Protein AF-0000000069869972 (afdb_homodimer)

Solvent-accessible surface area (backbone atoms only — not comparable to full-atom values): 37146 Å² total; per-residue (Å²): 136,83,81,78,76,78,76,71,76,70,63,76,62,69,71,78,66,62,46,67,71,50,68,59,55,42,94,85,21,45,59,35,37,29,33,67,33,27,40,21,46,83,6,72,16,34,24,37,44,49,53,56,48,52,51,35,43,35,57,34,39,38,33,38,16,56,23,33,38,67,69,56,40,84,37,49,86,38,40,59,71,67,68,48,47,56,54,62,68,24,46,65,58,19,59,74,68,64,34,45,77,40,40,27,29,18,50,60,46,64,66,80,75,29,40,28,36,36,29,57,43,86,63,51,56,69,41,69,50,91,50,69,67,54,19,48,48,44,38,45,74,54,62,29,55,23,27,42,44,49,62,60,39,47,91,70,26,74,86,57,70,75,89,48,72,58,48,52,50,34,42,74,69,64,53,49,48,27,35,30,30,29,40,43,91,43,76,29,52,69,46,44,46,51,21,66,76,66,71,33,18,64,35,16,16,31,62,40,34,60,60,68,65,81,83,35,53,58,90,78,70,45,64,73,20,19,20,37,35,42,8,78,41,99,44,75,66,23,46,49,54,17,52,78,65,50,35,36,32,20,39,45,83,68,34,39,36,33,47,53,86,52,45,54,62,42,50,57,53,35,41,49,78,38,80,74,47,75,59,82,46,34,39,31,31,39,38,30,30,75,21,67,55,59,43,38,39,32,50,47,87,58,59,84,44,55,45,54,75,60,65,48,74,46,49,52,65,36,76,45,77,47,57,38,34,45,35,95,82,40,86,61,46,61,50,34,28,23,33,60,38,35,30,44,45,63,96,29,39,37,78,46,69,50,80,85,136,82,81,79,77,78,77,72,78,70,62,76,63,70,73,77,67,62,45,65,73,49,67,60,55,43,92,86,21,44,58,36,38,30,33,66,33,27,38,20,45,85,6,73,16,35,24,38,45,51,53,60,46,53,50,35,44,35,56,33,37,38,32,39,17,58,24,33,38,66,71,55,38,84,37,50,84,38,41,57,71,67,66,48,47,55,53,61,67,24,46,66,59,19,60,74,69,64,34,46,78,40,42,28,29,19,51,60,48,64,66,79,75,29,39,29,37,37,28,57,44,85,64,49,56,70,40,68,50,93,51,69,66,55,18,46,49,45,37,46,76,54,63,28,54,23,27,43,44,50,61,61,39,49,92,70,26,73,86,57,70,75,90,49,73,58,49,52,50,34,42,75,70,65,53,48,46,26,35,31,28,28,41,44,92,43,77,29,51,67,46,43,48,50,23,67,75,66,71,32,19,63,36,15,15,31,61,40,33,60,60,67,65,79,82,33,54,57,90,78,68,46,63,73,20,18,21,35,35,41,8,78,42,100,42,74,66,24,46,50,55,17,50,77,64,49,36,37,31,19,38,45,85,66,32,39,36,31,49,54,87,53,46,53,60,42,51,57,54,34,40,49,78,39,82,74,47,77,58,81,46,35,40,32,30,39,38,31,30,75,21,68,53,58,43,39,38,32,50,47,88,58,59,83,44,55,46,56,74,59,65,49,74,46,50,51,63,36,77,45,78,49,56,37,36,45,36,94,81,39,86,59,47,61,51,34,27,25,33,60,36,35,31,44,44,64,98,30,40,37,74,46,68,50,79,85

Secondary structure (DSSP, 8-state):
-----------------------PPBTTBEEEEEE--B--TTTT-SB-HHHHHHHHHHTT-SEEEE--BSS--TTTTTB---TTHHHHHHHHHHHHHT-EEEEEEEEE-PTTT-EEEEES-S-SGGG--SSHHHHHHHHHHTT-EEEE--TT-TTT-SS-----HHHHHHHHTT---EEEEEETTEE-HHHHHHHHHHTPEEEEE--B-S-HHHH--GGGT----EEEEEESSSSHHHHHHHHHTT-EEEEETTEEEE-HHHHHHHHHHHEEEEEEEE-SSEEEEEEEE-SSS-EEEEE-S--TTEE--SEEEE-TT-EEEEEEEE-TT----EEEEEETTEESBTTB-EEEEEE-/-----------------------PPBTTBEEEEEE--B--TTTT-SB-HHHHHHHHHHTT-SEEEE--BSS--TTTTTB---TTHHHHHHHHHHHHHT-EEEEEEEEE-PTTT-EEEEES-S-SGGG--SSHHHHHHHHHHTT-EEEE--TT-TTT-SS-----HHHHHHHHTT---EEEEEETTEE-HHHHHHHHHHTPEEEEE--B-S-HHHH--GGGT----EEEEEESSSSHHHHHHHHHTT-EEEEETTEEEE-HHHHHHHHHHHEEEEEEEE-SSEEEEEEEE-SSS-EEEEE-S--TTEE--SEEEE-TT-EEEEEEEE-TT----EEEEEETTEESBTTB-EEEEEE-

InterPro domains:
  IPR003141 Polymerase/histidinol phosphatase, N-terminal [SM00481] (34-111)
  IPR016195 Polymerase/histidinol phosphatase-like [SSF89550] (31-252)
  IPR032165 Ig-like domain [PF16392] (272-355)
  IPR052018 PHP domain-containing protein [PTHR42924] (24-312)

Organism: Bacteroides thetaiotaomicron (strain ATCC 29148 / DSM 2079 / JCM 5827 / CCUG 10774 / NCTC 10582 / VPI-5482 / E50) (NCBI:txid226186)

Foldseek 3Di:
DDPPPPPPPPPVPPPQAADAFFADAFVLFDWFWEAEAAEDLQAQFDHQLQLVLSVCRNDRGQEYEHAHEPPGRPNCVPDPDAPCVSQVVNVVSCVVSNHAYWYKYWHADAPVVGIKIWINAPDQRQLPDPDNVSSLVNSVVRVTAMAAEDQPDCVRPVPDRDDDVVNVVCLVVVSHAAYECEEQQDHHQVRLVVCVVSVHAYWWHDNHRYNPCVRFPVVVVGDGKTKTFTFSDSHPVRSVVSNNNNLIWIDHGQATEGALVNVVSSVVRQKDWDWDDFDQWKTKIKIFGAGQHKWKKAFDDWDPQWDWDRIDIDHHGDIDMIMITGHPRDRWTWGWIFRQRYHNHRNGGHIDTDTD/DDPPPPPPPPPVPPPQAADAFFADAFVLFDWFWEAEAAEDLQAQFDHQLQLVLSVCRNDRGQEYEHAHEPPGRPNCVPDPDAPCVSQVVNVVSCVVSNHHYWYKYWHADAPVVGIKMWINAPDQRQLPDPDNVSSLVNSVVRVTAMAAEDQPDCVRPVPDRDDDVVNVVCLVVVSHAAYECEEQQDHHQVRLVVCVVSVHAYWWHDNHRYNPCVRFPVVVVGDGKTKTFTFSDSHPVRSVVSNNNNLIWIDHGQATEGALVNVVSSVVRQKDWDWDDFDQWKTKIKIFGAGQHKWKKAFDDWDPQWDWDRIDIDHHGDIDMIMITGHPRDRWTWGWIFRQRYHNHRNGGHIDTDTD

pLDDT: mean 94.47, std 13.36, range [23.45, 98.94]

Nearest PDB structures (foldseek):
  3e38-assembly1_B  TM=9.982E-01  e=2.054E-67  Phocaeicola vulgatus ATCC 8482
  4zmh-assembly1_B  TM=6.438E-01  e=8.067E-03  Saccharophagus degradans 2-40
  4zmh-assembly1_A  TM=6.500E-01  e=1.453E-02  Saccharophagus degradans 2-40
  2q2e-assembly1_B  TM=5.774E-01  e=2.178E-01  Methanosarcina mazei
  2dju-assembly1_A  TM=4.631E-01  e=6.665E-01  Homo sapiens

Sequence (712 aa):
MGVALAAMCLMSAQAQRRNEIQVPNLNGYTTLKCDFHMHSVFSDGLVWPTVRVDEAYREGLDAISLTEHIEYRPHKKDIIADHNRSYELSQKQAKKLGILLIRGSEITRSMPPGHFNAIFLNDSNPLEQKAYKDAFNEAKKQGAFIFWNHPGWARQQPDSTLWWPEHTQLYNDGCMHGIEVANGGLFMPEAIQWCLDKNLTMIGTSDIHQPIQTDYDFSKGEHRTMTFVFAKERSPEGIREALDNRRTAVYYRELVIGREEILRPFFEKCVDIKEVKRTEKEVTFSVMNATDLVLKLKKTAHDPSLVYFREMTLKPHTQHTISVKFDNGIKGGDCNFEVTNFIVAPDKGLDYTIKLMGVALAAMCLMSAQAQRRNEIQVPNLNGYTTLKCDFHMHSVFSDGLVWPTVRVDEAYREGLDAISLTEHIEYRPHKKDIIADHNRSYELSQKQAKKLGILLIRGSEITRSMPPGHFNAIFLNDSNPLEQKAYKDAFNEAKKQGAFIFWNHPGWARQQPDSTLWWPEHTQLYNDGCMHGIEVANGGLFMPEAIQWCLDKNLTMIGTSDIHQPIQTDYDFSKGEHRTMTFVFAKERSPEGIREALDNRRTAVYYRELVIGREEILRPFFEKCVDIKEVKRTEKEVTFSVMNATDLVLKLKKTAHDPSLVYFREMTLKPHTQHTISVKFDNGIKGGDCNFEVTNFIVAPDKGLDYTIKL

Radius of gyration: 31.11 Å; Cα contacts (8 Å, |Δi|>4): 1664; chains: 2; bounding box: 74×78×76 Å

Structure (mmCIF, N/CA/C/O backbone):
data_AF-0000000069869972-model_v1
#
loop_
_entity.id
_entity.type
_entity.pdbx_description
1 polymer 'Polymerase/histidinol phosphatase N-terminal domain-containing protein'
#
loop_
_atom_site.group_PDB
_atom_site.id
_atom_site.type_symbol
_atom_site.label_atom_id
_atom_site.label_alt_id
_atom_site.label_comp_id
_atom_site.label_asym_id
_atom_site.label_entity_id
_atom_site.label_seq_id
_atom_site.pdbx_PDB_ins_code
_atom_site.Cartn_x
_atom_site.Cartn_y
_atom_site.Cartn_z
_atom_site.occupancy
_atom_site.B_iso_or_equiv
_atom_site.auth_seq_id
_atom_site.auth_comp_id
_atom_site.auth_asym_id
_atom_site.auth_atom_id
_atom_site.pdbx_PDB_model_num
ATOM 1 N N . MET A 1 1 ? 15.555 7.066 -43.938 1 28.02 1 MET A N 1
ATOM 2 C CA . MET A 1 1 ? 14.977 7.934 -42.906 1 28.02 1 MET A CA 1
ATOM 3 C C . MET A 1 1 ? 14.156 7.125 -41.906 1 28.02 1 MET A C 1
ATOM 5 O O . MET A 1 1 ? 13.109 6.586 -42.25 1 28.02 1 MET A O 1
ATOM 9 N N . GLY A 1 2 ? 14.812 6.34 -41.031 1 27.81 2 GLY A N 1
ATOM 10 C CA . GLY A 1 2 ? 14.352 5.246 -40.188 1 27.81 2 GLY A CA 1
ATOM 11 C C . GLY A 1 2 ? 13.453 5.699 -39.062 1 27.81 2 GLY A C 1
ATOM 12 O O . GLY A 1 2 ? 13.82 6.582 -38.281 1 27.81 2 GLY A O 1
ATOM 13 N N . VAL A 1 3 ? 12.133 5.566 -39.312 1 27.11 3 VAL A N 1
ATOM 14 C CA . VAL A 1 3 ? 11.04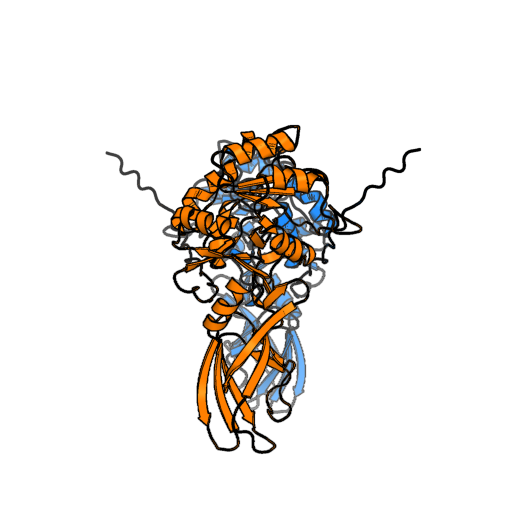7 5.914 -38.406 1 27.11 3 VAL A CA 1
ATOM 15 C C . VAL A 1 3 ? 11.211 5.145 -37.094 1 27.11 3 VAL A C 1
ATOM 17 O O . VAL A 1 3 ? 11.188 3.914 -37.062 1 27.11 3 VAL A O 1
ATOM 20 N N . ALA A 1 4 ? 11.922 5.621 -36.125 1 30.25 4 ALA A N 1
ATOM 21 C CA . ALA A 1 4 ? 12.023 5.191 -34.719 1 30.25 4 ALA A CA 1
ATOM 22 C C . ALA A 1 4 ? 10.641 5.137 -34.062 1 30.25 4 ALA A C 1
ATOM 24 O O . ALA A 1 4 ? 10.047 6.176 -33.781 1 30.25 4 ALA A O 1
ATOM 25 N N . LEU A 1 5 ? 9.875 4.16 -34.375 1 23.45 5 LEU A N 1
ATOM 26 C CA . LEU A 1 5 ? 8.602 4.043 -33.656 1 23.45 5 LEU A CA 1
ATOM 27 C C . LEU A 1 5 ? 8.828 3.711 -32.188 1 23.45 5 LEU A C 1
ATOM 29 O O . LEU A 1 5 ? 9.352 2.641 -31.859 1 23.45 5 LEU A O 1
ATOM 33 N N . ALA A 1 6 ? 9 4.699 -31.344 1 30.02 6 ALA A N 1
ATOM 34 C CA . ALA A 1 6 ? 8.945 4.598 -29.891 1 30.02 6 ALA A CA 1
ATOM 35 C C . ALA A 1 6 ? 7.641 3.957 -29.438 1 30.02 6 ALA A C 1
ATOM 37 O O . ALA A 1 6 ? 6.562 4.535 -29.609 1 30.02 6 ALA A O 1
ATOM 38 N N . ALA A 1 7 ? 7.566 2.697 -29.453 1 26.25 7 ALA A N 1
ATOM 39 C CA . ALA A 1 7 ? 6.438 2.01 -28.828 1 26.25 7 ALA A CA 1
ATOM 40 C C . ALA A 1 7 ? 6.332 2.344 -27.344 1 26.25 7 ALA A C 1
ATOM 42 O O . ALA A 1 7 ? 7.172 1.923 -26.547 1 26.25 7 ALA A O 1
ATOM 43 N N . MET A 1 8 ? 5.754 3.488 -27.047 1 28.06 8 MET A N 1
ATOM 44 C CA . MET A 1 8 ? 5.383 3.775 -25.656 1 28.06 8 MET A CA 1
ATOM 45 C C . MET A 1 8 ? 4.434 2.713 -25.125 1 28.06 8 MET A C 1
ATOM 47 O O . MET A 1 8 ? 3.393 2.439 -25.719 1 28.06 8 MET A O 1
ATOM 51 N N . CYS A 1 9 ? 4.906 1.666 -24.609 1 29.62 9 CYS A N 1
ATOM 52 C CA . CYS A 1 9 ? 4.109 0.75 -23.797 1 29.62 9 CYS A CA 1
ATOM 53 C C . CYS A 1 9 ? 3.086 1.508 -22.953 1 29.62 9 CYS A C 1
ATOM 55 O O . CYS A 1 9 ? 3.449 2.223 -22.016 1 29.62 9 CYS A O 1
ATOM 57 N N . LEU A 1 10 ? 1.972 1.819 -23.594 1 28.77 10 LEU A N 1
ATOM 58 C CA . LEU A 1 10 ? 0.836 2.35 -22.844 1 28.77 10 LEU A CA 1
ATOM 59 C C . LEU A 1 10 ? 0.396 1.374 -21.766 1 28.77 10 LEU A C 1
ATOM 61 O O . LEU A 1 10 ? -0.235 0.356 -22.047 1 28.77 10 LEU A O 1
ATOM 65 N N . MET A 1 11 ? 1.182 0.955 -20.859 1 33.12 11 MET A N 1
ATOM 66 C CA . MET A 1 11 ? 0.513 0.502 -19.641 1 33.12 11 MET A CA 1
ATOM 67 C C . MET A 1 11 ? -0.768 1.294 -19.406 1 33.12 11 MET A C 1
ATOM 69 O O . MET A 1 11 ? -0.769 2.523 -19.5 1 33.12 11 MET A O 1
ATOM 73 N N . SER A 1 12 ? -1.782 0.771 -19.969 1 33.62 12 SER A N 1
ATOM 74 C CA . SER A 1 12 ? -3.008 1.449 -19.562 1 33.62 12 SER A CA 1
ATOM 75 C C . SER A 1 12 ? -2.898 1.968 -18.125 1 33.62 12 SER A C 1
ATOM 77 O O . SER A 1 12 ? -2.783 1.184 -17.188 1 33.62 12 SER A O 1
ATOM 79 N N . ALA A 1 13 ? -2.219 2.896 -17.938 1 41.75 13 ALA A N 1
ATOM 80 C CA . ALA A 1 13 ? -2.289 3.604 -16.672 1 41.75 13 ALA A CA 1
ATOM 81 C C . ALA A 1 13 ? -3.732 3.734 -16.188 1 41.75 13 ALA A C 1
ATOM 83 O O . ALA A 1 13 ? -4.496 4.547 -16.719 1 41.75 13 ALA A O 1
ATOM 84 N N . GLN A 1 14 ? -4.402 2.682 -15.938 1 44.34 14 GLN A N 1
ATOM 85 C CA . GLN A 1 14 ? -5.621 3.086 -15.242 1 44.34 14 GLN A CA 1
ATOM 86 C C . GLN A 1 14 ? -5.414 4.391 -14.477 1 44.34 14 GLN A C 1
ATOM 88 O O . GLN A 1 14 ? -4.48 4.508 -13.688 1 44.34 14 GLN A O 1
ATOM 93 N N . ALA A 1 15 ? -5.859 5.402 -15.047 1 54.19 15 ALA A N 1
ATOM 94 C CA . ALA A 1 15 ? -5.73 6.715 -14.422 1 54.19 15 ALA A CA 1
ATOM 95 C C . ALA A 1 15 ? -5.965 6.633 -12.922 1 54.19 15 ALA A C 1
ATOM 97 O O . ALA A 1 15 ? -6.996 6.129 -12.469 1 54.19 15 ALA A O 1
ATOM 98 N N . GLN A 1 16 ? -4.918 6.719 -12.172 1 74.19 16 GLN A N 1
ATOM 99 C CA . GLN A 1 16 ? -5.062 6.734 -10.719 1 74.19 16 GLN A CA 1
ATOM 100 C C . GLN A 1 16 ? -6.219 7.633 -10.289 1 74.19 16 GLN A C 1
ATOM 102 O O . GLN A 1 16 ? -6.398 8.727 -10.836 1 74.19 16 GLN A O 1
ATOM 107 N N . ARG A 1 17 ? -7.121 7.086 -9.57 1 81.75 17 ARG A N 1
ATOM 108 C CA . ARG A 1 17 ? -8.219 7.855 -8.984 1 81.75 17 ARG A CA 1
ATOM 109 C C . ARG A 1 17 ? -7.723 8.727 -7.836 1 81.75 17 ARG A C 1
ATOM 111 O O . ARG A 1 17 ? -6.98 8.258 -6.973 1 81.75 17 ARG A O 1
ATOM 118 N N . ARG A 1 18 ? -7.926 10.008 -7.957 1 92 18 ARG A N 1
ATOM 119 C CA . ARG A 1 18 ? -7.59 10.961 -6.906 1 92 18 ARG A CA 1
ATOM 120 C C . ARG A 1 18 ? -8.75 11.133 -5.93 1 92 18 ARG A C 1
ATOM 122 O O . ARG A 1 18 ? -9.859 11.484 -6.336 1 92 18 ARG A O 1
ATOM 129 N N . ASN A 1 19 ? -8.477 10.789 -4.66 1 92.25 19 ASN A N 1
ATOM 130 C CA . ASN A 1 19 ? -9.469 10.977 -3.611 1 92.25 19 ASN A CA 1
ATOM 131 C C . ASN A 1 19 ? -9.273 12.305 -2.881 1 92.25 19 ASN A C 1
ATOM 133 O O . ASN A 1 19 ? -8.586 12.359 -1.86 1 92.25 19 ASN A O 1
ATOM 137 N N . GLU A 1 20 ? -9.945 13.297 -3.258 1 93.19 20 GLU A N 1
ATOM 138 C CA . GLU A 1 20 ? -9.789 14.641 -2.707 1 93.19 20 GLU A CA 1
ATOM 139 C C . GLU A 1 20 ? -10.461 14.758 -1.343 1 93.19 20 GLU A C 1
ATOM 141 O O . GLU A 1 20 ? -11.539 14.203 -1.125 1 93.19 20 GLU A O 1
ATOM 146 N N . ILE A 1 21 ? -9.82 15.414 -0.501 1 94 21 ILE A N 1
ATOM 147 C CA . ILE A 1 21 ? -10.414 15.797 0.775 1 94 21 ILE A CA 1
ATOM 148 C C . ILE A 1 21 ? -11.164 17.125 0.619 1 94 21 ILE A C 1
ATOM 150 O O . ILE A 1 21 ? -10.555 18.156 0.316 1 94 21 ILE A O 1
ATOM 154 N N . GLN A 1 22 ? -12.414 17.078 0.853 1 96.75 22 GLN A N 1
ATOM 155 C CA . GLN A 1 22 ? -13.227 18.266 0.65 1 96.75 22 GLN A CA 1
ATOM 156 C C . GLN A 1 22 ? -13.289 19.109 1.917 1 96.75 22 GLN A C 1
ATOM 158 O O . GLN A 1 22 ? -13.969 18.75 2.879 1 96.75 22 GLN A O 1
ATOM 163 N N . VAL A 1 23 ? -12.602 20.188 1.877 1 98.12 23 VAL A N 1
ATOM 164 C CA . VAL A 1 23 ? -12.617 21.219 2.91 1 98.12 23 VAL A CA 1
ATOM 165 C C . VAL A 1 23 ? -12.695 22.594 2.26 1 98.12 23 VAL A C 1
ATOM 167 O O . VAL A 1 23 ? -12.305 22.766 1.102 1 98.12 23 VAL A O 1
ATOM 170 N N . PRO A 1 24 ? -13.227 23.562 2.963 1 97.62 24 PRO A N 1
ATOM 171 C CA . PRO A 1 24 ? -13.414 24.859 2.33 1 97.62 24 PRO A CA 1
ATOM 172 C C . PRO A 1 24 ? -12.117 25.672 2.242 1 97.62 24 PRO A C 1
ATOM 174 O O . PRO A 1 24 ? -11.18 25.422 3 1 97.62 24 PRO A O 1
ATOM 177 N N . ASN A 1 25 ? -12.141 26.578 1.29 1 97.81 25 ASN A N 1
ATOM 178 C CA . ASN A 1 25 ? -11.148 27.656 1.322 1 97.81 25 ASN A CA 1
ATOM 179 C C . ASN A 1 25 ? -11.422 28.625 2.463 1 97.81 25 ASN A C 1
ATOM 181 O O . ASN A 1 25 ? -12.555 28.75 2.928 1 97.81 25 ASN A O 1
ATOM 185 N N . LEU A 1 26 ? -10.297 29.188 2.898 1 95.75 26 LEU A N 1
ATOM 186 C CA . LEU A 1 26 ? -10.391 30.188 3.955 1 95.75 26 LEU A CA 1
ATOM 187 C C . LEU A 1 26 ? -10.367 31.609 3.373 1 95.75 26 LEU A C 1
ATOM 189 O O . LEU A 1 26 ? -9.375 32.031 2.777 1 95.75 26 LEU A O 1
ATOM 193 N N . ASN A 1 27 ? -11.391 32.438 3.525 1 90.19 27 ASN A N 1
ATOM 194 C CA . ASN A 1 27 ? -11.633 33.781 3.029 1 90.19 27 ASN A CA 1
ATOM 195 C C . ASN A 1 27 ? -10.391 34.344 2.352 1 90.19 27 ASN A C 1
ATOM 197 O O . ASN A 1 27 ? -9.531 34.938 3.014 1 90.19 27 ASN A O 1
ATOM 201 N N . GLY A 1 28 ? -10.305 34.312 1.108 1 94.31 28 GLY A N 1
ATOM 202 C CA . GLY A 1 28 ? -9.234 34.875 0.313 1 94.31 28 GLY A CA 1
ATOM 2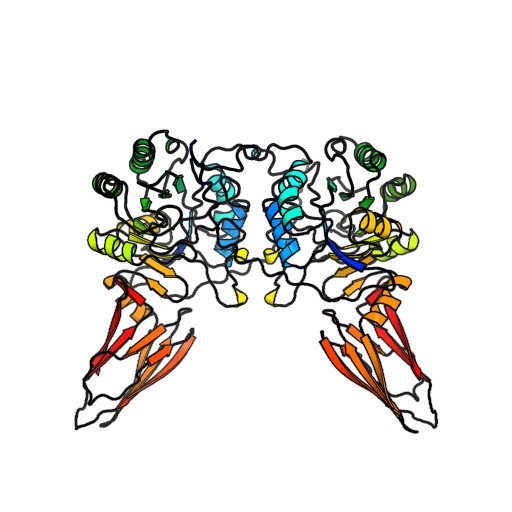03 C C . GLY A 1 28 ? -8.055 33.938 0.131 1 94.31 28 GLY A C 1
ATOM 204 O O . GLY A 1 28 ? -7.098 34.281 -0.575 1 94.31 28 GLY A O 1
ATOM 205 N N . TYR A 1 29 ? -8.055 32.781 0.827 1 98.38 29 TYR A N 1
ATOM 206 C CA . TYR A 1 29 ? -6.961 31.828 0.716 1 98.38 29 TYR A CA 1
ATOM 207 C C . TYR A 1 29 ? -7.457 30.5 0.151 1 98.38 29 TYR A C 1
ATOM 209 O O . TYR A 1 29 ? -8.625 30.141 0.329 1 98.38 29 TYR A O 1
ATOM 217 N N . THR A 1 30 ? -6.629 29.906 -0.519 1 98 30 THR A N 1
ATOM 218 C CA . THR A 1 30 ? -6.871 28.531 -0.973 1 98 30 THR A CA 1
ATOM 219 C C . THR A 1 30 ? -6.344 27.531 0.04 1 98 30 THR A C 1
ATOM 221 O O . THR A 1 30 ? -5.207 27.641 0.502 1 98 30 THR A O 1
ATOM 224 N N . THR A 1 31 ? -7.176 26.5 0.383 1 98.75 31 THR A N 1
ATOM 225 C CA . THR A 1 31 ? -6.754 25.469 1.316 1 98.75 31 THR A CA 1
ATOM 226 C C . THR A 1 31 ? -5.984 24.375 0.592 1 98.75 31 THR A C 1
ATOM 228 O O . THR A 1 31 ? -6.543 23.656 -0.251 1 98.75 31 THR A O 1
ATOM 231 N N . LEU A 1 32 ? -4.73 24.25 0.907 1 98.88 32 LEU A N 1
ATOM 232 C CA . LEU A 1 32 ? -3.881 23.234 0.321 1 98.88 32 LEU A CA 1
ATOM 233 C C . LEU A 1 32 ? -3.602 22.109 1.328 1 98.88 32 LEU A C 1
ATOM 235 O O . LEU A 1 32 ? -3.277 22.391 2.486 1 98.88 32 LEU A O 1
ATOM 239 N N . LYS A 1 33 ? -3.822 20.875 0.929 1 98.88 33 LYS A N 1
ATOM 240 C CA . LYS A 1 33 ? -3.48 19.703 1.737 1 98.88 33 LYS A CA 1
ATOM 241 C C . LYS A 1 33 ? -2.018 19.312 1.553 1 98.88 33 LYS A C 1
ATOM 243 O O . LYS A 1 33 ? -1.591 18.984 0.444 1 98.88 33 LYS A O 1
ATOM 248 N N . CYS A 1 34 ? -1.22 19.328 2.693 1 98.94 34 CYS A N 1
ATOM 249 C CA . CYS A 1 34 ? 0.225 19.172 2.566 1 98.94 34 CYS A CA 1
ATOM 250 C C . CYS A 1 34 ? 0.755 18.172 3.582 1 98.94 34 CYS A C 1
ATOM 252 O O . CYS A 1 34 ? 0.229 18.062 4.691 1 98.94 34 CYS A O 1
ATOM 254 N N . ASP A 1 35 ? 1.733 17.422 3.227 1 98.94 35 ASP A N 1
ATOM 255 C CA . ASP A 1 35 ? 2.537 16.562 4.094 1 98.94 35 ASP A CA 1
ATOM 256 C C . ASP A 1 35 ? 4.027 16.812 3.873 1 98.94 35 ASP A C 1
ATOM 258 O O . ASP A 1 35 ? 4.59 16.375 2.8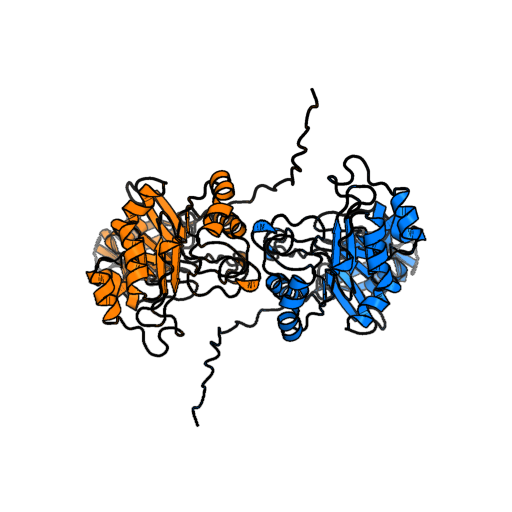61 1 98.94 35 ASP A O 1
ATOM 262 N N . PHE A 1 36 ? 4.723 17.359 4.898 1 98.94 36 PHE A N 1
ATOM 263 C CA . PHE A 1 36 ? 6.078 17.859 4.703 1 98.94 36 PHE A CA 1
ATOM 264 C C . PHE A 1 36 ? 7.094 16.953 5.387 1 98.94 36 PHE A C 1
ATOM 266 O O . PHE A 1 36 ? 8.242 17.344 5.594 1 98.94 36 PHE A O 1
ATOM 273 N N . HIS A 1 37 ? 6.684 15.734 5.832 1 98.94 37 HIS A N 1
ATOM 274 C CA . HIS A 1 37 ? 7.57 14.812 6.539 1 98.94 37 HIS A CA 1
ATOM 275 C C . HIS A 1 37 ? 7.297 13.367 6.141 1 98.94 37 HIS A C 1
ATOM 277 O O . HIS A 1 37 ? 6.32 12.766 6.59 1 98.94 37 HIS A O 1
ATOM 283 N N . MET A 1 38 ? 8.164 12.836 5.316 1 98.88 38 MET A N 1
ATOM 284 C CA . MET A 1 38 ? 8.047 11.461 4.852 1 98.88 38 MET A CA 1
ATOM 285 C C . MET A 1 38 ? 9.398 10.922 4.387 1 98.88 38 MET A C 1
ATOM 287 O O . MET A 1 38 ? 10.312 11.695 4.109 1 98.88 38 MET A O 1
ATOM 291 N N . HIS A 1 39 ? 9.516 9.648 4.293 1 98.88 39 HIS A N 1
ATOM 292 C CA . HIS A 1 39 ? 10.797 9.023 3.98 1 98.88 39 HIS A CA 1
ATOM 293 C C . HIS A 1 39 ? 10.648 8.016 2.84 1 98.88 39 HIS A C 1
ATOM 295 O O . HIS A 1 39 ? 9.555 7.523 2.576 1 98.88 39 HIS A O 1
ATOM 301 N N . SER A 1 40 ? 11.633 7.746 2.162 1 98.81 40 SER A N 1
ATOM 302 C CA . SER A 1 40 ? 11.781 6.734 1.121 1 98.81 40 SER A CA 1
ATOM 303 C C . SER A 1 40 ? 13 5.855 1.371 1 98.81 40 SER A C 1
ATOM 305 O O . SER A 1 40 ? 13.625 5.941 2.432 1 98.81 40 SER A O 1
ATOM 307 N N . VAL A 1 41 ? 13.398 5.016 0.398 1 98.75 41 VAL A N 1
ATOM 308 C CA . VAL A 1 41 ? 14.492 4.062 0.555 1 98.75 41 VAL A CA 1
ATOM 309 C C . VAL A 1 41 ? 15.82 4.812 0.652 1 98.75 41 VAL A C 1
ATOM 311 O O . VAL A 1 41 ? 16.844 4.23 1.016 1 98.75 41 VAL A O 1
ATOM 314 N N . PHE A 1 42 ? 15.859 6.117 0.399 1 98.69 42 PHE A N 1
ATOM 315 C CA . PHE A 1 42 ? 17.109 6.871 0.375 1 98.69 42 PHE A CA 1
ATOM 316 C C . PHE A 1 42 ? 17.531 7.262 1.785 1 98.69 42 PHE A C 1
ATOM 318 O O . PHE A 1 42 ? 18.609 7.844 1.979 1 98.69 42 PHE A O 1
ATOM 325 N N . SER A 1 43 ? 16.719 7 2.756 1 98.38 43 SER A N 1
ATOM 326 C CA . SER A 1 43 ? 17.125 6.949 4.156 1 98.38 43 SER A CA 1
ATOM 327 C C . SER A 1 43 ? 16.578 5.699 4.844 1 98.38 43 SER A C 1
ATOM 329 O O . SER A 1 43 ? 17.094 4.598 4.637 1 98.38 43 SER A O 1
ATOM 331 N N . ASP A 1 44 ? 15.469 5.855 5.582 1 98.44 44 ASP A N 1
ATOM 332 C CA . ASP A 1 44 ? 15.023 4.656 6.289 1 98.44 44 ASP A CA 1
ATOM 333 C C . ASP A 1 44 ? 13.602 4.281 5.895 1 98.44 44 ASP A C 1
ATOM 335 O O . ASP A 1 44 ? 12.969 3.445 6.543 1 98.44 44 ASP A O 1
ATOM 339 N N . GLY A 1 45 ? 13.039 4.887 4.883 1 98.69 45 GLY A N 1
ATOM 340 C CA . GLY A 1 45 ? 11.766 4.453 4.332 1 98.69 45 GLY A CA 1
ATOM 341 C C . GLY A 1 45 ? 11.867 3.176 3.521 1 98.69 45 GLY A C 1
ATOM 342 O O . GLY A 1 45 ? 12.961 2.658 3.305 1 98.69 45 GLY A O 1
ATOM 343 N N . LEU A 1 46 ? 10.711 2.75 3.021 1 98.81 46 LEU A N 1
ATOM 344 C CA . LEU A 1 46 ? 10.703 1.421 2.42 1 98.81 46 LEU A CA 1
ATOM 345 C C . LEU A 1 46 ? 10.055 1.451 1.042 1 98.81 46 LEU A C 1
ATOM 347 O O . LEU A 1 46 ? 9.711 0.403 0.49 1 98.81 46 LEU A O 1
ATOM 351 N N . VAL A 1 47 ? 9.891 2.617 0.487 1 98.88 47 VAL A N 1
ATOM 352 C CA . VAL A 1 47 ? 9.344 2.734 -0.859 1 98.88 47 VAL A CA 1
ATOM 353 C C . VAL A 1 47 ? 10.234 3.645 -1.703 1 98.88 47 VAL A C 1
ATOM 355 O O . VAL A 1 47 ? 10.977 4.469 -1.166 1 98.88 47 VAL A O 1
ATOM 358 N N . TRP A 1 48 ? 10.195 3.455 -2.998 1 98.81 48 TRP A N 1
ATOM 359 C CA . TRP A 1 48 ? 10.844 4.359 -3.938 1 98.81 48 TRP A CA 1
ATOM 360 C C . TRP A 1 48 ? 10.211 5.746 -3.891 1 98.81 48 TRP A C 1
ATOM 362 O O . TRP A 1 48 ? 9.016 5.875 -3.6 1 98.81 48 TRP A O 1
ATOM 372 N N . PRO A 1 49 ? 10.969 6.812 -4.129 1 98.81 49 PRO A N 1
ATOM 373 C CA . PRO A 1 49 ? 10.469 8.172 -3.943 1 98.81 49 PRO A CA 1
ATOM 374 C C . PRO A 1 49 ? 9.203 8.453 -4.754 1 98.81 49 PRO A C 1
ATOM 376 O O . PRO A 1 49 ? 8.297 9.133 -4.273 1 98.81 49 PRO A O 1
ATOM 379 N N . THR A 1 50 ? 9.07 7.934 -5.93 1 98.75 50 THR A N 1
ATOM 380 C CA . THR A 1 50 ? 7.926 8.227 -6.789 1 98.75 50 THR A CA 1
ATOM 381 C C . THR A 1 50 ? 6.641 7.66 -6.195 1 98.75 50 THR A C 1
ATOM 383 O O . THR A 1 50 ? 5.547 8.164 -6.469 1 98.75 50 THR A O 1
ATOM 386 N N . VAL A 1 51 ? 6.773 6.609 -5.41 1 98.81 51 VAL A N 1
ATOM 387 C CA . VAL A 1 51 ? 5.605 6.047 -4.73 1 98.81 51 VAL A CA 1
ATOM 388 C C . VAL A 1 51 ? 4.977 7.105 -3.826 1 98.81 51 VAL A C 1
ATOM 390 O O . VAL A 1 51 ? 3.752 7.199 -3.729 1 98.81 51 VAL A O 1
ATOM 393 N N . ARG A 1 52 ? 5.836 7.883 -3.164 1 98.88 52 ARG A N 1
ATOM 394 C CA . ARG A 1 52 ? 5.336 8.945 -2.297 1 98.88 52 ARG A CA 1
ATOM 395 C C . ARG A 1 52 ? 4.535 9.969 -3.092 1 98.88 52 ARG A C 1
ATOM 397 O O . ARG A 1 52 ? 3.521 10.484 -2.611 1 98.88 52 ARG A O 1
ATOM 404 N N . VAL A 1 53 ? 4.938 10.258 -4.309 1 98.81 53 VAL A N 1
ATOM 405 C CA . VAL A 1 53 ? 4.227 11.188 -5.18 1 98.81 53 VAL A CA 1
ATOM 406 C C . VAL A 1 53 ? 2.871 10.594 -5.566 1 98.81 53 VAL A C 1
ATOM 408 O O . VAL A 1 53 ? 1.847 11.273 -5.496 1 98.81 53 VAL A O 1
ATOM 411 N N . ASP A 1 54 ? 2.904 9.32 -5.949 1 98.38 54 ASP A N 1
ATOM 412 C CA . ASP A 1 54 ? 1.671 8.648 -6.348 1 98.38 54 ASP A CA 1
ATOM 413 C C . ASP A 1 54 ? 0.673 8.602 -5.191 1 98.38 54 ASP A C 1
ATOM 415 O O . ASP A 1 54 ? -0.523 8.828 -5.387 1 98.38 54 ASP A O 1
ATOM 419 N N . GLU A 1 55 ? 1.21 8.258 -4.008 1 98.38 55 GLU A N 1
ATOM 420 C CA . GLU A 1 55 ? 0.362 8.234 -2.82 1 98.38 55 GLU A CA 1
ATOM 421 C C . GLU A 1 55 ? -0.265 9.602 -2.562 1 98.38 55 GLU A C 1
ATOM 423 O O . GLU A 1 55 ? -1.46 9.695 -2.273 1 98.38 55 GLU A O 1
ATOM 428 N N . ALA A 1 56 ? 0.53 10.648 -2.646 1 98.62 56 ALA A N 1
ATOM 429 C CA . ALA A 1 56 ? 0.035 12.008 -2.449 1 98.62 56 ALA A CA 1
ATOM 430 C C . ALA A 1 56 ? -1.098 12.328 -3.42 1 98.62 56 ALA A C 1
ATOM 432 O O . ALA A 1 56 ? -2.133 12.867 -3.021 1 98.62 56 ALA A O 1
ATOM 433 N N . TYR A 1 57 ? -0.858 11.977 -4.684 1 98.19 57 TYR A N 1
ATOM 434 C CA . TYR A 1 57 ? -1.877 12.211 -5.699 1 98.19 57 TYR A CA 1
ATOM 435 C C . TYR A 1 57 ? -3.172 11.492 -5.352 1 98.19 57 TYR A C 1
ATOM 437 O O . TYR A 1 57 ? -4.246 12.094 -5.344 1 98.19 57 TYR A O 1
ATOM 445 N N . ARG A 1 58 ? -3.049 10.203 -5.004 1 96.94 58 ARG A N 1
ATOM 446 C CA . ARG A 1 58 ? -4.23 9.391 -4.742 1 96.94 58 ARG A CA 1
ATOM 447 C C . ARG A 1 58 ? -4.988 9.898 -3.525 1 96.94 58 ARG A C 1
ATOM 449 O O . ARG A 1 58 ? -6.219 9.805 -3.471 1 96.94 58 ARG A O 1
ATOM 456 N N . GLU A 1 59 ? -4.305 10.484 -2.596 1 97.56 59 GLU A N 1
ATOM 457 C CA . GLU A 1 59 ? -4.898 10.898 -1.331 1 97.56 59 GLU A CA 1
ATOM 458 C C . GLU A 1 59 ? -5.391 12.344 -1.404 1 97.56 59 GLU A C 1
ATOM 460 O O . GLU A 1 59 ? -5.891 12.883 -0.417 1 97.56 59 GLU A O 1
ATOM 465 N N . GLY A 1 60 ? -5.148 13.008 -2.545 1 97.94 60 GLY A N 1
ATOM 466 C CA . GLY A 1 60 ? -5.676 14.344 -2.748 1 97.94 60 GLY A CA 1
ATOM 467 C C . GLY A 1 60 ? -4.793 15.43 -2.168 1 97.94 60 GLY A C 1
ATOM 468 O O . GLY A 1 60 ? -5.254 16.547 -1.904 1 97.94 60 GLY A O 1
ATOM 469 N N . LEU A 1 61 ? -3.568 15.141 -1.917 1 98.75 61 LEU A N 1
ATOM 470 C CA . LEU A 1 61 ? -2.646 16.156 -1.433 1 98.75 61 LEU A CA 1
ATOM 471 C C . LEU A 1 61 ? -2.295 17.141 -2.543 1 98.75 61 LEU A C 1
ATOM 473 O O . LEU A 1 61 ? -2.404 16.812 -3.727 1 98.75 61 LEU A O 1
ATOM 477 N N . ASP A 1 62 ? -1.908 18.297 -2.08 1 98.81 62 ASP A N 1
ATOM 478 C CA . ASP A 1 62 ? -1.467 19.328 -3.012 1 98.81 62 ASP A CA 1
ATOM 479 C C . ASP A 1 62 ? 0.057 19.422 -3.039 1 98.81 62 ASP A C 1
ATOM 481 O O . ASP A 1 62 ? 0.645 19.734 -4.074 1 98.81 62 ASP A O 1
ATOM 485 N N . ALA A 1 63 ? 0.697 19.141 -1.898 1 98.94 63 ALA A N 1
ATOM 486 C CA . ALA A 1 63 ? 2.143 19.328 -1.795 1 98.94 63 ALA A CA 1
ATOM 487 C C . ALA A 1 63 ? 2.758 18.328 -0.824 1 98.94 63 ALA A C 1
ATOM 489 O O . ALA A 1 63 ? 2.131 17.938 0.168 1 98.94 63 ALA A O 1
ATOM 490 N N . ILE A 1 64 ? 3.977 17.938 -1.161 1 98.94 64 ILE A N 1
ATOM 491 C CA . ILE A 1 64 ? 4.727 17.078 -0.265 1 98.94 64 ILE A CA 1
ATOM 492 C C . ILE A 1 64 ? 6.191 17.5 -0.235 1 98.94 64 ILE A C 1
ATOM 494 O O . ILE A 1 64 ? 6.637 18.281 -1.083 1 98.94 64 ILE A O 1
ATOM 498 N N . SER A 1 65 ? 6.871 17.094 0.79 1 98.94 65 SER A N 1
ATOM 499 C CA . SER A 1 65 ? 8.32 17.172 0.904 1 98.94 65 SER A CA 1
ATOM 500 C C . SER A 1 65 ? 8.93 15.844 1.328 1 98.94 65 SER A C 1
ATOM 502 O O . SER A 1 65 ? 8.508 15.258 2.328 1 98.94 65 SER A O 1
ATOM 504 N N . LEU A 1 66 ? 9.812 15.305 0.525 1 98.81 66 LEU A N 1
ATOM 505 C CA . LEU A 1 66 ? 10.617 14.164 0.967 1 98.81 66 LEU A CA 1
ATOM 506 C C . LEU A 1 66 ? 11.75 14.625 1.88 1 98.81 66 LEU A C 1
ATOM 508 O O . LEU A 1 66 ? 12.641 15.359 1.447 1 98.81 66 LEU A O 1
ATOM 512 N N . THR A 1 67 ? 11.688 14.203 3.121 1 98.88 67 THR A N 1
ATOM 513 C CA . THR A 1 67 ? 12.602 14.688 4.148 1 98.88 67 THR A CA 1
ATOM 514 C C . THR A 1 67 ? 13.469 13.555 4.684 1 98.88 67 THR A C 1
ATOM 516 O O . THR A 1 67 ? 13.445 13.258 5.879 1 98.88 67 THR A O 1
ATOM 519 N N . GLU A 1 68 ? 14.305 13.047 3.773 1 98.88 68 GLU A N 1
ATOM 520 C CA . GLU A 1 68 ? 15.203 11.961 4.145 1 98.88 68 GLU A CA 1
ATOM 521 C C . GLU A 1 68 ? 16.109 12.359 5.309 1 98.88 68 GLU A C 1
ATOM 523 O O . GLU A 1 68 ? 16.562 13.508 5.383 1 98.88 68 GLU A O 1
ATOM 528 N N . HIS A 1 69 ? 16.359 11.375 6.172 1 98.81 69 HIS A N 1
ATOM 529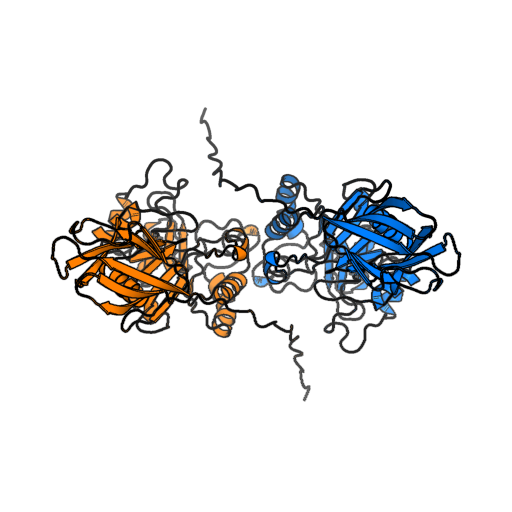 C CA . HIS A 1 69 ? 17.359 11.609 7.207 1 98.81 69 HIS A CA 1
ATOM 530 C C . HIS A 1 69 ? 18.719 11.922 6.594 1 98.81 69 HIS A C 1
ATOM 532 O O . HIS A 1 69 ? 19.156 11.234 5.668 1 98.81 69 HIS A O 1
ATOM 538 N N . ILE A 1 70 ? 19.359 12.867 7.195 1 98.19 70 ILE A N 1
ATOM 539 C CA . ILE A 1 70 ? 20.703 13.18 6.754 1 98.19 70 ILE A CA 1
ATOM 540 C C . ILE A 1 70 ? 21.688 12.172 7.34 1 98.19 70 ILE A C 1
ATOM 542 O O . ILE A 1 70 ? 22.469 11.562 6.605 1 98.19 70 ILE A O 1
ATOM 546 N N . GLU A 1 71 ? 21.547 11.883 8.656 1 96.62 71 GLU A N 1
ATOM 547 C CA . GLU A 1 71 ? 22.562 11.117 9.367 1 96.62 71 GLU A CA 1
ATOM 548 C C . GLU A 1 71 ? 22.203 9.633 9.422 1 96.62 71 GLU A C 1
ATOM 550 O O . GLU A 1 71 ? 23.078 8.773 9.484 1 96.62 71 GLU A O 1
ATOM 555 N N . TYR A 1 72 ? 20.953 9.375 9.469 1 96.75 72 TYR A N 1
ATOM 556 C CA . TYR A 1 72 ? 20.5 8.008 9.672 1 96.75 72 TYR A CA 1
ATOM 557 C C . TYR A 1 72 ? 20.031 7.387 8.359 1 96.75 72 TYR A C 1
ATOM 559 O O . TYR A 1 72 ? 18.859 7.512 7.992 1 96.75 72 TYR A O 1
ATOM 567 N N . ARG A 1 73 ? 20.922 6.555 7.707 1 97.19 73 ARG A N 1
ATOM 568 C CA . ARG A 1 73 ? 20.656 5.961 6.402 1 97.19 73 ARG A CA 1
ATOM 569 C C . ARG A 1 73 ? 20.969 4.469 6.406 1 97.19 73 ARG A C 1
ATOM 571 O O . ARG A 1 73 ? 21.938 4.035 5.773 1 97.19 73 ARG A O 1
ATOM 578 N N . PRO A 1 74 ? 20.094 3.662 7.012 1 97.44 74 PRO A N 1
ATOM 579 C CA . PRO A 1 74 ? 20.359 2.227 7.137 1 97.44 74 PRO A CA 1
ATOM 580 C C . PRO A 1 74 ? 20.5 1.531 5.785 1 97.44 74 PRO A C 1
ATOM 582 O O . PRO A 1 74 ? 21.062 0.438 5.703 1 97.44 74 PRO A O 1
ATOM 585 N N . HIS A 1 75 ? 20.062 2.133 4.691 1 97.81 75 HIS A N 1
ATOM 586 C CA . HIS A 1 75 ? 20.125 1.512 3.373 1 97.81 75 HIS A CA 1
ATOM 587 C C . HIS A 1 75 ? 21.375 1.933 2.617 1 97.81 75 HIS A C 1
ATOM 589 O O . HIS A 1 75 ? 21.562 1.57 1.452 1 97.81 75 HIS A O 1
ATOM 595 N N . LYS A 1 76 ? 22.281 2.645 3.223 1 96.5 76 LYS A N 1
ATOM 596 C CA . LYS A 1 76 ? 23.391 3.305 2.543 1 96.5 76 LYS A CA 1
ATOM 597 C C . LYS A 1 76 ? 24.375 2.283 1.983 1 96.5 76 LYS A C 1
ATOM 599 O O . LYS A 1 76 ? 25.188 2.609 1.119 1 96.5 76 LYS A O 1
ATOM 604 N N . LYS A 1 77 ? 24.359 1.049 2.498 1 96.5 77 LYS A N 1
ATOM 605 C CA . LYS A 1 77 ? 25.234 0.01 1.962 1 96.5 77 LYS A CA 1
ATOM 606 C C . LYS A 1 77 ? 24.875 -0.317 0.515 1 96.5 77 LYS A C 1
ATOM 608 O O . LYS A 1 77 ? 25.75 -0.646 -0.289 1 96.5 77 LYS A O 1
ATOM 613 N N . ASP A 1 78 ? 23.609 -0.206 0.202 1 97.81 78 ASP A N 1
ATOM 614 C CA . ASP A 1 78 ? 23.109 -0.612 -1.108 1 97.81 78 ASP A CA 1
ATOM 615 C C . ASP A 1 78 ? 22.734 0.604 -1.954 1 97.81 78 ASP A C 1
ATOM 617 O O . ASP A 1 78 ? 22.797 0.554 -3.184 1 97.81 78 ASP A O 1
ATOM 621 N N . ILE A 1 79 ? 22.344 1.681 -1.31 1 97.75 79 ILE A N 1
ATOM 622 C CA . ILE A 1 79 ? 21.922 2.895 -2 1 97.75 79 ILE A CA 1
ATOM 623 C C . ILE A 1 79 ? 23 3.965 -1.869 1 97.75 79 ILE A C 1
ATOM 625 O O . ILE A 1 79 ? 23.234 4.484 -0.776 1 97.75 79 ILE A O 1
ATOM 629 N N . ILE A 1 80 ? 23.562 4.285 -2.945 1 97.19 80 ILE A N 1
ATOM 630 C CA . ILE A 1 80 ? 24.625 5.289 -2.99 1 97.19 80 ILE A CA 1
ATOM 631 C C . ILE A 1 80 ? 24.125 6.523 -3.742 1 97.19 80 ILE A C 1
ATOM 633 O O . ILE A 1 80 ? 24.062 6.523 -4.977 1 97.19 80 ILE A O 1
ATOM 637 N N . ALA A 1 81 ? 23.828 7.516 -3.012 1 96.94 81 ALA A N 1
ATOM 638 C CA . ALA A 1 81 ? 23.297 8.75 -3.576 1 96.94 81 ALA A CA 1
ATOM 639 C C . ALA A 1 81 ? 23.484 9.922 -2.619 1 96.94 81 ALA A C 1
ATOM 641 O O . ALA A 1 81 ? 23.688 9.727 -1.419 1 96.94 81 ALA A O 1
ATOM 642 N N . ASP A 1 82 ? 23.484 11.102 -3.146 1 96.94 82 ASP A N 1
ATOM 643 C CA . ASP A 1 82 ? 23.562 12.266 -2.27 1 96.94 82 ASP A CA 1
ATOM 644 C C . ASP A 1 82 ? 22.188 12.594 -1.678 1 96.94 82 ASP A C 1
ATOM 646 O O . ASP A 1 82 ? 21.234 11.844 -1.866 1 96.94 82 ASP A O 1
ATOM 650 N N . HIS A 1 83 ? 22.109 13.711 -0.917 1 98.56 83 HIS A N 1
ATOM 651 C CA . HIS A 1 83 ? 20.953 13.977 -0.08 1 98.56 83 HIS A CA 1
ATOM 652 C C . HIS A 1 83 ? 19.828 14.617 -0.887 1 98.56 83 HIS A C 1
ATOM 654 O O . HIS A 1 83 ? 18.719 14.789 -0.381 1 98.56 83 HIS A O 1
ATOM 660 N N . ASN A 1 84 ? 19.984 14.859 -2.178 1 98.81 84 ASN A N 1
ATOM 661 C CA . ASN A 1 84 ? 18.969 15.492 -3.008 1 98.81 84 ASN A CA 1
ATOM 662 C C . ASN A 1 84 ? 18.25 14.477 -3.902 1 98.81 84 ASN A C 1
ATOM 664 O O . ASN A 1 84 ? 17.266 14.805 -4.562 1 98.81 84 ASN A O 1
ATOM 668 N N . ARG A 1 85 ? 18.703 13.258 -3.928 1 98.75 85 ARG A N 1
ATOM 669 C CA . ARG A 1 85 ? 18.375 12.305 -4.977 1 98.75 85 ARG A CA 1
ATOM 670 C C . ARG A 1 85 ? 16.891 11.945 -4.941 1 98.75 85 ARG A C 1
ATOM 672 O O . ARG A 1 85 ? 16.25 11.828 -5.988 1 98.75 85 ARG A O 1
ATOM 679 N N . SER A 1 86 ? 16.375 11.703 -3.75 1 98.81 86 SER A N 1
ATOM 680 C CA . SER A 1 86 ? 14.953 11.383 -3.652 1 98.81 86 SER A CA 1
ATOM 681 C C . SER A 1 86 ? 14.094 12.484 -4.254 1 98.81 86 SER A C 1
ATOM 683 O O . SER A 1 86 ? 13.117 12.211 -4.949 1 98.81 86 SER A O 1
ATOM 685 N N . TYR A 1 87 ? 14.438 13.742 -3.977 1 98.88 87 TYR A N 1
ATOM 686 C CA . TYR A 1 87 ? 13.742 14.891 -4.551 1 98.88 87 TYR A CA 1
ATOM 687 C C . TYR A 1 87 ? 13.852 14.883 -6.074 1 98.88 87 TYR A C 1
ATOM 689 O O . TYR A 1 87 ? 12.852 15.055 -6.773 1 98.88 87 TYR A O 1
ATOM 697 N N . GLU A 1 88 ? 15.031 14.68 -6.578 1 98.81 88 GLU A N 1
ATOM 698 C CA . GLU A 1 88 ? 15.305 14.719 -8.016 1 98.81 88 GLU A CA 1
ATOM 699 C C . GLU A 1 88 ? 14.516 13.641 -8.758 1 98.81 88 GLU A C 1
ATOM 701 O O . GLU A 1 88 ? 13.938 13.906 -9.812 1 98.81 88 GLU A O 1
ATOM 706 N N . LEU A 1 89 ? 14.477 12.461 -8.211 1 98.75 89 LEU A N 1
ATOM 707 C CA . LEU A 1 89 ? 13.781 11.336 -8.828 1 98.75 89 LEU A CA 1
ATOM 708 C C . LEU A 1 89 ? 12.273 11.594 -8.875 1 98.75 89 LEU A C 1
ATOM 710 O O . LEU A 1 89 ? 11.57 11.023 -9.711 1 98.75 89 LEU A O 1
ATOM 714 N N . SER A 1 90 ? 11.773 12.438 -7.984 1 98.81 90 SER A N 1
ATOM 715 C CA . SER A 1 90 ? 10.336 12.641 -7.824 1 98.81 90 SER A CA 1
ATOM 716 C C . SER A 1 90 ? 9.836 13.766 -8.727 1 98.81 90 SER A C 1
ATOM 718 O O . SER A 1 90 ? 8.633 13.898 -8.945 1 98.81 90 SER A O 1
ATOM 720 N N . GLN A 1 91 ? 10.695 14.586 -9.25 1 98.81 91 GLN A N 1
ATOM 721 C CA . GLN A 1 91 ? 10.336 15.844 -9.891 1 98.81 91 GLN A CA 1
ATOM 722 C C . GLN A 1 91 ? 9.43 15.602 -11.094 1 98.81 91 GLN A C 1
ATOM 724 O O . GLN A 1 91 ? 8.383 16.234 -11.234 1 98.81 91 GLN A O 1
ATOM 729 N N . LYS A 1 92 ? 9.844 14.734 -11.984 1 98.56 92 LYS A N 1
ATOM 730 C CA . LYS A 1 92 ? 9.086 14.5 -13.219 1 98.56 92 LYS A CA 1
ATOM 731 C C . LYS A 1 92 ? 7.68 14 -12.914 1 98.56 92 LYS A C 1
ATOM 733 O O . LYS A 1 92 ? 6.703 14.5 -13.484 1 98.56 92 LYS A O 1
ATOM 738 N N . GLN A 1 93 ? 7.582 13.039 -12.016 1 98.38 93 GLN A N 1
ATOM 739 C CA . GLN A 1 93 ? 6.289 12.469 -11.656 1 98.38 93 GLN A CA 1
ATOM 740 C C . GLN A 1 93 ? 5.414 13.5 -10.953 1 98.38 93 GLN A C 1
ATOM 742 O O . GLN A 1 93 ? 4.199 13.547 -11.172 1 98.38 93 GLN A O 1
ATOM 747 N N . ALA A 1 94 ? 6.008 14.258 -10.078 1 98.81 94 ALA A N 1
ATOM 748 C CA . ALA A 1 94 ? 5.273 15.305 -9.375 1 98.81 94 ALA A CA 1
ATOM 749 C C . ALA A 1 94 ? 4.684 16.312 -10.352 1 98.81 94 ALA A C 1
ATOM 751 O O . ALA A 1 94 ? 3.518 16.703 -10.234 1 98.81 94 ALA A O 1
ATOM 752 N N . LYS A 1 95 ? 5.516 16.734 -11.273 1 98.62 95 LYS A N 1
ATOM 753 C CA . LYS A 1 95 ? 5.051 17.672 -12.297 1 98.62 95 LYS A CA 1
ATOM 754 C C . LYS A 1 95 ? 3.9 17.062 -13.109 1 98.62 95 LYS A C 1
ATOM 756 O O . LYS A 1 95 ? 2.889 17.734 -13.336 1 98.62 95 LYS A O 1
ATOM 761 N N . LYS A 1 96 ? 4.031 15.867 -13.508 1 98.19 96 LYS A N 1
ATOM 762 C CA . LYS A 1 96 ? 3.018 15.172 -14.305 1 98.19 96 LYS A CA 1
ATOM 763 C C . LYS A 1 96 ? 1.688 15.109 -13.555 1 98.19 96 LYS A C 1
ATOM 765 O O . LYS A 1 96 ? 0.624 15.258 -14.156 1 98.19 96 LYS A O 1
ATOM 770 N N . LEU A 1 97 ? 1.727 14.898 -12.25 1 98.12 97 LEU A N 1
ATOM 771 C CA . LEU A 1 97 ? 0.515 14.664 -11.469 1 98.12 97 LEU A CA 1
ATOM 772 C C . LEU A 1 97 ? 0.036 15.945 -10.805 1 98.12 97 LEU A C 1
ATOM 774 O O . LEU A 1 97 ? -0.971 15.945 -10.094 1 98.12 97 LEU A O 1
ATOM 778 N N . GLY A 1 98 ? 0.787 17.016 -10.945 1 98.31 98 GLY A N 1
ATOM 779 C CA . GLY A 1 98 ? 0.4 18.297 -10.375 1 98.31 98 GLY A CA 1
ATOM 780 C C . GLY A 1 98 ? 0.623 18.375 -8.875 1 98.31 98 GLY A C 1
ATOM 781 O O . GLY A 1 98 ? -0.135 19.031 -8.164 1 98.31 98 GLY A O 1
ATOM 782 N N . ILE A 1 99 ? 1.527 17.625 -8.359 1 98.88 99 ILE A N 1
ATOM 783 C CA . ILE A 1 99 ? 1.901 17.672 -6.953 1 98.88 99 ILE A CA 1
ATOM 784 C C . ILE A 1 99 ? 3.049 18.672 -6.762 1 98.88 99 ILE A C 1
ATOM 786 O O . ILE A 1 99 ? 4.09 18.547 -7.41 1 98.88 99 ILE A O 1
ATOM 790 N N . LEU A 1 100 ? 2.852 19.656 -5.926 1 98.94 100 LEU A N 1
ATOM 791 C CA . LEU A 1 100 ? 3.945 20.562 -5.598 1 98.94 100 LEU A CA 1
ATOM 792 C C . LEU A 1 100 ? 5 19.859 -4.75 1 98.94 100 LEU A C 1
ATOM 794 O O . LEU A 1 100 ? 4.68 19.297 -3.699 1 98.94 100 LEU A O 1
ATOM 798 N N . LEU A 1 101 ? 6.18 19.844 -5.277 1 98.88 101 LEU A N 1
ATOM 799 C CA . LEU A 1 101 ? 7.289 19.188 -4.598 1 98.88 101 LEU A CA 1
ATOM 800 C C . LEU A 1 101 ? 8.234 20.203 -3.98 1 98.88 101 LEU A C 1
ATOM 802 O O . LEU A 1 101 ? 8.734 21.094 -4.676 1 98.88 101 LEU A O 1
ATOM 806 N N . ILE A 1 102 ? 8.43 20.078 -2.658 1 98.94 102 ILE A N 1
ATOM 807 C CA . ILE A 1 102 ? 9.297 20.984 -1.914 1 98.94 102 ILE A CA 1
ATOM 808 C C . ILE A 1 102 ? 10.523 20.234 -1.415 1 98.94 102 ILE A C 1
ATOM 810 O O . ILE A 1 102 ? 10.406 19.188 -0.757 1 98.94 102 ILE A O 1
ATOM 814 N N . ARG A 1 103 ? 11.719 20.688 -1.733 1 98.88 103 ARG A N 1
ATOM 815 C CA . ARG A 1 103 ? 12.945 20.016 -1.288 1 98.88 103 ARG A CA 1
ATOM 816 C C . ARG A 1 103 ? 13.109 20.125 0.224 1 98.88 103 ARG A C 1
ATOM 818 O O . ARG A 1 103 ? 12.953 21.219 0.792 1 98.88 103 ARG A O 1
ATOM 825 N N . GLY A 1 104 ? 13.344 19.031 0.832 1 98.88 104 GLY A N 1
ATOM 826 C CA . GLY A 1 104 ? 13.555 19.016 2.271 1 98.88 104 GLY A CA 1
ATOM 827 C C . GLY A 1 104 ? 14.453 17.891 2.742 1 98.88 104 GLY A C 1
ATOM 828 O O . GLY A 1 104 ? 14.859 17.047 1.948 1 98.88 104 GLY A O 1
ATOM 829 N N . SER A 1 105 ? 14.859 17.969 3.961 1 98.88 105 SER A N 1
ATOM 830 C CA . SER A 1 105 ? 15.648 16.938 4.656 1 98.88 105 SER A CA 1
ATOM 831 C C . SER A 1 105 ? 15.391 16.984 6.156 1 98.88 105 SER A C 1
ATOM 833 O O . SER A 1 105 ? 14.938 18 6.691 1 98.88 105 SER A O 1
ATOM 835 N N . GLU A 1 106 ? 15.688 15.898 6.746 1 98.94 106 GLU A N 1
ATOM 836 C CA . GLU A 1 106 ? 15.57 15.812 8.195 1 98.94 106 GLU A CA 1
ATOM 837 C C . GLU A 1 106 ? 16.938 15.797 8.867 1 98.94 106 GLU A C 1
ATOM 839 O O . GLU A 1 106 ? 17.734 14.898 8.625 1 98.94 106 GLU A O 1
ATOM 844 N N . ILE A 1 107 ? 17.234 16.797 9.664 1 98.81 107 ILE A N 1
ATOM 845 C CA . ILE A 1 107 ? 18.375 16.812 10.562 1 98.81 107 ILE A CA 1
ATOM 846 C C . ILE A 1 107 ? 18.109 15.906 11.758 1 98.81 107 ILE A C 1
ATOM 848 O O . ILE A 1 107 ? 17.281 16.219 12.617 1 98.81 107 ILE A O 1
ATOM 852 N N . THR A 1 108 ? 18.797 14.812 11.797 1 97.75 108 THR A N 1
ATOM 853 C CA . THR A 1 108 ? 18.516 13.75 12.766 1 97.75 108 THR A CA 1
ATOM 854 C C . THR A 1 108 ? 19.609 13.695 13.836 1 97.75 108 THR A C 1
ATOM 856 O O . THR A 1 108 ? 20.688 13.141 13.609 1 97.75 108 THR A O 1
ATOM 859 N N . ARG A 1 109 ? 19.281 14.258 15.016 1 96.31 109 ARG A N 1
ATOM 860 C CA . ARG A 1 109 ? 20.25 14.336 16.094 1 96.31 109 ARG A CA 1
ATOM 861 C C . ARG A 1 109 ? 19.688 13.75 17.391 1 96.31 109 ARG A C 1
ATOM 863 O O . ARG A 1 109 ? 18.484 13.578 17.516 1 96.31 109 ARG A O 1
ATOM 870 N N . SER A 1 110 ? 20.578 13.422 18.25 1 95.38 110 SER A N 1
ATOM 871 C CA . SER A 1 110 ? 20.141 13.016 19.578 1 95.38 110 SER A CA 1
ATOM 872 C C . SER A 1 110 ? 19.484 14.172 20.328 1 95.38 110 SER A C 1
ATOM 874 O O . SER A 1 110 ? 19.781 15.336 20.047 1 95.38 110 SER A O 1
ATOM 876 N N . MET A 1 111 ? 18.578 13.891 21.234 1 94.62 111 MET A N 1
ATOM 877 C CA . MET A 1 111 ? 17.953 14.852 22.141 1 94.62 111 MET A CA 1
ATOM 878 C C . MET A 1 111 ? 18.906 15.227 23.281 1 94.62 111 MET A C 1
ATOM 880 O O . MET A 1 111 ? 19.547 14.359 23.859 1 94.62 111 MET A O 1
ATOM 884 N N . PRO A 1 112 ? 19.016 16.531 23.531 1 95 112 PRO A N 1
ATOM 885 C CA . PRO A 1 112 ? 18.469 17.641 22.766 1 95 112 PRO A CA 1
ATOM 886 C C . PRO A 1 112 ? 19.359 18.047 21.594 1 95 112 PRO A C 1
ATOM 888 O O . PRO A 1 112 ? 20.578 17.906 21.672 1 95 112 PRO A O 1
ATOM 891 N N . PRO A 1 113 ? 19.141 18.469 20.375 1 97 113 PRO A N 1
ATOM 892 C CA . PRO A 1 113 ? 17.766 19 20.297 1 97 113 PRO A CA 1
ATOM 893 C C . PRO A 1 113 ? 16.781 18 19.703 1 97 113 PRO A C 1
ATOM 895 O O . PRO A 1 113 ? 15.586 18.297 19.609 1 97 113 PRO A O 1
ATOM 898 N N . GLY A 1 114 ? 17.172 16.844 19.219 1 97.69 114 GLY A N 1
ATOM 899 C CA . GLY A 1 114 ? 16.297 15.898 18.547 1 97.69 114 GLY A CA 1
ATOM 900 C C . GLY A 1 114 ? 16.188 16.125 17.062 1 97.69 114 GLY A C 1
ATOM 901 O O . GLY A 1 114 ? 17.125 16.625 16.438 1 97.69 114 GLY A O 1
ATOM 902 N N . HIS A 1 115 ? 15.078 15.688 16.453 1 98.69 115 HIS A N 1
ATOM 903 C CA . HIS A 1 115 ? 14.922 15.727 15 1 98.69 115 HIS A CA 1
ATOM 904 C C . HIS A 1 115 ? 14.219 17.016 14.555 1 98.69 115 HIS A C 1
ATOM 906 O O . HIS A 1 115 ? 13.281 17.469 15.203 1 98.69 115 HIS A O 1
ATOM 912 N N . PHE A 1 116 ? 14.664 17.547 13.445 1 98.88 116 PHE A N 1
ATOM 913 C CA . PHE A 1 116 ? 14.055 18.688 12.781 1 98.88 116 PHE A CA 1
ATOM 914 C C . PHE A 1 116 ? 13.992 18.484 11.273 1 98.88 116 PHE A C 1
ATOM 916 O O . PHE A 1 116 ? 14.914 17.906 10.688 1 98.88 116 PHE A O 1
ATOM 923 N N . ASN A 1 117 ? 12.977 18.953 10.727 1 98.94 117 ASN A N 1
ATOM 924 C CA . ASN A 1 117 ? 12.953 19.047 9.273 1 98.94 117 ASN A CA 1
ATOM 925 C C . ASN A 1 117 ? 13.305 20.453 8.797 1 98.94 117 ASN A C 1
ATOM 927 O O . ASN A 1 117 ? 12.891 21.453 9.406 1 98.94 117 ASN A O 1
ATOM 931 N N . ALA A 1 118 ? 14.094 20.562 7.789 1 98.94 118 ALA A N 1
ATOM 932 C CA . ALA A 1 118 ? 14.305 21.766 6.996 1 98.94 118 ALA A CA 1
ATOM 933 C C . ALA A 1 118 ? 13.719 21.609 5.598 1 98.94 118 ALA A C 1
ATOM 935 O O . ALA A 1 118 ? 14.109 20.719 4.844 1 98.94 118 ALA A O 1
ATOM 936 N N . ILE A 1 119 ? 12.766 22.453 5.258 1 98.94 119 ILE A N 1
ATOM 937 C CA . ILE A 1 119 ? 12.164 22.391 3.932 1 98.94 119 ILE A CA 1
ATOM 938 C C . ILE A 1 119 ? 12.375 23.703 3.205 1 98.94 119 ILE A C 1
ATOM 940 O O . ILE A 1 119 ? 12.812 24.688 3.809 1 98.94 119 ILE A O 1
ATOM 944 N N . PHE A 1 120 ? 12.133 23.75 1.888 1 98.94 120 PHE A N 1
ATOM 945 C CA . PHE A 1 120 ? 12.43 24.844 0.982 1 98.94 120 PHE A CA 1
ATOM 946 C C . PHE A 1 120 ? 13.938 25.047 0.85 1 98.94 120 PHE A C 1
ATOM 948 O O . PHE A 1 120 ? 14.422 26.172 0.778 1 98.94 120 PHE A O 1
ATOM 955 N N . LEU A 1 121 ? 14.664 23.969 0.857 1 98.88 121 LEU A N 1
ATOM 956 C CA . LEU A 1 121 ? 16.109 23.984 0.637 1 98.88 121 LEU A CA 1
ATOM 957 C C . LEU A 1 121 ? 16.422 24.125 -0.846 1 98.88 121 LEU A C 1
ATOM 959 O O . LEU A 1 121 ? 15.672 23.656 -1.7 1 98.88 121 LEU A O 1
ATOM 963 N N . ASN A 1 122 ? 17.578 24.703 -1.054 1 98.56 122 ASN A N 1
ATOM 964 C CA . ASN A 1 122 ? 18.172 24.672 -2.391 1 98.56 122 ASN A CA 1
ATOM 965 C C . ASN A 1 122 ? 19.016 23.422 -2.594 1 98.56 122 ASN A C 1
ATOM 967 O O . ASN A 1 122 ? 19.094 22.891 -3.701 1 98.56 122 ASN A O 1
ATOM 971 N N . ASP A 1 123 ? 19.656 23.031 -1.608 1 98.88 123 ASP A N 1
ATOM 972 C CA . ASP A 1 123 ? 20.594 21.891 -1.592 1 98.88 123 ASP A CA 1
ATOM 973 C C . ASP A 1 123 ? 20.641 21.25 -0.208 1 98.88 123 ASP A C 1
ATOM 975 O O . ASP A 1 123 ? 20.922 21.922 0.784 1 98.88 123 ASP A O 1
ATOM 979 N N . SER A 1 124 ? 20.438 19.953 -0.189 1 98.81 124 SER A N 1
ATOM 980 C CA . SER A 1 124 ? 20.422 19.25 1.089 1 98.81 124 SER A CA 1
ATOM 981 C C . SER A 1 124 ? 21.812 18.844 1.524 1 98.81 124 SER A C 1
ATOM 983 O O . SER A 1 124 ? 22.047 18.562 2.701 1 98.81 124 SER A O 1
ATOM 985 N N . ASN A 1 125 ? 22.781 18.781 0.697 1 98.81 125 ASN A N 1
ATOM 986 C CA . ASN A 1 125 ? 24.094 18.203 0.962 1 98.81 125 ASN A CA 1
ATOM 987 C C . ASN A 1 125 ? 24.828 18.969 2.055 1 98.81 125 ASN A C 1
ATOM 989 O O . ASN A 1 125 ? 25.422 18.359 2.953 1 98.81 125 ASN A O 1
ATOM 993 N N . PRO A 1 126 ? 24.766 20.281 2.049 1 98.75 126 PRO A N 1
ATOM 994 C CA . PRO A 1 126 ? 25.516 21.016 3.059 1 98.75 126 PRO A CA 1
ATOM 995 C C . PRO A 1 126 ? 25.016 20.766 4.48 1 98.75 126 PRO A C 1
ATOM 997 O O . PRO A 1 126 ? 25.703 21.109 5.449 1 98.75 126 PRO A O 1
ATOM 1000 N N . LEU A 1 127 ? 23.828 20.219 4.648 1 98.81 127 LEU A N 1
ATOM 1001 C CA . LEU A 1 127 ? 23.281 19.984 5.977 1 98.81 127 LEU A CA 1
ATOM 1002 C C . LEU A 1 127 ? 24.031 18.844 6.672 1 98.81 127 LEU A C 1
ATOM 1004 O O . LEU A 1 127 ? 23.875 18.641 7.879 1 98.81 127 LEU A O 1
ATOM 1008 N N . GLU A 1 128 ? 24.703 18.062 5.883 1 98.56 128 GLU A N 1
ATOM 1009 C CA . GLU A 1 128 ? 25.5 17 6.5 1 98.56 128 GLU A CA 1
ATOM 1010 C C . GLU A 1 128 ? 26.719 17.578 7.219 1 98.56 128 GLU A C 1
ATOM 1012 O O . GLU A 1 128 ? 27.75 17.812 6.594 1 98.56 128 GLU A O 1
ATOM 1017 N N . GLN A 1 129 ? 26.562 17.781 8.484 1 98.12 129 GLN A N 1
ATOM 1018 C CA . GLN A 1 129 ? 27.594 18.344 9.352 1 98.12 129 GLN A CA 1
ATOM 1019 C C . GLN A 1 129 ? 27.75 17.516 10.625 1 98.12 129 GLN A C 1
ATOM 1021 O O . GLN A 1 129 ? 26.812 16.875 11.078 1 98.12 129 GLN A O 1
ATOM 1026 N N . LYS A 1 130 ? 28.922 17.562 11.227 1 97.25 130 LYS A N 1
ATOM 1027 C CA . LYS A 1 130 ? 29.172 16.859 12.477 1 97.25 130 LYS A CA 1
ATOM 1028 C C . LYS A 1 130 ? 28.406 17.484 13.633 1 97.25 130 LYS A C 1
ATOM 1030 O O . LYS A 1 130 ? 27.688 16.781 14.359 1 97.25 130 LYS A O 1
ATOM 1035 N N . ALA A 1 131 ? 28.531 18.781 13.781 1 97.06 131 ALA A N 1
ATOM 1036 C CA . ALA A 1 131 ? 27.828 19.484 14.844 1 97.06 131 ALA A CA 1
ATOM 1037 C C . ALA A 1 131 ? 26.422 19.875 14.398 1 97.06 131 ALA A C 1
ATOM 1039 O O . ALA A 1 131 ? 26.234 20.375 13.281 1 97.06 131 ALA A O 1
ATOM 1040 N N . TYR A 1 132 ? 25.422 19.672 15.305 1 97.12 132 TYR A N 1
ATOM 1041 C CA . TYR A 1 132 ? 24.062 19.969 14.898 1 97.12 132 TYR A CA 1
ATOM 1042 C C . TYR A 1 132 ? 23.891 21.438 14.562 1 97.12 132 TYR A C 1
ATOM 1044 O O . TYR A 1 132 ? 23.141 21.797 13.641 1 97.12 132 TYR A O 1
ATOM 1052 N N . LYS A 1 133 ? 24.578 22.344 15.242 1 97.81 133 LYS A N 1
ATOM 1053 C CA . LYS A 1 133 ? 24.438 23.781 15.016 1 97.81 133 LYS A CA 1
ATOM 1054 C C . LYS A 1 133 ? 24.828 24.156 13.594 1 97.81 133 LYS A C 1
ATOM 1056 O O . LYS A 1 133 ? 24.234 25.047 12.992 1 97.81 133 LYS A O 1
ATOM 1061 N N . ASP A 1 134 ? 25.844 23.469 13.125 1 98.44 134 ASP A N 1
ATOM 1062 C CA . ASP A 1 134 ? 26.312 23.75 11.766 1 98.44 134 ASP A CA 1
ATOM 1063 C C . ASP A 1 134 ? 25.281 23.328 10.727 1 98.44 134 ASP A C 1
ATOM 1065 O O . ASP A 1 134 ? 25.109 23.984 9.703 1 98.44 134 ASP A O 1
ATOM 1069 N N . ALA A 1 135 ? 24.656 22.203 10.953 1 98.62 135 ALA A N 1
ATOM 1070 C CA . ALA A 1 135 ? 23.594 21.75 10.062 1 98.62 135 ALA A CA 1
ATOM 1071 C C . ALA A 1 135 ? 22.453 22.766 10.016 1 98.62 135 ALA A C 1
ATOM 1073 O O . ALA A 1 135 ? 21.969 23.109 8.945 1 98.62 135 ALA A O 1
ATOM 1074 N N . PHE A 1 136 ? 22.031 23.266 11.18 1 98.81 136 PHE A N 1
ATOM 1075 C CA . PHE A 1 136 ? 20.953 24.25 11.266 1 98.81 136 PHE A CA 1
ATOM 1076 C C . PHE A 1 136 ? 21.375 25.547 10.602 1 98.81 136 PHE A C 1
ATOM 1078 O O . PHE A 1 136 ? 20.562 26.188 9.93 1 98.81 136 PHE A O 1
ATOM 1085 N N . ASN A 1 137 ? 22.594 25.906 10.836 1 98.69 137 ASN A N 1
ATOM 1086 C CA . ASN A 1 137 ? 23.094 27.125 10.211 1 98.69 137 ASN A CA 1
ATOM 1087 C C . ASN A 1 137 ? 23.062 27.031 8.688 1 98.69 137 ASN A C 1
ATOM 1089 O O . ASN A 1 137 ? 22.766 28.016 8 1 98.69 137 ASN A O 1
ATOM 1093 N N . GLU A 1 138 ? 23.453 25.906 8.203 1 98.81 138 GLU A N 1
ATOM 1094 C CA . GLU A 1 138 ? 23.391 25.703 6.758 1 98.81 138 GLU A CA 1
ATOM 1095 C C . GLU A 1 138 ? 21.969 25.812 6.234 1 98.81 138 GLU A C 1
ATOM 1097 O O . GLU A 1 138 ? 21.734 26.375 5.164 1 98.81 138 GLU A O 1
ATOM 1102 N N . ALA A 1 139 ? 21.016 25.219 6.918 1 98.88 139 ALA A N 1
ATOM 1103 C CA . ALA A 1 139 ? 19.609 25.328 6.539 1 98.88 139 ALA A CA 1
ATOM 1104 C C . ALA A 1 139 ? 19.156 26.797 6.559 1 98.88 139 ALA A C 1
ATOM 1106 O O . ALA A 1 139 ? 18.5 27.25 5.625 1 98.88 139 ALA A O 1
ATOM 1107 N N . LYS A 1 140 ? 19.5 27.516 7.625 1 98.81 140 LYS A N 1
ATOM 1108 C CA . LYS A 1 140 ? 19.141 28.922 7.777 1 98.81 140 LYS A CA 1
ATOM 1109 C C . LYS A 1 140 ? 19.703 29.766 6.645 1 98.81 140 LYS A C 1
ATOM 1111 O O . LYS A 1 140 ? 19.016 30.625 6.094 1 98.81 140 LYS A O 1
ATOM 1116 N N . LYS A 1 141 ? 20.922 29.484 6.297 1 98.62 141 LYS A N 1
ATOM 1117 C CA . LYS A 1 141 ? 21.594 30.219 5.23 1 98.62 141 LYS A CA 1
ATOM 1118 C C . LYS A 1 141 ? 20.828 30.109 3.916 1 98.62 141 LYS A C 1
ATOM 1120 O O . LYS A 1 141 ? 20.844 31.047 3.109 1 98.62 141 LYS A O 1
ATOM 1125 N N . GLN A 1 142 ? 20.172 29.016 3.779 1 98.69 142 GLN A N 1
ATOM 1126 C CA . GLN A 1 142 ? 19.438 28.766 2.543 1 98.69 142 GLN A CA 1
ATOM 1127 C C . GLN A 1 142 ? 18.016 29.312 2.637 1 98.69 142 GLN A C 1
ATOM 1129 O O . GLN A 1 142 ? 17.234 29.188 1.688 1 98.69 142 GLN A O 1
ATOM 1134 N N . GLY A 1 143 ? 17.625 29.859 3.807 1 98.56 143 GLY A N 1
ATOM 1135 C CA . GLY A 1 143 ? 16.266 30.375 3.982 1 98.56 143 GLY A CA 1
ATOM 1136 C C . GLY A 1 143 ? 15.242 29.281 4.211 1 98.56 143 GLY A C 1
ATOM 1137 O O . GLY A 1 143 ? 14.062 29.453 3.916 1 98.56 143 GLY A O 1
ATOM 1138 N N . ALA A 1 144 ? 15.641 28.156 4.711 1 98.94 144 ALA A N 1
ATOM 1139 C CA . ALA A 1 144 ? 14.742 27.016 4.906 1 98.94 144 ALA A CA 1
ATOM 1140 C C . ALA A 1 144 ? 13.703 27.328 5.98 1 98.94 144 ALA A C 1
ATOM 1142 O O . ALA A 1 144 ? 13.914 28.188 6.84 1 98.94 144 ALA A O 1
ATOM 1143 N N . PHE A 1 145 ? 12.531 26.75 5.824 1 98.94 145 PHE A N 1
ATOM 1144 C CA . PHE A 1 145 ? 11.57 26.641 6.914 1 98.94 145 PHE A CA 1
ATOM 1145 C C . PHE A 1 145 ? 11.883 25.438 7.797 1 98.94 145 PHE A C 1
ATOM 1147 O O . PHE A 1 145 ? 11.82 24.297 7.336 1 98.94 145 PHE A O 1
ATOM 1154 N N . ILE A 1 146 ? 12.266 25.703 9.039 1 98.94 146 ILE A N 1
ATOM 1155 C CA . ILE A 1 146 ? 12.758 24.672 9.93 1 98.94 146 ILE A CA 1
ATOM 1156 C C . ILE A 1 146 ? 11.727 24.391 11.016 1 98.94 146 ILE A C 1
ATOM 1158 O O . ILE A 1 146 ? 11.227 25.312 11.664 1 98.94 146 ILE A O 1
ATOM 1162 N N . PHE A 1 147 ? 11.32 23.078 11.188 1 98.94 147 PHE A N 1
ATOM 1163 C CA . PHE A 1 147 ? 10.352 22.797 12.242 1 98.94 147 PHE A CA 1
ATOM 1164 C C . PHE A 1 147 ? 10.773 21.578 13.047 1 98.94 147 PHE A C 1
ATOM 1166 O O . PHE A 1 147 ? 11.438 20.672 12.523 1 98.94 147 PHE A O 1
ATOM 1173 N N . TRP A 1 148 ? 10.477 21.578 14.359 1 98.88 148 TRP A N 1
ATOM 1174 C CA . TRP A 1 148 ? 10.773 20.516 15.312 1 98.88 148 TRP A CA 1
ATOM 1175 C C . TRP A 1 148 ? 9.852 19.328 15.125 1 98.88 148 TRP A C 1
ATOM 1177 O O . TRP A 1 148 ? 8.625 19.469 15.164 1 98.88 148 TRP A O 1
ATOM 1187 N N . ASN A 1 149 ? 10.484 18.156 14.891 1 98.75 149 ASN A N 1
ATOM 1188 C CA . ASN A 1 149 ? 9.719 16.938 14.617 1 98.75 149 ASN A CA 1
ATOM 1189 C C . ASN A 1 149 ? 9.328 16.219 15.906 1 98.75 149 ASN A C 1
ATOM 1191 O O . ASN A 1 149 ? 10.148 16.094 16.812 1 98.75 149 ASN A O 1
ATOM 1195 N N . HIS A 1 150 ? 8.164 15.766 16.062 1 98.19 150 HIS A N 1
ATOM 1196 C CA . HIS A 1 150 ? 7.582 14.844 17.031 1 98.19 150 HIS A CA 1
ATOM 1197 C C . HIS A 1 150 ? 8.211 15.031 18.422 1 98.19 150 HIS A C 1
ATOM 1199 O O . HIS A 1 150 ? 8.781 14.086 18.969 1 98.19 150 HIS A O 1
ATOM 1205 N N . PRO A 1 151 ? 8.039 16.172 19.031 1 97.06 151 PRO A N 1
ATOM 1206 C CA . PRO A 1 151 ? 8.656 16.438 20.328 1 97.06 151 PRO A CA 1
ATOM 1207 C C . PRO A 1 151 ? 8.203 15.453 21.406 1 97.06 151 PRO A C 1
ATOM 1209 O O . PRO A 1 151 ? 8.914 15.242 22.406 1 97.06 151 PRO A O 1
ATOM 1212 N N . GLY A 1 152 ? 7.094 14.836 21.234 1 94.5 152 GLY A N 1
ATOM 1213 C CA . GLY A 1 152 ? 6.551 13.945 22.25 1 94.5 152 GLY A CA 1
ATOM 1214 C C . GLY A 1 152 ? 6.867 12.484 21.984 1 94.5 152 GLY A C 1
ATOM 1215 O O . GLY A 1 152 ? 6.316 11.594 22.641 1 94.5 152 GLY A O 1
ATOM 1216 N N . TRP A 1 153 ? 7.703 12.211 21.047 1 94.06 153 TRP A N 1
ATOM 1217 C CA . TRP A 1 153 ? 8.055 10.836 20.719 1 94.06 153 TRP A CA 1
ATOM 1218 C C . TRP A 1 153 ? 8.867 10.203 21.859 1 94.06 153 TRP A C 1
ATOM 1220 O O . TRP A 1 153 ? 9.93 10.703 22.219 1 94.06 153 TRP A O 1
ATOM 1230 N N . ALA A 1 154 ? 8.461 9.086 22.344 1 91.31 154 ALA A N 1
ATOM 1231 C CA . ALA A 1 154 ? 8.984 8.469 23.562 1 91.31 154 ALA A CA 1
ATOM 1232 C C . ALA A 1 154 ? 10.445 8.078 23.391 1 91.31 154 ALA A C 1
ATOM 1234 O O . ALA A 1 154 ? 11.211 8.07 24.359 1 91.31 154 ALA A O 1
ATOM 1235 N N . ARG A 1 155 ? 10.867 7.793 22.203 1 87.94 155 ARG A N 1
ATOM 1236 C CA . ARG A 1 155 ? 12.258 7.418 21.984 1 87.94 155 ARG A CA 1
ATOM 1237 C C . ARG A 1 155 ? 13.188 8.617 22.172 1 87.94 155 ARG A C 1
ATOM 1239 O O . ARG A 1 155 ? 14.352 8.453 22.547 1 87.94 155 ARG A O 1
ATOM 1246 N N . GLN A 1 156 ? 12.617 9.789 21.922 1 88.94 156 GLN A N 1
ATOM 1247 C CA . GLN A 1 156 ? 13.398 11.008 22.109 1 88.94 156 GLN A CA 1
ATOM 1248 C C . GLN A 1 156 ? 13.25 11.547 23.531 1 88.94 156 GLN A C 1
ATOM 1250 O O . GLN A 1 156 ? 14.211 12.07 24.109 1 88.94 156 GLN A O 1
ATOM 1255 N N . GLN A 1 157 ? 11.992 11.406 24 1 92.75 157 GLN A N 1
ATOM 1256 C CA . GLN A 1 157 ? 11.703 11.867 25.359 1 92.75 157 GLN A CA 1
ATOM 1257 C C . GLN A 1 157 ? 10.844 10.859 26.109 1 92.75 157 GLN A C 1
ATOM 1259 O O . GLN A 1 157 ? 9.617 10.977 26.141 1 92.75 157 GLN A O 1
ATOM 1264 N N . PRO A 1 158 ? 11.422 9.898 26.797 1 87.44 158 PRO A N 1
ATOM 1265 C CA . PRO A 1 158 ? 10.695 8.758 27.359 1 87.44 158 PRO A CA 1
ATOM 1266 C C . PRO A 1 158 ? 9.828 9.148 28.562 1 87.44 158 PRO A C 1
ATOM 1268 O O . PRO A 1 158 ? 8.805 8.516 28.812 1 87.44 158 PRO A O 1
ATOM 1271 N N . ASP A 1 159 ? 10.172 10.203 29.266 1 88 159 ASP A N 1
ATOM 1272 C CA . ASP A 1 159 ? 9.484 10.484 30.516 1 88 159 ASP A CA 1
ATOM 1273 C C . ASP A 1 159 ? 8.492 11.633 30.359 1 88 159 ASP A C 1
ATOM 1275 O O . ASP A 1 159 ? 7.348 11.539 30.812 1 88 159 ASP A O 1
ATOM 1279 N N . SER A 1 160 ? 8.953 12.711 29.797 1 90 160 SER A N 1
ATOM 1280 C CA . SER A 1 160 ? 8.125 13.898 29.609 1 90 160 SER A CA 1
ATOM 1281 C C . SER A 1 160 ? 8.531 14.672 28.359 1 90 160 SER A C 1
ATOM 1283 O O . SER A 1 160 ? 9.656 14.539 27.875 1 90 160 SER A O 1
ATOM 1285 N N . THR A 1 161 ? 7.594 15.32 27.828 1 93.75 161 THR A N 1
ATOM 1286 C CA . THR A 1 161 ? 7.863 16.203 26.688 1 93.75 161 THR A CA 1
ATOM 1287 C C . THR A 1 161 ? 8.305 17.578 27.188 1 93.75 161 THR A C 1
ATOM 1289 O O . THR A 1 161 ? 7.512 18.328 27.75 1 93.75 161 THR A O 1
ATOM 1292 N N . LEU A 1 162 ? 9.57 17.891 26.953 1 95.62 162 LEU A N 1
ATOM 1293 C CA . LEU A 1 162 ? 10.148 19.109 27.516 1 95.62 162 LEU A CA 1
ATOM 1294 C C . LEU A 1 162 ? 10.719 19.984 26.406 1 95.62 162 LEU A C 1
ATOM 1296 O O . LEU A 1 162 ? 11.195 19.484 25.391 1 95.62 162 LEU A O 1
ATOM 1300 N N . TRP A 1 163 ? 10.625 21.266 26.594 1 97.5 163 TRP A N 1
ATOM 1301 C CA . TRP A 1 163 ? 11.352 22.281 25.859 1 97.5 163 TRP A CA 1
ATOM 1302 C C . TRP A 1 163 ? 12.727 22.531 26.469 1 97.5 163 TRP A C 1
ATOM 1304 O O . TRP A 1 163 ? 12.836 23.031 27.594 1 97.5 163 TRP A O 1
ATOM 1314 N N . TRP A 1 164 ? 13.875 22.234 25.797 1 97.5 164 TRP A N 1
ATOM 1315 C CA . TRP A 1 164 ? 15.234 22.266 26.328 1 97.5 164 TRP A CA 1
ATOM 1316 C C . TRP A 1 164 ? 15.914 23.578 26 1 97.5 164 TRP A C 1
ATOM 1318 O O . TRP A 1 164 ? 15.477 24.312 25.109 1 97.5 164 TRP A O 1
ATOM 1328 N N . PRO A 1 165 ? 16.953 23.891 26.766 1 98.19 165 PRO A N 1
ATOM 1329 C CA . PRO A 1 165 ? 17.719 25.109 26.469 1 98.19 165 PRO A CA 1
ATOM 1330 C C . PRO A 1 165 ? 18.203 25.156 25.016 1 98.19 165 PRO A C 1
ATOM 1332 O O . PRO A 1 165 ? 18.281 26.234 24.422 1 98.19 165 PRO A O 1
ATOM 1335 N N . GLU A 1 166 ? 18.531 23.984 24.438 1 98.12 166 GLU A N 1
ATOM 1336 C CA . GLU A 1 166 ? 18.938 23.906 23.047 1 98.12 166 GLU A CA 1
ATOM 1337 C C . GLU A 1 166 ? 17.828 24.375 22.109 1 98.12 166 GLU A C 1
ATOM 1339 O O . GLU A 1 166 ? 18.109 24.969 21.062 1 98.12 166 GLU A O 1
ATOM 1344 N N . HIS A 1 167 ? 16.625 24.109 22.453 1 98.5 167 HIS A N 1
ATOM 1345 C CA . HIS A 1 167 ? 15.5 24.578 21.641 1 98.5 167 HIS A CA 1
ATOM 1346 C C . HIS A 1 167 ? 15.344 26.094 21.734 1 98.5 167 HIS A C 1
ATOM 1348 O O . HIS A 1 167 ? 15.023 26.75 20.734 1 98.5 167 HIS A O 1
ATOM 1354 N N . THR A 1 168 ? 15.523 26.641 22.938 1 98.56 168 THR A N 1
ATOM 1355 C CA . THR A 1 168 ? 15.531 28.078 23.094 1 98.56 168 THR A CA 1
ATOM 1356 C C . THR A 1 168 ? 16.609 28.719 22.219 1 98.56 168 THR A C 1
ATOM 1358 O O . THR A 1 168 ? 16.375 29.734 21.562 1 98.56 168 THR A O 1
ATOM 1361 N N . GLN A 1 169 ? 17.75 28.141 22.219 1 98.38 169 GLN A N 1
ATOM 1362 C CA . GLN A 1 169 ? 18.844 28.656 21.406 1 98.38 169 GLN A CA 1
ATOM 1363 C C . GLN A 1 169 ? 18.484 28.625 19.922 1 98.38 169 GLN A C 1
ATOM 1365 O O . GLN A 1 169 ? 18.703 29.609 19.203 1 98.38 169 GLN A O 1
ATOM 1370 N N . LEU A 1 170 ? 18 27.484 19.438 1 98.62 170 LEU A N 1
ATOM 1371 C CA . LEU A 1 170 ? 17.609 27.359 18.031 1 98.62 170 LEU A CA 1
ATOM 1372 C C . LEU A 1 170 ? 16.531 28.375 17.688 1 98.62 170 LEU A C 1
ATOM 1374 O O . LEU A 1 170 ? 16.578 28.984 16.609 1 98.62 170 LEU A O 1
ATOM 1378 N N . TYR A 1 171 ? 15.586 28.531 18.578 1 98.5 171 TYR A N 1
ATOM 1379 C CA . TYR A 1 171 ? 14.516 29.5 18.406 1 98.5 171 TYR A CA 1
ATOM 1380 C C . TYR A 1 171 ? 15.086 30.906 18.281 1 98.5 171 TYR A C 1
ATOM 1382 O O . TYR A 1 171 ? 14.75 31.641 17.344 1 98.5 171 TYR A O 1
ATOM 1390 N N . ASN A 1 172 ? 15.938 31.297 19.188 1 98.25 172 ASN A N 1
ATOM 1391 C CA . ASN A 1 172 ? 16.531 32.625 19.219 1 98.25 172 ASN A CA 1
ATOM 1392 C C . ASN A 1 172 ? 17.406 32.875 18 1 98.25 172 ASN A C 1
ATOM 1394 O O . ASN A 1 172 ? 17.516 34 17.531 1 98.25 172 ASN A O 1
ATOM 1398 N N . ASP A 1 173 ? 18 31.812 17.5 1 98.19 173 ASP A N 1
ATOM 1399 C CA . ASP A 1 173 ? 18.906 31.906 16.359 1 98.19 173 ASP A CA 1
ATOM 1400 C C . ASP A 1 173 ? 18.141 31.938 15.047 1 98.19 173 ASP A C 1
ATOM 1402 O O . ASP A 1 173 ? 18.734 32.031 13.977 1 98.19 173 ASP A O 1
ATOM 1406 N N . GLY A 1 174 ? 16.844 31.844 15.102 1 98.06 174 GLY A N 1
ATOM 1407 C CA . GLY A 1 174 ? 16.047 31.859 13.891 1 98.06 174 GLY A CA 1
ATOM 1408 C C . GLY A 1 174 ? 16.016 30.531 13.172 1 98.06 174 GLY A C 1
ATOM 1409 O O . GLY A 1 174 ? 15.836 30.469 11.953 1 98.06 174 GLY A O 1
ATOM 1410 N N . CYS A 1 175 ? 16.281 29.406 13.93 1 98.69 175 CYS A N 1
ATOM 1411 C CA . CYS A 1 175 ? 16.359 28.078 13.336 1 98.69 175 CYS A CA 1
ATOM 1412 C C . CYS A 1 175 ? 15.156 27.219 13.734 1 98.69 175 CYS A C 1
ATOM 1414 O O . CYS A 1 175 ? 15.234 26 13.75 1 98.69 175 CYS A O 1
ATOM 1416 N N . MET A 1 176 ? 14.109 27.859 14.109 1 98.75 176 MET A N 1
ATOM 1417 C CA . MET A 1 176 ? 12.859 27.172 14.43 1 98.75 176 MET A CA 1
ATOM 1418 C C . MET A 1 176 ? 11.656 28.016 14.031 1 98.75 176 MET A C 1
ATOM 1420 O O . MET A 1 176 ? 11.445 29.094 14.578 1 98.75 176 MET A O 1
ATOM 1424 N N . HIS A 1 177 ? 10.844 27.484 13.109 1 98.94 177 HIS A N 1
ATOM 1425 C CA . HIS A 1 177 ? 9.734 28.25 12.547 1 98.94 177 HIS A CA 1
ATOM 1426 C C . HIS A 1 177 ? 8.398 27.562 12.805 1 98.94 177 HIS A C 1
ATOM 1428 O O . HIS A 1 177 ? 7.344 28.188 12.664 1 98.94 177 HIS A O 1
ATOM 1434 N N . GLY A 1 178 ? 8.43 26.281 13.156 1 98.94 178 GLY A N 1
ATOM 1435 C CA . GLY A 1 178 ? 7.234 25.5 13.438 1 98.94 178 GLY A CA 1
ATOM 1436 C C . GLY A 1 178 ? 7.508 24.266 14.281 1 98.94 178 GLY A C 1
ATOM 1437 O O . GLY A 1 178 ? 8.664 23.969 14.594 1 98.94 178 GLY A O 1
ATOM 1438 N N . ILE A 1 179 ? 6.508 23.625 14.734 1 98.94 179 ILE A N 1
ATOM 1439 C CA . ILE A 1 179 ? 6.566 22.391 15.5 1 98.94 179 ILE A CA 1
ATOM 1440 C C . ILE A 1 179 ? 5.469 21.438 15.039 1 98.94 179 ILE A C 1
ATOM 1442 O O . ILE A 1 179 ? 4.348 21.875 14.75 1 98.94 179 ILE A O 1
ATOM 1446 N N . GLU A 1 180 ? 5.816 20.141 14.914 1 98.94 180 GLU A N 1
ATOM 1447 C CA . GLU A 1 180 ? 4.77 19.156 14.711 1 98.94 180 GLU A CA 1
ATOM 1448 C C . GLU A 1 180 ? 3.916 18.984 15.969 1 98.94 180 GLU A C 1
ATOM 1450 O O . GLU A 1 180 ? 4.406 18.547 17 1 98.94 180 GLU A O 1
ATOM 1455 N N . VAL A 1 181 ? 2.713 19.328 15.812 1 98.88 181 VAL A N 1
ATOM 1456 C CA . VAL A 1 181 ? 1.786 19.141 16.922 1 98.88 181 VAL A CA 1
ATOM 1457 C C . VAL A 1 181 ? 1.114 17.766 16.797 1 98.88 181 VAL A C 1
ATOM 1459 O O . VAL A 1 181 ? 0.513 17.281 17.75 1 98.88 181 VAL A O 1
ATOM 1462 N N . ALA A 1 182 ? 1.156 17.234 15.625 1 98.88 182 ALA A N 1
ATOM 1463 C CA . ALA A 1 182 ? 0.774 15.859 15.336 1 98.88 182 ALA A CA 1
ATOM 1464 C C . ALA A 1 182 ? 1.733 15.227 14.328 1 98.88 182 ALA A C 1
ATOM 1466 O O . ALA A 1 182 ? 2.176 15.883 13.383 1 98.88 182 ALA A O 1
ATOM 1467 N N . ASN A 1 183 ? 2.086 13.961 14.5 1 98.69 183 ASN A N 1
ATOM 1468 C CA . ASN A 1 183 ? 3.014 13.188 13.688 1 98.69 183 ASN A CA 1
ATOM 1469 C C . ASN A 1 183 ? 2.594 11.727 13.602 1 98.69 183 ASN A C 1
ATOM 1471 O O . ASN A 1 183 ? 2.707 10.984 14.578 1 98.69 183 ASN A O 1
ATOM 1475 N N . GLY A 1 184 ? 2.209 11.328 12.383 1 98.06 184 GLY A N 1
ATOM 1476 C CA . GLY A 1 184 ? 1.65 9.992 12.281 1 98.06 184 GLY A CA 1
ATOM 1477 C C . GLY A 1 184 ? 0.487 9.758 13.227 1 98.06 184 GLY A C 1
ATOM 1478 O O . GLY A 1 184 ? -0.517 10.477 13.172 1 98.06 184 GLY A O 1
ATOM 1479 N N . GLY A 1 185 ? 0.616 8.938 14.195 1 96.62 185 GLY A N 1
ATOM 1480 C CA . GLY A 1 185 ? -0.425 8.641 15.164 1 96.62 185 GLY A CA 1
ATOM 1481 C C . GLY A 1 185 ? -0.234 9.352 16.484 1 96.62 185 GLY A C 1
ATOM 1482 O O . GLY A 1 185 ? -0.991 9.133 17.438 1 96.62 185 GLY A O 1
ATOM 1483 N N . LEU A 1 186 ? 0.708 10.258 16.484 1 96.69 186 LEU A N 1
ATOM 1484 C CA . LEU A 1 186 ? 1.056 10.922 17.734 1 96.69 186 LEU A CA 1
ATOM 1485 C C . LEU A 1 186 ? 0.464 12.328 17.781 1 96.69 186 LEU A C 1
ATOM 1487 O O . LEU A 1 186 ? 0.62 13.102 16.844 1 96.69 186 LEU A O 1
ATOM 1491 N N . PHE A 1 187 ? -0.255 12.617 18.812 1 97.56 187 PHE A N 1
ATOM 1492 C CA . PHE A 1 187 ? -0.8 13.938 19.125 1 97.56 187 PHE A CA 1
ATOM 1493 C C . PHE A 1 187 ? -0.046 14.578 20.281 1 97.56 187 PHE A C 1
ATOM 1495 O O . PHE A 1 187 ? 0.162 13.953 21.312 1 97.56 187 PHE A O 1
ATOM 1502 N N . MET A 1 188 ? 0.379 15.812 20.156 1 97.5 188 MET A N 1
ATOM 1503 C CA . MET A 1 188 ? 1.257 16.438 21.156 1 97.5 188 MET A CA 1
ATOM 1504 C C . MET A 1 188 ? 0.715 17.797 21.578 1 97.5 188 MET A C 1
ATOM 1506 O O . MET A 1 188 ? 1.146 18.828 21.062 1 97.5 188 MET A O 1
ATOM 1510 N N . PRO A 1 189 ? -0.166 17.828 22.562 1 97 189 PRO A N 1
ATOM 1511 C CA . PRO A 1 189 ? -0.785 19.078 23.016 1 97 189 PRO A CA 1
ATOM 1512 C C . PRO A 1 189 ? 0.23 20.078 23.562 1 97 189 PRO A C 1
ATOM 1514 O O . PRO A 1 189 ? 0.042 21.281 23.438 1 97 189 PRO A O 1
ATOM 1517 N N . GLU A 1 190 ? 1.317 19.609 24.156 1 96.62 190 GLU A N 1
ATOM 1518 C CA . GLU A 1 190 ? 2.359 20.484 24.672 1 96.62 190 GLU A CA 1
ATOM 1519 C C . GLU A 1 190 ? 2.93 21.375 23.562 1 96.62 190 GLU A C 1
ATOM 1521 O O . GLU A 1 190 ? 3.215 22.547 23.781 1 96.62 190 GLU A O 1
ATOM 1526 N N . ALA A 1 191 ? 3.072 20.75 22.453 1 98.38 191 ALA A N 1
ATOM 1527 C CA . ALA A 1 191 ? 3.625 21.484 21.312 1 98.38 191 ALA A CA 1
ATOM 1528 C C . ALA A 1 191 ? 2.686 22.594 20.859 1 98.38 191 ALA A C 1
ATOM 1530 O O . ALA A 1 191 ? 3.137 23.641 20.391 1 98.38 191 ALA A O 1
ATOM 1531 N N . ILE A 1 192 ? 1.389 22.375 20.953 1 98.69 192 ILE A N 1
ATOM 1532 C CA . ILE A 1 192 ? 0.415 23.422 20.625 1 98.69 192 ILE A CA 1
ATOM 1533 C C . ILE A 1 192 ? 0.668 24.656 21.469 1 98.69 192 ILE A C 1
ATOM 1535 O O . ILE A 1 192 ? 0.725 25.781 20.953 1 98.69 192 ILE A O 1
ATOM 1539 N N . GLN A 1 193 ? 0.824 24.422 22.781 1 98.5 193 GLN A N 1
ATOM 1540 C CA . GLN A 1 193 ? 1.062 25.547 23.688 1 98.5 193 GLN A CA 1
ATOM 1541 C C . GLN A 1 193 ? 2.338 26.297 23.328 1 98.5 193 GLN A C 1
ATOM 1543 O O . GLN A 1 193 ? 2.371 27.531 23.359 1 98.5 193 GLN A O 1
ATOM 1548 N N . TRP A 1 194 ? 3.402 25.562 23.016 1 98.75 194 TRP A N 1
ATOM 1549 C CA . TRP A 1 194 ? 4.648 26.203 22.594 1 98.75 194 TRP A CA 1
ATOM 1550 C C . TRP A 1 194 ? 4.438 27.062 21.344 1 98.75 194 TRP A C 1
ATOM 1552 O O . TRP A 1 194 ? 4.988 28.156 21.25 1 98.75 194 TRP A O 1
ATOM 1562 N N . CYS A 1 195 ? 3.713 26.5 20.391 1 98.88 195 CYS A N 1
ATOM 1563 C CA . CYS A 1 195 ? 3.439 27.25 19.172 1 98.88 195 CYS A CA 1
ATOM 1564 C C . CYS A 1 195 ? 2.717 28.547 19.484 1 98.88 195 CYS A C 1
ATOM 1566 O O . CYS A 1 195 ? 3.039 29.594 18.922 1 98.88 195 CYS A O 1
ATOM 1568 N N . LEU A 1 196 ? 1.729 28.5 20.359 1 98.69 196 LEU A N 1
ATOM 1569 C CA . LEU A 1 196 ? 0.966 29.672 20.734 1 98.69 196 LEU A CA 1
ATOM 1570 C C . LEU A 1 196 ? 1.85 30.688 21.453 1 98.69 196 LEU A C 1
ATOM 1572 O O . LEU A 1 196 ? 1.831 31.875 21.141 1 98.69 196 LEU A O 1
ATOM 1576 N N . ASP A 1 197 ? 2.643 30.203 22.391 1 98.5 197 ASP A N 1
ATOM 1577 C CA . ASP A 1 197 ? 3.475 31.062 23.234 1 98.5 197 ASP A CA 1
ATOM 1578 C C . ASP A 1 197 ? 4.578 31.719 22.406 1 98.5 197 ASP A C 1
ATOM 1580 O O . ASP A 1 197 ? 4.938 32.875 22.656 1 98.5 197 ASP A O 1
ATOM 1584 N N . LYS A 1 198 ? 5.086 31 21.469 1 98.38 198 LYS A N 1
ATOM 1585 C CA . LYS A 1 198 ? 6.281 31.469 20.766 1 98.38 198 LYS A CA 1
ATOM 1586 C C . LYS A 1 198 ? 5.961 31.891 19.344 1 98.38 198 LYS A C 1
ATOM 1588 O O . LYS A 1 198 ? 6.863 32.188 18.562 1 98.38 198 LYS A O 1
ATOM 1593 N N . ASN A 1 199 ? 4.727 31.875 19.016 1 98.56 199 ASN A N 1
ATOM 1594 C CA . ASN A 1 199 ? 4.242 32.281 17.703 1 98.56 199 ASN A CA 1
ATOM 1595 C C . ASN A 1 199 ? 4.883 31.453 16.594 1 98.56 199 ASN A C 1
ATOM 1597 O O . ASN A 1 199 ? 5.422 32 15.625 1 98.56 199 ASN A O 1
ATOM 1601 N N . LEU A 1 200 ? 4.91 30.141 16.766 1 98.94 200 LEU A N 1
ATOM 1602 C CA . LEU A 1 200 ? 5.422 29.188 15.789 1 98.94 200 LEU A CA 1
ATOM 1603 C C . LEU A 1 200 ? 4.281 28.562 15.008 1 98.94 200 LEU A C 1
ATOM 1605 O O . LEU A 1 200 ? 3.133 28.562 15.453 1 98.94 200 LEU A O 1
ATOM 1609 N N . THR A 1 201 ? 4.547 28.094 13.859 1 98.94 201 THR A N 1
ATOM 1610 C CA . THR A 1 201 ? 3.559 27.484 12.977 1 98.94 201 THR A CA 1
ATOM 1611 C C . THR A 1 201 ? 3.268 26.047 13.422 1 98.94 201 THR A C 1
ATOM 1613 O O . THR A 1 201 ? 4.191 25.281 13.703 1 98.94 201 THR A O 1
ATOM 1616 N N . MET A 1 202 ? 2.002 25.656 13.531 1 98.94 202 MET A N 1
ATOM 1617 C CA . MET A 1 202 ? 1.597 24.281 13.836 1 98.94 202 MET A CA 1
ATOM 1618 C C . MET A 1 202 ? 1.634 23.422 12.578 1 98.94 202 MET A C 1
ATOM 1620 O O . MET A 1 202 ? 1.061 23.781 11.547 1 98.94 202 MET A O 1
ATOM 1624 N N . ILE A 1 203 ? 2.312 22.297 12.68 1 98.94 203 ILE A N 1
ATOM 1625 C CA . ILE A 1 203 ? 2.504 21.391 11.547 1 98.94 203 ILE A CA 1
ATOM 1626 C C . ILE A 1 203 ? 2.02 20 11.914 1 98.94 203 ILE A C 1
ATOM 1628 O O . ILE A 1 203 ? 2.178 19.562 13.062 1 98.94 203 ILE A O 1
ATOM 1632 N N . GLY A 1 204 ? 1.384 19.312 11.031 1 98.94 204 GLY A N 1
ATOM 1633 C CA . GLY A 1 204 ? 1.039 17.891 11.102 1 98.94 204 GLY A CA 1
ATOM 1634 C C . GLY A 1 204 ? 1.503 17.109 9.891 1 98.94 204 GLY A C 1
ATOM 1635 O O . GLY A 1 204 ? 1.35 17.562 8.758 1 98.94 204 GLY A O 1
ATOM 1636 N N . THR A 1 205 ? 2.152 16 10.133 1 98.94 205 THR A N 1
ATOM 1637 C CA . THR A 1 205 ? 2.746 15.25 9.031 1 98.94 205 THR A CA 1
ATOM 1638 C C . THR A 1 205 ? 2.623 13.75 9.273 1 98.94 205 THR A C 1
ATOM 1640 O O . THR A 1 205 ? 2.332 13.32 10.391 1 98.94 205 THR A O 1
ATOM 1643 N N . SER A 1 206 ? 2.803 12.984 8.258 1 98.81 206 SER A N 1
ATOM 1644 C CA . SER A 1 206 ? 2.648 11.539 8.367 1 98.81 206 SER A CA 1
ATOM 1645 C C . SER A 1 206 ? 3.908 10.891 8.938 1 98.81 206 SER A C 1
ATOM 1647 O O . SER A 1 206 ? 3.83 9.906 9.672 1 98.81 206 SER A O 1
ATOM 1649 N N . ASP A 1 207 ? 5.094 11.461 8.594 1 98.81 207 ASP A N 1
ATOM 1650 C CA . ASP A 1 207 ? 6.359 10.805 8.914 1 98.81 207 ASP A CA 1
ATOM 1651 C C . ASP A 1 207 ? 6.352 9.344 8.477 1 98.81 207 ASP A C 1
ATOM 1653 O O . ASP A 1 207 ? 6.805 8.469 9.211 1 98.81 207 ASP A O 1
ATOM 1657 N N . ILE A 1 208 ? 5.848 9.086 7.305 1 98.62 208 ILE A N 1
ATOM 1658 C CA . ILE A 1 208 ? 5.594 7.73 6.84 1 98.62 208 ILE A CA 1
ATOM 1659 C C . ILE A 1 208 ? 6.895 7.109 6.328 1 98.62 208 ILE A C 1
ATOM 1661 O O . ILE A 1 208 ? 7.688 7.773 5.66 1 98.62 208 ILE A O 1
ATOM 1665 N N . HIS A 1 209 ? 7.109 5.797 6.633 1 98.69 209 HIS A N 1
ATOM 1666 C CA . HIS A 1 209 ? 8.273 5.039 6.203 1 98.69 209 HIS A CA 1
ATOM 1667 C C . HIS A 1 209 ? 7.879 3.875 5.301 1 98.69 209 HIS A C 1
ATOM 1669 O O . HIS A 1 209 ? 8.609 3.521 4.375 1 98.69 209 HIS A O 1
ATOM 1675 N N . GLN A 1 210 ? 6.715 3.279 5.609 1 97.75 210 GLN A N 1
ATOM 1676 C CA . GLN A 1 210 ? 6.148 2.137 4.902 1 97.75 210 GLN A CA 1
ATOM 1677 C C . GLN A 1 210 ? 5.199 2.59 3.797 1 97.75 210 GLN A C 1
ATOM 1679 O O . GLN A 1 210 ? 4.875 3.773 3.695 1 97.75 210 GLN A O 1
ATOM 1684 N N . PRO A 1 211 ? 4.781 1.589 2.896 1 97.5 211 PRO A N 1
ATOM 1685 C CA . PRO A 1 211 ? 3.641 1.988 2.068 1 97.5 211 PRO A CA 1
ATOM 1686 C C . PRO A 1 211 ? 2.486 2.562 2.889 1 97.5 211 PRO A C 1
ATOM 1688 O O . PRO A 1 211 ? 2.193 2.064 3.979 1 97.5 211 PRO A O 1
ATOM 1691 N N . ILE A 1 212 ? 1.878 3.588 2.42 1 97.19 212 ILE A N 1
ATOM 1692 C CA . ILE A 1 212 ? 0.959 4.43 3.18 1 97.19 212 ILE A CA 1
ATOM 1693 C C . ILE A 1 212 ? -0.162 3.57 3.762 1 97.19 212 ILE A C 1
ATOM 1695 O O . ILE A 1 212 ? -0.629 3.82 4.875 1 97.19 212 ILE A O 1
ATOM 1699 N N . GLN A 1 213 ? -0.524 2.504 3.104 1 93 213 GLN A N 1
ATOM 1700 C CA . GLN A 1 213 ? -1.688 1.726 3.518 1 93 213 GLN A CA 1
ATOM 1701 C C . GLN A 1 213 ? -1.338 0.782 4.664 1 93 213 GLN A C 1
ATOM 1703 O O . GLN A 1 213 ? -2.221 0.143 5.242 1 93 213 GLN A O 1
ATOM 1708 N N . THR A 1 214 ? -0.074 0.66 4.945 1 92.94 214 THR A N 1
ATOM 1709 C CA . THR A 1 214 ? 0.327 -0.101 6.121 1 92.94 214 THR A CA 1
ATOM 1710 C C . THR A 1 214 ? -0.121 0.603 7.398 1 92.94 214 THR A C 1
ATOM 1712 O O . THR A 1 214 ? -0.482 -0.05 8.383 1 92.94 214 THR A O 1
ATOM 1715 N N . ASP A 1 215 ? -0.162 1.921 7.305 1 93.75 215 ASP A N 1
ATOM 1716 C CA . ASP A 1 215 ? -0.406 2.688 8.523 1 93.75 215 ASP A CA 1
ATOM 1717 C C . ASP A 1 215 ? -1.827 3.246 8.547 1 93.75 215 ASP A C 1
ATOM 1719 O O . ASP A 1 215 ? -2.33 3.639 9.602 1 93.75 215 ASP A O 1
ATOM 1723 N N . TYR A 1 216 ? -2.422 3.285 7.352 1 94.75 216 TYR A N 1
ATOM 1724 C CA . TYR A 1 216 ? -3.738 3.906 7.254 1 94.75 216 TYR A CA 1
ATOM 1725 C C . TYR A 1 216 ? -4.707 3.016 6.488 1 94.75 216 TYR A C 1
ATOM 1727 O O . TYR A 1 216 ? -4.426 2.604 5.363 1 94.75 216 TYR A O 1
ATOM 1735 N N . ASP A 1 217 ? -5.809 2.746 7.066 1 92.94 217 ASP A N 1
ATOM 1736 C CA . ASP A 1 217 ? -6.879 1.978 6.438 1 92.94 217 ASP A CA 1
ATOM 1737 C C . ASP A 1 217 ? -7.91 2.9 5.793 1 92.94 217 ASP A C 1
ATOM 1739 O O . ASP A 1 217 ? -8.867 3.32 6.449 1 92.94 217 ASP A O 1
ATOM 1743 N N . PHE A 1 218 ? -7.809 3.146 4.543 1 91.88 218 PHE A N 1
ATOM 1744 C CA . PHE A 1 218 ? -8.656 4.098 3.838 1 91.88 218 PHE A CA 1
ATOM 1745 C C . PHE A 1 218 ? -10.094 3.59 3.766 1 91.88 218 PHE A C 1
ATOM 1747 O O . PHE A 1 218 ? -11.031 4.379 3.645 1 91.88 218 PHE A O 1
ATOM 1754 N N . SER A 1 219 ? -10.258 2.318 3.818 1 89.44 219 SER A N 1
ATOM 1755 C CA . SER A 1 219 ? -11.594 1.738 3.748 1 89.44 219 SER A CA 1
ATOM 1756 C C . SER A 1 219 ? -12.414 2.08 4.988 1 89.44 219 SER A C 1
ATOM 1758 O O . SER A 1 219 ? -13.641 2.021 4.965 1 89.44 219 SER A O 1
ATOM 1760 N N . LYS A 1 220 ? -11.734 2.439 6.016 1 91.38 220 LYS A N 1
ATOM 1761 C CA . LYS A 1 220 ? -12.398 2.83 7.254 1 91.38 220 LYS A CA 1
ATOM 1762 C C . LYS A 1 220 ? -12.492 4.352 7.371 1 91.38 220 LYS A C 1
ATOM 1764 O O . LYS A 1 220 ? -12.805 4.879 8.445 1 91.38 220 LYS A O 1
ATOM 1769 N N . GLY A 1 221 ? -12.062 5.008 6.332 1 91.56 221 GLY A N 1
ATOM 1770 C CA . GLY A 1 221 ? -12.148 6.457 6.309 1 91.56 221 GLY A CA 1
ATOM 1771 C C . GLY A 1 221 ? -10.938 7.137 6.926 1 91.56 221 GLY A C 1
ATOM 1772 O O . GLY A 1 221 ? -10.945 8.352 7.145 1 91.56 221 GLY A O 1
ATOM 1773 N N . GLU A 1 222 ? -9.891 6.395 7.133 1 95.19 222 GLU A N 1
ATOM 1774 C CA . GLU A 1 222 ? -8.688 6.988 7.715 1 95.19 222 GLU A CA 1
ATOM 1775 C C . GLU A 1 222 ? -7.914 7.801 6.676 1 95.19 222 GLU A C 1
ATOM 1777 O O . GLU A 1 222 ? -8.031 7.551 5.477 1 95.19 222 GLU A O 1
ATOM 1782 N N . HIS A 1 223 ? -7.27 8.766 7.152 1 97.25 223 HIS A N 1
ATOM 1783 C CA . HIS A 1 223 ? -6.375 9.602 6.355 1 97.25 223 HIS A CA 1
ATOM 1784 C C . HIS A 1 223 ? -5.055 9.844 7.082 1 97.25 223 HIS A C 1
ATOM 1786 O O . HIS A 1 223 ? -4.98 9.695 8.305 1 97.25 223 HIS A O 1
ATOM 1792 N N . ARG A 1 224 ? -4.043 10.148 6.309 1 98.44 224 ARG A N 1
ATOM 1793 C CA . ARG A 1 224 ? -2.775 10.484 6.957 1 98.44 224 ARG A CA 1
ATOM 1794 C C . ARG A 1 224 ? -2.875 11.805 7.707 1 98.44 224 ARG A C 1
ATOM 1796 O O . ARG A 1 224 ? -3.736 12.633 7.402 1 98.44 224 ARG A O 1
ATOM 1803 N N . THR A 1 225 ? -2.049 11.977 8.719 1 98.81 225 THR A N 1
ATOM 1804 C CA . THR A 1 225 ? -1.878 13.297 9.32 1 98.81 225 THR A CA 1
ATOM 1805 C C . THR A 1 225 ? -1.314 14.289 8.312 1 98.81 225 THR A C 1
ATOM 1807 O O . THR A 1 225 ? -0.39 13.961 7.562 1 98.81 225 THR A O 1
ATOM 1810 N N . MET A 1 226 ? -1.919 15.406 8.219 1 98.88 226 MET A N 1
ATOM 1811 C CA . MET A 1 226 ? -1.503 16.391 7.23 1 98.88 226 MET A CA 1
ATOM 1812 C C . MET A 1 226 ? -1.721 17.812 7.754 1 98.88 226 MET A C 1
ATOM 1814 O O . MET A 1 226 ? -2.264 18 8.844 1 98.88 226 MET A O 1
ATOM 1818 N N . THR A 1 227 ? -1.267 18.734 6.988 1 98.94 227 THR A N 1
ATOM 1819 C CA . THR A 1 227 ? -1.431 20.156 7.285 1 98.94 227 THR A CA 1
ATOM 1820 C C . THR A 1 227 ? -2.24 20.844 6.195 1 98.94 227 THR A C 1
ATOM 1822 O O . THR A 1 227 ? -1.887 20.781 5.016 1 98.94 227 THR A O 1
ATOM 1825 N N . PHE A 1 228 ? -3.344 21.438 6.574 1 98.94 228 PHE A N 1
ATOM 1826 C CA . PHE A 1 228 ? -3.975 22.422 5.703 1 98.94 228 PHE A CA 1
ATOM 1827 C C . PHE A 1 228 ? -3.193 23.734 5.715 1 98.94 228 PHE A C 1
ATOM 1829 O O . PHE A 1 228 ? -2.973 24.328 6.777 1 98.94 228 PHE A O 1
ATOM 1836 N N . VAL A 1 229 ? -2.777 24.125 4.582 1 98.94 229 VAL A N 1
ATOM 1837 C CA . VAL A 1 229 ? -2.092 25.391 4.418 1 98.94 229 VAL A CA 1
ATOM 1838 C C . VAL A 1 229 ? -2.998 26.375 3.68 1 98.94 229 VAL A C 1
ATOM 1840 O O . VAL A 1 229 ? -3.473 26.094 2.578 1 98.94 229 VAL A O 1
ATOM 1843 N N . PHE A 1 230 ? -3.25 27.469 4.293 1 98.94 230 PHE A N 1
ATOM 1844 C CA . PHE A 1 230 ? -4.102 28.484 3.682 1 98.94 230 PHE A CA 1
ATOM 1845 C C . PHE A 1 230 ? -3.268 29.5 2.918 1 98.94 230 PHE A C 1
ATOM 1847 O O . PHE A 1 230 ? -2.826 30.5 3.486 1 98.94 230 PHE A O 1
ATOM 1854 N N . ALA A 1 231 ? -3.156 29.25 1.624 1 98.81 231 ALA A N 1
ATOM 1855 C CA . ALA A 1 231 ? -2.197 30 0.808 1 98.81 231 ALA A CA 1
ATOM 1856 C C . ALA A 1 231 ? -2.908 30.969 -0.124 1 98.81 231 ALA A C 1
ATOM 1858 O O . ALA A 1 231 ? -4.047 30.734 -0.534 1 98.81 231 ALA A O 1
ATOM 1859 N N . LYS A 1 232 ? -2.244 32.031 -0.454 1 98.12 232 LYS A N 1
ATOM 1860 C CA . LYS A 1 232 ? -2.775 33 -1.407 1 98.12 232 LYS A CA 1
ATOM 1861 C C . LYS A 1 232 ? -2.814 32.438 -2.818 1 98.12 232 LYS A C 1
ATOM 1863 O O . LYS A 1 232 ? -3.678 32.781 -3.621 1 98.12 232 LYS A O 1
ATOM 1868 N N . GLU A 1 233 ? -1.905 31.531 -3.031 1 97.44 233 GLU A N 1
ATOM 1869 C CA . GLU A 1 233 ? -1.827 30.875 -4.328 1 97.44 233 GLU A CA 1
ATOM 1870 C C . GLU A 1 233 ? -1.29 29.453 -4.188 1 97.44 233 GLU A C 1
ATOM 1872 O O . GLU A 1 233 ? -0.524 29.156 -3.266 1 97.44 233 GLU A O 1
ATOM 1877 N N . ARG A 1 234 ? -1.66 28.594 -5.168 1 98.25 234 ARG A N 1
ATOM 1878 C CA . ARG A 1 234 ? -1.171 27.219 -5.18 1 98.25 234 ARG A CA 1
ATOM 1879 C C . ARG A 1 234 ? 0.222 27.125 -5.797 1 98.25 234 ARG A C 1
ATOM 1881 O O . ARG A 1 234 ? 0.379 26.688 -6.938 1 98.25 234 ARG A O 1
ATOM 1888 N N . SER A 1 235 ? 1.184 27.422 -5.055 1 98.62 235 SER A N 1
ATOM 1889 C CA . SER A 1 235 ? 2.59 27.391 -5.441 1 98.62 235 SER A CA 1
ATOM 1890 C C . SER A 1 235 ? 3.494 27.203 -4.23 1 98.62 235 SER A C 1
ATOM 1892 O O . SER A 1 235 ? 3.07 27.422 -3.092 1 98.62 235 SER A O 1
ATOM 1894 N N . PRO A 1 236 ? 4.723 26.734 -4.477 1 98.62 236 PRO A N 1
ATOM 1895 C CA . PRO A 1 236 ? 5.664 26.656 -3.357 1 98.62 236 PRO A CA 1
ATOM 1896 C C . PRO A 1 236 ? 5.832 28 -2.635 1 98.62 236 PRO A C 1
ATOM 1898 O O . PRO A 1 236 ? 5.922 28.031 -1.404 1 98.62 236 PRO A O 1
ATOM 1901 N N . GLU A 1 237 ? 5.836 29.062 -3.367 1 98.62 237 GLU A N 1
ATOM 1902 C CA . GLU A 1 237 ? 5.965 30.391 -2.766 1 98.62 237 GLU A CA 1
ATOM 1903 C C . GLU A 1 237 ? 4.75 30.719 -1.906 1 98.62 237 GLU A C 1
ATOM 1905 O O . GLU A 1 237 ? 4.887 31.312 -0.835 1 98.62 237 GLU A O 1
ATOM 1910 N N . GLY A 1 238 ? 3.582 30.422 -2.436 1 98.81 238 GLY A N 1
ATOM 1911 C CA . GLY A 1 238 ? 2.373 30.625 -1.654 1 98.81 238 GLY A CA 1
ATOM 1912 C C . GLY A 1 238 ? 2.359 29.844 -0.357 1 98.81 238 GLY A C 1
ATOM 1913 O O . GLY A 1 238 ? 1.955 30.359 0.686 1 98.81 238 GLY A O 1
ATOM 1914 N N . ILE A 1 239 ? 2.807 28.594 -0.415 1 98.94 239 ILE A N 1
ATOM 1915 C CA . ILE A 1 239 ? 2.885 27.75 0.765 1 98.94 239 ILE A CA 1
ATOM 1916 C C . ILE A 1 239 ? 3.873 28.344 1.767 1 98.94 239 ILE A C 1
ATOM 1918 O O . ILE A 1 239 ? 3.58 28.422 2.961 1 98.94 239 ILE A O 1
ATOM 1922 N N . ARG A 1 240 ? 5.035 28.797 1.261 1 98.88 240 ARG A N 1
ATOM 1923 C CA . ARG A 1 240 ? 6.051 29.375 2.131 1 98.88 240 ARG A CA 1
ATOM 1924 C C . ARG A 1 240 ? 5.512 30.609 2.848 1 98.88 240 ARG A C 1
ATOM 1926 O O . ARG A 1 240 ? 5.684 30.75 4.059 1 98.88 240 ARG A O 1
ATOM 1933 N N . GLU A 1 241 ? 4.898 31.422 2.082 1 98.88 241 GLU A N 1
ATOM 1934 C CA . GLU A 1 241 ? 4.324 32.625 2.645 1 98.88 241 GLU A CA 1
ATOM 1935 C C . GLU A 1 241 ? 3.289 32.312 3.719 1 98.88 241 GLU A C 1
ATOM 1937 O O . GLU A 1 241 ? 3.254 32.969 4.766 1 98.88 241 GLU A O 1
ATOM 1942 N N . ALA A 1 242 ? 2.451 31.375 3.523 1 98.94 242 ALA A N 1
ATOM 1943 C CA . ALA A 1 242 ? 1.43 30.969 4.488 1 98.94 242 ALA A CA 1
ATOM 1944 C C . ALA A 1 242 ? 2.064 30.406 5.758 1 98.94 242 ALA A C 1
ATOM 1946 O O . ALA A 1 242 ? 1.641 30.75 6.867 1 98.94 242 ALA A O 1
ATOM 1947 N N . LEU A 1 243 ? 3.096 29.562 5.582 1 98.94 243 LEU A N 1
ATOM 1948 C CA . LEU A 1 243 ? 3.799 29 6.73 1 98.94 243 LEU A CA 1
ATOM 1949 C C . LEU A 1 243 ? 4.445 30.094 7.566 1 98.94 243 LEU A C 1
ATOM 1951 O O . LEU A 1 243 ? 4.352 30.078 8.797 1 98.94 243 LEU A O 1
ATOM 1955 N N . ASP A 1 244 ? 5.035 31.047 6.918 1 98.81 244 ASP A N 1
ATOM 1956 C CA . ASP A 1 244 ? 5.688 32.156 7.609 1 98.81 244 ASP A CA 1
ATOM 1957 C C . ASP A 1 244 ? 4.676 32.969 8.422 1 98.81 244 ASP A C 1
ATOM 1959 O O . ASP A 1 244 ? 5.043 33.625 9.391 1 98.81 244 ASP A O 1
ATOM 1963 N N . ASN A 1 245 ? 3.463 32.875 8.031 1 98.69 245 ASN A N 1
ATOM 1964 C CA . ASN A 1 245 ? 2.432 33.656 8.688 1 98.69 245 ASN A CA 1
ATOM 1965 C C . ASN A 1 245 ? 1.525 32.812 9.555 1 98.69 245 ASN A C 1
ATOM 1967 O O . ASN A 1 245 ? 0.447 33.25 9.961 1 98.69 245 ASN A O 1
ATOM 1971 N N . ARG A 1 246 ? 1.888 31.578 9.805 1 98.81 246 ARG A N 1
ATOM 1972 C CA . ARG A 1 246 ? 1.214 30.672 10.719 1 98.81 246 ARG A CA 1
ATOM 1973 C C . ARG A 1 246 ? -0.218 30.406 10.266 1 98.81 246 ARG A C 1
ATOM 1975 O O . ARG A 1 246 ? -1.113 30.219 11.094 1 98.81 246 ARG A O 1
ATOM 1982 N N . ARG A 1 247 ? -0.477 30.438 8.945 1 98.81 247 ARG A N 1
ATOM 1983 C CA . ARG A 1 247 ? -1.801 30.141 8.398 1 98.81 247 ARG A CA 1
ATOM 1984 C C . ARG A 1 247 ? -1.947 28.656 8.07 1 98.81 247 ARG A C 1
ATOM 1986 O O . ARG A 1 247 ? -2.07 28.281 6.906 1 98.81 247 ARG A O 1
ATOM 1993 N N . THR A 1 248 ? -2.006 27.859 9.133 1 98.94 248 THR A N 1
ATOM 1994 C CA . THR A 1 248 ? -2.129 26.422 8.984 1 98.94 248 THR A CA 1
ATOM 1995 C C . THR A 1 248 ? -3.191 25.875 9.93 1 98.94 248 THR A C 1
ATOM 1997 O O . THR A 1 248 ? -3.539 26.516 10.922 1 98.94 248 THR A O 1
ATOM 2000 N N . ALA A 1 249 ? -3.727 24.719 9.594 1 98.94 249 ALA A N 1
ATOM 2001 C CA . ALA A 1 249 ? -4.496 23.828 10.453 1 98.94 249 ALA A CA 1
ATOM 2002 C C . ALA A 1 249 ? -4.086 22.375 10.25 1 98.94 249 ALA A C 1
ATOM 2004 O O . ALA A 1 249 ? -3.922 21.922 9.109 1 98.94 249 ALA A O 1
ATOM 2005 N N . VAL A 1 250 ? -3.904 21.688 11.312 1 98.94 250 VAL A N 1
ATOM 2006 C CA . VAL A 1 250 ? -3.457 20.297 11.242 1 98.94 250 VAL A CA 1
ATOM 2007 C C . VAL A 1 250 ? -4.664 19.359 11.289 1 98.94 250 VAL A C 1
ATOM 2009 O O . VAL A 1 250 ? -5.547 19.516 12.133 1 98.94 250 VAL A O 1
ATOM 2012 N N . TYR A 1 251 ? -4.746 18.516 10.359 1 98.88 251 TYR A N 1
ATOM 2013 C CA . TYR A 1 251 ? -5.785 17.5 10.305 1 98.88 251 TYR A CA 1
ATOM 2014 C C . TYR A 1 251 ? -5.254 16.156 10.781 1 98.88 251 TYR A C 1
ATOM 2016 O O . TYR A 1 251 ? -4.426 15.531 10.109 1 98.88 251 TYR A O 1
ATOM 2024 N N . TYR A 1 252 ? -5.629 15.789 11.961 1 98.69 252 TYR A N 1
ATOM 2025 C CA . TYR A 1 252 ? -5.211 14.578 12.648 1 98.69 252 TYR A CA 1
ATOM 2026 C C . TYR A 1 252 ? -6.418 13.758 13.102 1 98.69 252 TYR A C 1
ATOM 2028 O O . TYR A 1 252 ? -7.145 14.172 14.008 1 98.69 252 TYR A O 1
ATOM 2036 N N . ARG A 1 253 ? -6.586 12.555 12.469 1 97.75 253 ARG A N 1
ATOM 2037 C CA . ARG A 1 253 ? -7.805 11.797 12.734 1 97.75 253 ARG A CA 1
ATOM 2038 C C . ARG A 1 253 ? -9.039 12.688 12.602 1 97.75 253 ARG A C 1
ATOM 2040 O O . ARG A 1 253 ? -9.266 13.289 11.547 1 97.75 253 ARG A O 1
ATOM 2047 N N . GLU A 1 254 ? -9.797 12.859 13.633 1 97.94 254 GLU A N 1
ATOM 2048 C CA . GLU A 1 254 ? -10.984 13.703 13.531 1 97.94 254 GLU A CA 1
ATOM 2049 C C . GLU A 1 254 ? -10.727 15.094 14.094 1 97.94 254 GLU A C 1
ATOM 2051 O O . GLU A 1 254 ? -11.633 15.93 14.133 1 97.94 254 GLU A O 1
ATOM 2056 N N . LEU A 1 255 ? -9.516 15.359 14.422 1 98.75 255 LEU A N 1
ATOM 2057 C CA . LEU A 1 255 ? -9.18 16.656 14.984 1 98.75 255 LEU A CA 1
ATOM 2058 C C . LEU A 1 255 ? -8.734 17.625 13.891 1 98.75 255 LEU A C 1
ATOM 2060 O O . LEU A 1 255 ? -8.062 17.219 12.938 1 98.75 255 LEU A O 1
ATOM 2064 N N . VAL A 1 256 ? -9.102 18.844 14.086 1 98.88 256 VAL A N 1
ATOM 2065 C CA . VAL A 1 256 ? -8.516 19.969 13.375 1 98.88 256 VAL A CA 1
ATOM 2066 C C . VAL A 1 256 ? -7.852 20.922 14.375 1 98.88 256 VAL A C 1
ATOM 2068 O O . VAL A 1 256 ? -8.508 21.438 15.281 1 98.88 256 VAL A O 1
ATOM 2071 N N . ILE A 1 257 ? -6.559 21.109 14.242 1 98.94 257 ILE A N 1
ATOM 2072 C CA . ILE A 1 257 ? -5.762 21.812 15.25 1 98.94 257 ILE A CA 1
ATOM 2073 C C . ILE A 1 257 ? -5.18 23.078 14.648 1 98.94 257 ILE A C 1
ATOM 2075 O O . ILE A 1 257 ? -4.57 23.047 13.57 1 98.94 257 ILE A O 1
ATOM 2079 N N . GLY A 1 258 ? -5.359 24.172 15.25 1 98.88 258 GLY A N 1
ATOM 2080 C CA . GLY A 1 258 ? -4.852 25.453 14.766 1 98.88 258 GLY A CA 1
ATOM 2081 C C . GLY A 1 258 ? -5.195 26.609 15.672 1 98.88 258 GLY A C 1
ATOM 2082 O O . GLY A 1 258 ? -5.809 26.422 16.734 1 98.88 258 GLY A O 1
ATOM 2083 N N . ARG A 1 259 ? -4.789 27.766 15.328 1 98.75 259 ARG A N 1
ATOM 2084 C CA . ARG A 1 259 ? -5.09 28.969 16.078 1 98.75 259 ARG A CA 1
ATOM 2085 C C . ARG A 1 259 ? -6.566 29.344 15.953 1 98.75 259 ARG A C 1
ATOM 2087 O O . ARG A 1 259 ? -7.176 29.141 14.906 1 98.75 259 ARG A O 1
ATOM 2094 N N . GLU A 1 260 ? -7.062 29.906 16.984 1 98.62 260 GLU A N 1
ATOM 2095 C CA . GLU A 1 260 ? -8.477 30.266 17 1 98.62 260 GLU A CA 1
ATOM 2096 C C . GLU A 1 260 ? -8.836 31.203 15.859 1 98.62 260 GLU A C 1
ATOM 2098 O O . GLU A 1 260 ? -9.891 31.062 15.234 1 98.62 260 GLU A O 1
ATOM 2103 N N . GLU A 1 261 ? -7.957 32.094 15.617 1 98.06 261 GLU A N 1
ATOM 2104 C CA . GLU A 1 261 ? -8.219 33.094 14.586 1 98.06 261 GLU A CA 1
ATOM 2105 C C . GLU A 1 261 ? -8.297 32.438 13.203 1 98.06 261 GLU A C 1
ATOM 2107 O O . GLU A 1 261 ? -8.805 33.062 12.258 1 98.06 261 GLU A O 1
ATOM 2112 N N . ILE A 1 262 ? -7.766 31.25 13.055 1 98.56 262 ILE A N 1
ATOM 2113 C CA . ILE A 1 262 ? -7.828 30.5 11.805 1 98.56 262 ILE A CA 1
ATOM 2114 C C . ILE A 1 262 ? -9.023 29.547 11.828 1 98.56 262 ILE A C 1
ATOM 2116 O O . ILE A 1 262 ? -9.797 29.5 10.875 1 98.56 262 ILE A O 1
ATOM 2120 N N . LEU A 1 263 ? -9.211 28.891 12.945 1 98.75 263 LEU A N 1
ATOM 2121 C CA . LEU A 1 263 ? -10.188 27.812 13.008 1 98.75 263 LEU A CA 1
ATOM 2122 C C . LEU A 1 263 ? -11.609 28.375 13.07 1 98.75 263 LEU A C 1
ATOM 2124 O O . LEU A 1 263 ? -12.547 27.734 12.594 1 98.75 263 LEU A O 1
ATOM 2128 N N . ARG A 1 264 ? -11.82 29.531 13.664 1 98.38 264 ARG A N 1
ATOM 2129 C CA . ARG A 1 264 ? -13.164 30.094 13.758 1 98.38 264 ARG A CA 1
ATOM 2130 C C . ARG A 1 264 ? -13.75 30.359 12.375 1 98.38 264 ARG A C 1
ATOM 2132 O O . ARG A 1 264 ? -14.797 29.812 12.023 1 98.38 264 ARG A O 1
ATOM 2139 N N . PRO A 1 265 ? -13.031 31.156 11.562 1 98.25 265 PRO A N 1
ATOM 2140 C CA . PRO A 1 265 ? -13.594 31.328 10.227 1 98.25 265 PRO A CA 1
ATOM 2141 C C . PRO A 1 265 ? -13.617 30.031 9.414 1 98.25 265 PRO A C 1
ATOM 2143 O O . PRO A 1 265 ? -14.5 29.844 8.578 1 98.25 265 PRO A O 1
ATOM 2146 N N . PHE A 1 266 ? -12.695 29.125 9.586 1 98.62 266 PHE A N 1
ATOM 2147 C CA . PHE A 1 266 ? -12.688 27.844 8.875 1 98.62 266 PHE A CA 1
ATOM 2148 C C . PHE A 1 266 ? -13.93 27.031 9.203 1 98.62 266 PHE A C 1
ATOM 2150 O O . PHE A 1 266 ? -14.57 26.469 8.312 1 98.62 266 PHE A O 1
ATOM 2157 N N . PHE A 1 267 ? -14.203 27.016 10.477 1 98.38 267 PHE A N 1
ATOM 2158 C CA . PHE A 1 267 ? -15.422 26.328 10.906 1 98.38 267 PHE A CA 1
ATOM 2159 C C . PHE A 1 267 ? -16.656 26.938 10.25 1 98.38 267 PHE A C 1
ATOM 2161 O O . PHE A 1 267 ? -17.531 26.219 9.766 1 98.38 267 PHE A O 1
ATOM 2168 N N . GLU A 1 268 ? -16.703 28.219 10.234 1 97.5 268 GLU A N 1
ATOM 2169 C CA . GLU A 1 268 ? -17.844 28.938 9.648 1 97.5 268 GLU A CA 1
ATOM 2170 C C . GLU A 1 268 ? -18 28.609 8.172 1 97.5 268 GLU A C 1
ATOM 2172 O O . GLU A 1 268 ? -19.109 28.641 7.637 1 97.5 268 GLU A O 1
ATOM 2177 N N . LYS A 1 269 ? -16.922 28.297 7.59 1 97.94 269 LYS A N 1
ATOM 2178 C CA . LYS A 1 269 ? -16.969 27.922 6.184 1 97.94 269 LYS A CA 1
ATOM 2179 C C . LYS A 1 269 ? -17.344 26.438 6.035 1 97.94 269 LYS A C 1
ATOM 2181 O O . LYS A 1 269 ? -17.781 26.016 4.965 1 97.94 269 LYS A O 1
ATOM 2186 N N . CYS A 1 270 ? -17.156 25.656 7.035 1 98.06 270 CYS A N 1
ATOM 2187 C CA . CYS A 1 270 ? -17.453 24.234 6.984 1 98.06 270 CYS A CA 1
ATOM 2188 C C . CYS A 1 270 ? -18.953 24 7.043 1 98.06 270 CYS A C 1
ATOM 2190 O O . CYS A 1 270 ? -19.453 23 6.512 1 98.06 270 CYS A O 1
ATOM 2192 N N . VAL A 1 271 ? -19.688 24.906 7.676 1 97.38 271 VAL A N 1
ATOM 2193 C CA . VAL A 1 271 ? -21.109 24.688 7.898 1 97.38 271 VAL A CA 1
ATOM 2194 C C . VAL A 1 271 ? -21.906 25.812 7.238 1 97.38 271 VAL A C 1
ATOM 2196 O O . VAL A 1 271 ? -21.438 26.938 7.129 1 97.38 271 VAL A O 1
ATOM 2199 N N . ASP A 1 272 ? -23.016 25.469 6.777 1 96.62 272 ASP A N 1
ATOM 2200 C CA . ASP A 1 272 ? -24.031 26.406 6.344 1 96.62 272 ASP A CA 1
ATOM 2201 C C . ASP A 1 272 ? -25.234 26.391 7.297 1 96.62 272 ASP A C 1
ATOM 2203 O O . ASP A 1 272 ? -25.984 25.422 7.34 1 96.62 272 ASP A O 1
ATOM 2207 N N . ILE A 1 273 ? -25.328 27.406 8.07 1 95.06 273 ILE A N 1
ATOM 2208 C CA . ILE A 1 273 ? -26.391 27.531 9.062 1 95.06 273 ILE A CA 1
ATOM 2209 C C . ILE A 1 273 ? -27.438 28.531 8.586 1 95.06 273 ILE A C 1
ATOM 2211 O O . ILE A 1 273 ? -27.141 29.719 8.406 1 95.06 273 ILE A O 1
ATOM 2215 N N . LYS A 1 274 ? -28.656 28.016 8.438 1 95.56 274 LYS A N 1
ATOM 2216 C CA . LYS A 1 274 ? -29.734 28.859 7.965 1 95.56 274 LYS A CA 1
ATOM 2217 C C . LYS A 1 274 ? -30.969 28.734 8.859 1 95.56 274 LYS A C 1
ATOM 2219 O O . LYS A 1 274 ? -31.391 27.625 9.195 1 95.56 274 LYS A O 1
ATOM 2224 N N . GLU A 1 275 ? -31.469 29.828 9.242 1 95.06 275 GLU A N 1
ATOM 2225 C CA . GLU A 1 275 ? -32.75 29.812 9.922 1 95.06 275 GLU A CA 1
ATOM 2226 C C . GLU A 1 275 ? -33.875 29.438 8.969 1 95.06 275 GLU A C 1
ATOM 2228 O O . GLU A 1 275 ? -34 30 7.883 1 95.06 275 GLU A O 1
ATOM 2233 N N . VAL A 1 276 ? -34.656 28.484 9.422 1 94.12 276 VAL A N 1
ATOM 2234 C CA . VAL A 1 276 ? -35.688 28 8.5 1 94.12 276 VAL A CA 1
ATOM 2235 C C . VAL A 1 276 ? -37.062 28.297 9.047 1 94.12 276 VAL A C 1
ATOM 2237 O O . VAL A 1 276 ? -38.031 28.391 8.297 1 94.12 276 VAL A O 1
ATOM 2240 N N . LYS A 1 277 ? -37.156 28.438 10.32 1 94.25 277 LYS A N 1
ATOM 2241 C CA . LYS A 1 277 ? -38.438 28.719 10.977 1 94.25 277 LYS A CA 1
ATOM 2242 C C . LYS A 1 277 ? -38.219 29.453 12.297 1 94.25 277 LYS A C 1
ATOM 2244 O O . LYS A 1 277 ? -37.281 29.172 13.023 1 94.25 277 LYS A O 1
ATOM 2249 N N . ARG A 1 278 ? -39.156 30.469 12.562 1 94.62 278 ARG A N 1
ATOM 2250 C CA . ARG A 1 278 ? -39.125 31.141 13.859 1 94.62 278 ARG A CA 1
ATOM 2251 C C . ARG A 1 278 ? -40.562 31.391 14.352 1 94.62 278 ARG A C 1
ATOM 2253 O O . ARG A 1 278 ? -41.406 31.844 13.586 1 94.62 278 ARG A O 1
ATOM 2260 N N . THR A 1 279 ? -40.781 31.047 15.523 1 93.94 279 THR A N 1
ATOM 2261 C CA . THR A 1 279 ? -42 31.344 16.234 1 93.94 279 THR A CA 1
ATOM 2262 C C . THR A 1 279 ? -41.719 32.062 17.547 1 93.94 279 THR A C 1
ATOM 2264 O O . THR A 1 279 ? -40.562 32.406 17.844 1 93.94 279 THR A O 1
ATOM 2267 N N . GLU A 1 280 ? -42.812 32.344 18.297 1 92.25 280 GLU A N 1
ATOM 2268 C CA . GLU A 1 280 ? -42.656 32.969 19.609 1 92.25 280 GLU A CA 1
ATOM 2269 C C . GLU A 1 280 ? -42 32 20.594 1 92.25 280 GLU A C 1
ATOM 2271 O O . GLU A 1 280 ? -41.406 32.438 21.594 1 92.25 280 GLU A O 1
ATOM 2276 N N . LYS A 1 281 ? -41.906 30.703 20.25 1 93.94 281 LYS A N 1
ATOM 2277 C CA . LYS A 1 281 ? -41.469 29.703 21.234 1 93.94 281 LYS A CA 1
ATOM 2278 C C . LYS A 1 281 ? -40.219 28.984 20.781 1 93.94 281 LYS A C 1
ATOM 2280 O O . LYS A 1 281 ? -39.562 28.328 21.578 1 93.94 281 LYS A O 1
ATOM 2285 N N . GLU A 1 282 ? -39.906 29.125 19.516 1 95.12 282 GLU A N 1
ATOM 2286 C CA . GLU A 1 282 ? -38.812 28.297 19.016 1 95.12 282 GLU A CA 1
ATOM 2287 C C . GLU A 1 282 ? -38.219 28.891 17.75 1 95.12 282 GLU A C 1
ATOM 2289 O O . GLU A 1 282 ? -38.906 29.594 17 1 95.12 282 GLU A O 1
ATOM 2294 N N . VAL A 1 283 ? -36.969 28.656 17.578 1 96.25 283 VAL A N 1
ATOM 2295 C CA . VAL A 1 283 ? -36.281 28.922 16.312 1 96.25 283 VAL A CA 1
ATOM 2296 C C . VAL A 1 283 ? -35.656 27.625 15.797 1 96.25 283 VAL A C 1
ATOM 2298 O O . VAL A 1 283 ? -35.062 26.859 16.562 1 96.25 283 VAL A O 1
ATOM 2301 N N . THR A 1 284 ? -35.781 27.344 14.5 1 96.44 284 THR A N 1
ATOM 2302 C CA . THR A 1 284 ? -35.219 26.156 13.875 1 96.44 284 THR A CA 1
ATOM 2303 C C . THR A 1 284 ? -34.188 26.531 12.82 1 96.44 284 THR A C 1
ATOM 2305 O O . THR A 1 284 ? -34.438 27.406 11.992 1 96.44 284 THR A O 1
ATOM 2308 N N . PHE A 1 285 ? -33.031 25.844 12.906 1 96.38 285 PHE A N 1
ATOM 2309 C CA . PHE A 1 285 ? -31.969 26.047 11.945 1 96.38 285 PHE A CA 1
ATOM 2310 C C . PHE A 1 285 ? -31.734 24.781 11.117 1 96.38 285 PHE A C 1
ATOM 2312 O O . PHE A 1 285 ? -31.797 23.672 11.641 1 96.38 285 PHE A O 1
ATOM 2319 N N . SER A 1 286 ? -31.484 25.016 9.844 1 97 286 SER A N 1
ATOM 2320 C CA . SER A 1 286 ? -30.859 23.984 9.008 1 97 286 SER A CA 1
ATOM 2321 C C . SER A 1 286 ? -29.344 24.125 9 1 97 286 SER A C 1
ATOM 2323 O O . SER A 1 286 ? -28.812 25.203 8.727 1 97 286 SER A O 1
ATOM 2325 N N . VAL A 1 287 ? -28.641 23.078 9.367 1 97 287 VAL A N 1
ATOM 2326 C CA . VAL A 1 287 ? -27.188 23.078 9.438 1 97 287 VAL A CA 1
ATOM 2327 C C . VAL A 1 287 ? -26.609 22.031 8.492 1 97 287 VAL A C 1
ATOM 2329 O O . VAL A 1 287 ? -26.844 20.828 8.672 1 97 287 VAL A O 1
ATOM 2332 N N . MET A 1 288 ? -25.906 22.5 7.523 1 97.81 288 MET A N 1
ATOM 2333 C CA . MET A 1 288 ? -25.297 21.609 6.539 1 97.81 288 MET A CA 1
ATOM 2334 C C . MET A 1 288 ? -23.781 21.547 6.727 1 97.81 288 MET A C 1
ATOM 2336 O O . MET A 1 288 ? -23.109 22.578 6.75 1 97.81 288 MET A O 1
ATOM 2340 N N . ASN A 1 289 ? -23.25 20.344 6.988 1 98.06 289 ASN A N 1
ATOM 2341 C CA . ASN A 1 289 ? -21.812 20.109 6.879 1 98.06 289 ASN A CA 1
ATOM 2342 C C . ASN A 1 289 ? -21.406 19.781 5.445 1 98.06 289 ASN A C 1
ATOM 2344 O O . ASN A 1 289 ? -21.703 18.703 4.941 1 98.06 289 ASN A O 1
ATOM 2348 N N . ALA A 1 290 ? -20.75 20.641 4.867 1 94.31 290 ALA A N 1
ATOM 2349 C CA . ALA A 1 290 ? -20.422 20.484 3.449 1 94.31 290 ALA A CA 1
ATOM 2350 C C . ALA A 1 290 ? -19.031 19.891 3.262 1 94.31 290 ALA A C 1
ATOM 2352 O O . ALA A 1 290 ? -18.484 19.922 2.162 1 94.31 290 ALA A O 1
ATOM 2353 N N . THR A 1 291 ? -18.469 19.375 4.266 1 97.94 291 THR A N 1
ATOM 2354 C CA . THR A 1 291 ? -17.062 18.969 4.215 1 97.94 291 THR A CA 1
ATOM 2355 C C . THR A 1 291 ? -16.906 17.484 4.52 1 97.94 291 THR A C 1
ATOM 2357 O O . THR A 1 291 ? -17.891 16.812 4.836 1 97.94 291 THR A O 1
ATOM 2360 N N . ASP A 1 292 ? -15.695 16.953 4.352 1 97.38 292 ASP A N 1
ATOM 2361 C CA . ASP A 1 292 ? -15.336 15.586 4.73 1 97.38 292 ASP A CA 1
ATOM 2362 C C . ASP A 1 292 ? -15.023 15.5 6.223 1 97.38 292 ASP A C 1
ATOM 2364 O O . ASP A 1 292 ? -14.758 14.414 6.738 1 97.38 292 ASP A O 1
ATOM 2368 N N . LEU A 1 293 ? -15.078 16.594 6.941 1 98.31 293 LEU A N 1
ATOM 2369 C CA . LEU A 1 293 ? -14.742 16.609 8.359 1 98.31 293 LEU A CA 1
ATOM 2370 C C . LEU A 1 293 ? -15.938 16.188 9.203 1 98.31 293 LEU A C 1
ATOM 2372 O O . LEU A 1 293 ? -17.078 16.453 8.844 1 98.31 293 LEU A O 1
ATOM 2376 N N . VAL A 1 294 ? -15.641 15.508 10.266 1 98.06 294 VAL A N 1
ATOM 2377 C CA . VAL A 1 294 ? -16.625 15.336 11.328 1 98.06 294 VAL A CA 1
ATOM 2378 C C . VAL A 1 294 ? -16.594 16.547 12.266 1 98.06 294 VAL A C 1
ATOM 2380 O O . VAL A 1 294 ? -15.516 17.047 12.609 1 98.06 294 VAL A O 1
ATOM 2383 N N . LEU A 1 295 ? -17.766 17 12.578 1 98.62 295 LEU A N 1
ATOM 2384 C CA . LEU A 1 295 ? -17.844 18.125 13.5 1 98.62 295 LEU A CA 1
ATOM 2385 C C . LEU A 1 295 ? -18.594 17.734 14.773 1 98.62 295 LEU A C 1
ATOM 2387 O O . LEU A 1 295 ? -19.75 17.281 14.703 1 98.62 295 LEU A O 1
ATOM 2391 N N . LYS A 1 296 ? -17.938 17.922 15.898 1 98.69 296 LYS A N 1
ATOM 2392 C CA . LYS A 1 296 ? -18.516 17.547 17.188 1 98.69 296 LYS A CA 1
ATOM 2393 C C . LYS A 1 296 ? -18.844 18.766 18.031 1 98.69 296 LYS A C 1
ATOM 2395 O O . LYS A 1 296 ? -17.953 19.531 18.406 1 98.69 296 LYS A O 1
ATOM 2400 N N . LEU A 1 297 ? -20.109 18.891 18.328 1 98.44 297 LEU A N 1
ATOM 2401 C CA . LEU A 1 297 ? -20.594 20.047 19.078 1 98.44 297 LEU A CA 1
ATOM 2402 C C . LEU A 1 297 ? -21.031 19.641 20.484 1 98.44 297 LEU A C 1
ATOM 2404 O O . LEU A 1 297 ? -21.641 18.594 20.672 1 98.44 297 LEU A O 1
ATOM 2408 N N . LYS A 1 298 ? -20.656 20.438 21.406 1 98.56 298 LYS A N 1
ATOM 2409 C CA . LYS A 1 298 ? -21.062 20.25 22.797 1 98.56 298 LYS A CA 1
ATOM 2410 C C . LYS A 1 298 ? -21.531 21.578 23.406 1 98.56 298 LYS A C 1
ATOM 2412 O O . LYS A 1 298 ? -20.781 22.562 23.406 1 98.56 298 LYS A O 1
ATOM 2417 N N . LYS A 1 299 ? -22.703 21.547 23.906 1 97.81 299 LYS A N 1
ATOM 2418 C CA . LYS A 1 299 ? -23.266 22.719 24.547 1 97.81 299 LYS A CA 1
ATOM 2419 C C . LYS A 1 299 ? -22.391 23.188 25.703 1 97.81 299 LYS A C 1
ATOM 2421 O O . LYS A 1 299 ? -21.875 22.375 26.469 1 97.81 299 LYS A O 1
ATOM 2426 N N . THR A 1 300 ? -22.25 24.516 25.797 1 97.62 300 THR A N 1
ATOM 2427 C CA . THR A 1 300 ? -21.484 25.125 26.891 1 97.62 300 THR A CA 1
ATOM 2428 C C . THR A 1 300 ? -22.375 26.047 27.703 1 97.62 300 THR A C 1
ATOM 2430 O O . THR A 1 300 ? -23.594 26 27.609 1 97.62 300 THR A O 1
ATOM 2433 N N . ALA A 1 301 ? -21.766 26.781 28.672 1 96.12 301 ALA A N 1
ATOM 2434 C CA . ALA A 1 301 ? -22.531 27.688 29.516 1 96.12 301 ALA A CA 1
ATOM 2435 C C . ALA A 1 301 ? -23.5 28.531 28.688 1 96.12 301 ALA A C 1
ATOM 2437 O O . ALA A 1 301 ? -23.109 29.094 27.656 1 96.12 301 ALA A O 1
ATOM 2438 N N . HIS A 1 302 ? -24.734 28.531 29.109 1 92.94 302 HIS A N 1
ATOM 2439 C CA . HIS A 1 302 ? -25.812 29.188 28.375 1 92.94 302 HIS A CA 1
ATOM 2440 C C . HIS A 1 302 ? -26.953 29.594 29.312 1 92.94 302 HIS A C 1
ATOM 2442 O O . HIS A 1 302 ? -26.953 29.234 30.484 1 92.94 302 HIS A O 1
ATOM 2448 N N . ASP A 1 303 ? -27.828 30.422 28.75 1 94.75 303 ASP A N 1
ATOM 2449 C CA . ASP A 1 303 ? -29.094 30.688 29.422 1 94.75 303 ASP A CA 1
ATOM 2450 C C . ASP A 1 303 ? -29.969 29.453 29.469 1 94.75 303 ASP A C 1
ATOM 2452 O O . ASP A 1 303 ? -30.344 28.906 28.422 1 94.75 303 ASP A O 1
ATOM 2456 N N . PRO A 1 304 ? -30.406 29.047 30.688 1 94.5 304 PRO A N 1
ATOM 2457 C CA . PRO A 1 304 ? -31.203 27.812 30.812 1 94.5 304 PRO A CA 1
ATOM 2458 C C . PRO A 1 304 ? -32.562 27.922 30.141 1 94.5 304 PRO A C 1
ATOM 2460 O O . PRO A 1 304 ? -33.219 26.906 29.906 1 94.5 304 PRO A O 1
ATOM 2463 N N . SER A 1 305 ? -32.969 29.141 29.875 1 95.12 305 SER A N 1
ATOM 2464 C CA . SER A 1 305 ? -34.25 29.312 29.203 1 95.12 305 SER A CA 1
ATOM 2465 C C . SER A 1 305 ? -34.156 28.938 27.734 1 95.12 305 SER A C 1
ATOM 2467 O O . SER A 1 305 ? -35.188 28.812 27.062 1 95.12 305 SER A O 1
ATOM 2469 N N . LEU A 1 306 ? -32.938 28.781 27.234 1 95.56 306 LEU A N 1
ATOM 2470 C CA . LEU A 1 306 ? -32.75 28.266 25.891 1 95.56 306 LEU A CA 1
ATOM 2471 C C . LEU A 1 306 ? -32.562 26.75 25.906 1 95.56 306 LEU A C 1
ATOM 2473 O O . LEU A 1 306 ? -31.609 26.25 26.531 1 95.56 306 LEU A O 1
ATOM 2477 N N . VAL A 1 307 ? -33.406 26 25.203 1 96.06 307 VAL A N 1
ATOM 2478 C CA . VAL A 1 307 ? -33.312 24.531 25.172 1 96.06 307 VAL A CA 1
ATOM 2479 C C . VAL A 1 307 ? -32.938 24.062 23.781 1 96.06 307 VAL A C 1
ATOM 2481 O O . VAL A 1 307 ? -33.688 24.25 22.812 1 96.06 307 VAL A O 1
ATOM 2484 N N . TYR A 1 308 ? -31.781 23.547 23.719 1 95.62 308 TYR A N 1
ATOM 2485 C CA . TYR A 1 308 ? -31.266 22.984 22.469 1 95.62 308 TYR A CA 1
ATOM 2486 C C . TYR A 1 308 ? -30.359 21.781 22.734 1 95.62 308 TYR A C 1
ATOM 2488 O O . TYR A 1 308 ? -30.328 21.266 23.859 1 95.62 308 TYR A O 1
ATOM 2496 N N . PHE A 1 309 ? -29.641 21.219 21.719 1 95.75 309 PHE A N 1
ATOM 2497 C CA . PHE A 1 309 ? -28.891 19.969 21.828 1 95.75 309 PHE A CA 1
ATOM 2498 C C . PHE A 1 309 ? -27.859 20.047 22.938 1 95.75 309 PHE A C 1
ATOM 2500 O O . PHE A 1 309 ? -27.328 21.109 23.234 1 95.75 309 PHE A O 1
ATOM 2507 N N . ARG A 1 310 ? -27.641 19 23.625 1 96.94 310 ARG A N 1
ATOM 2508 C CA . ARG A 1 310 ? -26.547 18.891 24.562 1 96.94 310 ARG A CA 1
ATOM 2509 C C . ARG A 1 310 ? -25.234 18.562 23.859 1 96.94 310 ARG A C 1
ATOM 2511 O O . ARG A 1 310 ? -24.219 19.25 24.062 1 96.94 310 ARG A O 1
ATOM 2518 N N . GLU A 1 311 ? -25.281 17.5 23.062 1 98 311 GLU A N 1
ATOM 2519 C CA . GLU A 1 311 ? -24.203 17.078 22.156 1 98 311 GLU A CA 1
ATOM 2520 C C . GLU A 1 311 ? -24.75 16.734 20.781 1 98 311 GLU A C 1
ATOM 2522 O O . GLU A 1 311 ? -25.875 16.25 20.656 1 98 311 GLU A O 1
ATOM 2527 N N . MET A 1 312 ? -24.016 17.062 19.812 1 97.5 312 MET A N 1
ATOM 2528 C CA . MET A 1 312 ? -24.406 16.766 18.438 1 97.5 312 MET A CA 1
ATOM 2529 C C . MET A 1 312 ? -23.188 16.5 17.562 1 97.5 312 MET A C 1
ATOM 2531 O O . MET A 1 312 ? -22.172 17.172 17.688 1 97.5 312 MET A O 1
ATOM 2535 N N . THR A 1 313 ? -23.234 15.461 16.719 1 98.31 313 THR A N 1
ATOM 2536 C CA . THR A 1 313 ? -22.203 15.172 15.734 1 98.31 313 THR A CA 1
ATOM 2537 C C . THR A 1 313 ? -22.719 15.398 14.312 1 98.31 313 THR A C 1
ATOM 2539 O O . THR A 1 313 ? -23.734 14.812 13.914 1 98.31 313 THR A O 1
ATOM 2542 N N . LEU A 1 314 ? -22.125 16.312 13.648 1 98.12 314 LEU A N 1
ATOM 2543 C CA . LEU A 1 314 ? -22.422 16.531 12.234 1 98.12 314 LEU A CA 1
ATOM 2544 C C . LEU A 1 314 ? -21.5 15.688 11.352 1 98.12 314 LEU A C 1
ATOM 2546 O O . LEU A 1 314 ? -20.312 16.016 11.195 1 98.12 314 LEU A O 1
ATOM 2550 N N . LYS A 1 315 ? -22.016 14.648 10.727 1 97.5 315 LYS A N 1
ATOM 2551 C CA . LYS A 1 315 ? -21.25 13.773 9.852 1 97.5 315 LYS A CA 1
ATOM 2552 C C . LYS A 1 315 ? -20.969 14.453 8.508 1 97.5 315 LYS A C 1
ATOM 2554 O O . LYS A 1 315 ? -21.625 15.43 8.156 1 97.5 315 LYS A O 1
ATOM 2559 N N . PRO A 1 316 ? -19.953 13.953 7.793 1 97.25 316 PRO A N 1
ATOM 2560 C CA . PRO A 1 316 ? -19.609 14.539 6.496 1 97.25 316 PRO A CA 1
ATOM 2561 C C . PRO A 1 316 ? -20.797 14.562 5.531 1 97.25 316 PRO A C 1
ATOM 2563 O O . PRO A 1 316 ? -21.531 13.578 5.422 1 97.25 316 PRO A O 1
ATOM 2566 N N . HIS A 1 317 ? -21 15.742 4.973 1 97.06 317 HIS A N 1
ATOM 2567 C CA . HIS A 1 317 ? -21.953 15.953 3.9 1 97.06 317 HIS A CA 1
ATOM 2568 C C . HIS A 1 317 ? -23.375 15.594 4.348 1 97.06 317 HIS A C 1
ATOM 2570 O O . HIS A 1 317 ? -24.109 14.953 3.605 1 97.06 317 HIS A O 1
ATOM 2576 N N . THR A 1 318 ? -23.672 15.961 5.5 1 97.44 318 THR A N 1
ATOM 2577 C CA . THR A 1 318 ? -25.016 15.727 6.016 1 97.44 318 THR A CA 1
ATOM 2578 C C . THR A 1 318 ? -25.688 17.031 6.395 1 97.44 318 THR A C 1
ATOM 2580 O O . THR A 1 318 ? -25.016 18.047 6.633 1 97.44 318 THR A O 1
ATOM 2583 N N . GLN A 1 319 ? -26.984 16.953 6.395 1 97.06 319 GLN A N 1
ATOM 2584 C CA . GLN A 1 319 ? -27.844 18.062 6.832 1 97.06 319 GLN A CA 1
ATOM 2585 C C . GLN A 1 319 ? -28.547 17.734 8.141 1 97.06 319 GLN A C 1
ATOM 2587 O O . GLN A 1 319 ? -29.047 16.609 8.312 1 97.06 319 GLN A O 1
ATOM 2592 N N . HIS A 1 320 ? -28.516 18.641 9.023 1 96 320 HIS A N 1
ATOM 2593 C CA . HIS A 1 320 ? -29.156 18.484 10.328 1 96 320 HIS A CA 1
ATOM 2594 C C . HIS A 1 320 ? -30.094 19.656 10.617 1 96 320 HIS A C 1
ATOM 2596 O O . HIS A 1 320 ? -29.969 20.719 10.016 1 96 320 HIS A O 1
ATOM 2602 N N . THR A 1 321 ? -31 19.328 11.477 1 95.38 321 THR A N 1
ATOM 2603 C CA . THR A 1 321 ? -31.875 20.375 11.992 1 95.38 321 THR A CA 1
ATOM 2604 C C . THR A 1 321 ? -31.609 20.625 13.477 1 95.38 321 THR A C 1
ATOM 2606 O O . THR A 1 321 ? -31.531 19.688 14.266 1 95.38 321 THR A O 1
ATOM 2609 N N . ILE A 1 322 ? -31.453 21.891 13.789 1 95.12 322 ILE A N 1
ATOM 2610 C CA . ILE A 1 322 ? -31.312 22.297 15.18 1 95.12 322 ILE A CA 1
ATOM 2611 C C . ILE A 1 322 ? -32.5 23.156 15.594 1 95.12 322 ILE A C 1
ATOM 2613 O O . ILE A 1 322 ? -32.75 24.203 15 1 95.12 322 ILE A O 1
ATOM 2617 N N . SER A 1 323 ? -33.156 22.656 16.562 1 95.75 323 SER A N 1
ATOM 2618 C CA . SER A 1 323 ? -34.25 23.406 17.156 1 95.75 323 SER A CA 1
ATOM 2619 C C . SER A 1 323 ? -33.844 24.016 18.5 1 95.75 323 SER A C 1
ATOM 2621 O O . SER A 1 323 ? -33.344 23.312 19.375 1 95.75 323 SER A O 1
ATOM 2623 N N . VAL A 1 324 ? -34.125 25.281 18.641 1 96.44 324 VAL A N 1
ATOM 2624 C CA . VAL A 1 324 ? -33.875 25.984 19.906 1 96.44 324 VAL A CA 1
ATOM 2625 C C . VAL A 1 324 ? -35.219 26.469 20.469 1 96.44 324 VAL A C 1
ATOM 2627 O O . VAL A 1 324 ? -35.844 27.375 19.922 1 96.44 324 VAL A O 1
ATOM 2630 N N . LYS A 1 325 ? -35.531 25.969 21.578 1 96.75 325 LYS A N 1
ATOM 2631 C CA . LYS A 1 325 ? -36.781 26.344 22.219 1 96.75 325 LYS A CA 1
ATOM 2632 C C . LYS A 1 325 ? -36.562 27.438 23.266 1 96.75 325 LYS A C 1
ATOM 2634 O O . LYS A 1 325 ? -35.562 27.438 23.969 1 96.75 325 LYS A O 1
ATOM 2639 N N . PHE A 1 326 ? -37.625 28.344 23.328 1 94.94 326 PHE A N 1
ATOM 2640 C CA . PHE A 1 326 ? -37.594 29.438 24.281 1 94.94 326 PHE A CA 1
ATOM 2641 C C . PHE A 1 326 ? -38.5 29.141 25.469 1 94.94 326 PHE A C 1
ATOM 2643 O O . PHE A 1 326 ? -39.719 28.875 25.297 1 94.94 326 PHE A O 1
ATOM 2650 N N . ASP A 1 327 ? -37.906 29.234 26.594 1 94.19 327 ASP A N 1
ATOM 2651 C CA . ASP A 1 327 ? -38.656 29.109 27.828 1 94.19 327 ASP A CA 1
ATOM 2652 C C . ASP A 1 327 ? -38.656 30.422 28.609 1 94.19 327 ASP A C 1
ATOM 2654 O O . ASP A 1 327 ? -37.875 31.328 28.297 1 94.19 327 ASP A O 1
ATOM 2658 N N . ASN A 1 328 ? -39.594 30.578 29.562 1 92.88 328 ASN A N 1
ATOM 2659 C CA . ASN A 1 328 ? -39.656 31.688 30.516 1 92.88 328 ASN A CA 1
ATOM 2660 C C . ASN A 1 328 ? -39.812 33.031 29.812 1 92.88 328 ASN A C 1
ATOM 2662 O O . ASN A 1 328 ? -39.281 34.031 30.25 1 92.88 328 ASN A O 1
ATOM 2666 N N . GLY A 1 329 ? -40.375 33.031 28.688 1 89.81 329 GLY A N 1
ATOM 2667 C CA . GLY A 1 329 ? -40.812 34.25 28.016 1 89.81 329 GLY A CA 1
ATOM 2668 C C . GLY A 1 329 ? -39.719 34.938 27.219 1 89.81 329 GLY A C 1
ATOM 2669 O O . GLY A 1 329 ? -39.938 36.031 26.656 1 89.81 329 GLY A O 1
ATOM 2670 N N . ILE A 1 330 ? -38.594 34.344 27.125 1 90.75 330 ILE A N 1
ATOM 2671 C CA . ILE A 1 330 ? -37.531 34.938 26.312 1 90.75 330 ILE A CA 1
ATOM 2672 C C . ILE A 1 330 ? -37.812 34.75 24.828 1 90.75 330 ILE A C 1
ATOM 2674 O O . ILE A 1 330 ? -38.625 33.875 24.469 1 90.75 330 ILE A O 1
ATOM 2678 N N . LYS A 1 331 ? -37.25 35.656 23.953 1 89.38 331 LYS A N 1
ATOM 2679 C CA . LYS A 1 331 ? -37.5 35.594 22.516 1 89.38 331 LYS A CA 1
ATOM 2680 C C . LYS A 1 331 ? -36.188 35.438 21.734 1 89.38 331 LYS A C 1
ATOM 2682 O O . LYS A 1 331 ? -36.188 35.531 20.516 1 89.38 331 LYS A O 1
ATOM 2687 N N . GLY A 1 332 ? -35.125 35.281 22.469 1 89.94 332 GLY A N 1
ATOM 2688 C CA . GLY A 1 332 ? -33.812 35.125 21.859 1 89.94 332 GLY A CA 1
ATOM 2689 C C . GLY A 1 332 ? -32.719 34.875 22.859 1 89.94 332 GLY A C 1
ATOM 2690 O O . GLY A 1 332 ? -32.969 34.594 24.031 1 89.94 332 GLY A O 1
ATOM 2691 N N . GLY A 1 333 ? -31.453 34.719 22.375 1 93.25 333 GLY A N 1
ATOM 2692 C CA . GLY A 1 333 ? -30.297 34.5 23.219 1 93.25 333 GLY A CA 1
ATOM 2693 C C . GLY A 1 333 ? -29.125 33.875 22.484 1 93.25 333 GLY A C 1
ATOM 2694 O O . GLY A 1 333 ? -29.094 33.875 21.25 1 93.25 333 GLY A O 1
ATOM 2695 N N . ASP A 1 334 ? -28.141 33.594 23.312 1 95.69 334 ASP A N 1
ATOM 2696 C CA . ASP A 1 334 ? -26.906 33 22.766 1 95.69 334 ASP A CA 1
ATOM 2697 C C . ASP A 1 334 ? -26.922 31.484 22.859 1 95.69 334 ASP A C 1
ATOM 2699 O O . ASP A 1 334 ? -26.891 30.922 23.953 1 95.69 334 ASP A O 1
ATOM 2703 N N . CYS A 1 335 ? -26.938 30.875 21.672 1 96 335 CYS A N 1
ATOM 2704 C CA . CYS A 1 335 ? -26.734 29.422 21.625 1 96 335 CYS A CA 1
ATOM 2705 C C . CYS A 1 335 ? -25.234 29.094 21.625 1 96 335 CYS A C 1
ATOM 2707 O O . CYS A 1 335 ? -24.594 29.094 20.578 1 96 335 CYS A O 1
ATOM 2709 N N . ASN A 1 336 ? -24.781 28.719 22.781 1 97.56 336 ASN A N 1
ATOM 2710 C CA . ASN A 1 336 ? -23.359 28.5 22.969 1 97.56 336 ASN A CA 1
ATOM 2711 C C . ASN A 1 336 ? -23 27.016 22.891 1 97.56 336 ASN A C 1
ATOM 2713 O O . ASN A 1 336 ? -23.688 26.172 23.469 1 97.56 336 ASN A O 1
ATOM 2717 N N . PHE A 1 337 ? -21.938 26.766 22.172 1 97.62 337 PHE A N 1
ATOM 2718 C CA . PHE A 1 337 ? -21.391 25.406 22.172 1 97.62 337 PHE A CA 1
ATOM 2719 C C . PHE A 1 337 ? -19.906 25.422 21.844 1 97.62 337 PHE A C 1
ATOM 2721 O O . PHE A 1 337 ? -19.359 26.453 21.438 1 97.62 337 PHE A O 1
ATOM 2728 N N . GLU A 1 338 ? -19.281 24.312 22.094 1 98.62 338 GLU A N 1
ATOM 2729 C CA . GLU A 1 338 ? -17.891 24.031 21.734 1 98.62 338 GLU A CA 1
ATOM 2730 C C . GLU A 1 338 ? -17.797 23.031 20.594 1 98.62 338 GLU A C 1
ATOM 2732 O O . GLU A 1 338 ? -18.516 22.016 20.594 1 98.62 338 GLU A O 1
ATOM 2737 N N . VAL A 1 339 ? -17.109 23.453 19.594 1 98.75 339 VAL A N 1
ATOM 2738 C CA . VAL A 1 339 ? -16.703 22.422 18.641 1 98.75 339 VAL A CA 1
ATOM 2739 C C . VAL A 1 339 ? -15.5 21.656 19.188 1 98.75 339 VAL A C 1
ATOM 2741 O O . VAL A 1 339 ? -14.352 22.078 19.031 1 98.75 339 VAL A O 1
ATOM 2744 N N . THR A 1 340 ? -15.711 20.469 19.719 1 98.81 340 THR A N 1
ATOM 2745 C CA . THR A 1 340 ? -14.781 19.812 20.641 1 98.81 340 THR A CA 1
ATOM 2746 C C . THR A 1 340 ? -13.578 19.25 19.875 1 98.81 340 THR A C 1
ATOM 2748 O O . THR A 1 340 ? -12.508 19.047 20.453 1 98.81 340 THR A O 1
ATOM 2751 N N . ASN A 1 341 ? -13.727 18.984 18.578 1 98.81 341 ASN A N 1
ATOM 2752 C CA . ASN A 1 341 ? -12.609 18.406 17.844 1 98.81 341 ASN A CA 1
ATOM 2753 C C . ASN A 1 341 ? -11.898 19.453 16.984 1 98.81 341 ASN A C 1
ATOM 2755 O O . ASN A 1 341 ? -11.078 19.109 16.125 1 98.81 341 ASN A O 1
ATOM 2759 N N . PHE A 1 342 ? -12.25 20.688 17.109 1 98.88 342 PHE A N 1
ATOM 2760 C CA . PHE A 1 342 ? -11.445 21.812 16.656 1 98.88 342 PHE A CA 1
ATOM 2761 C C . PHE A 1 342 ? -10.578 22.359 17.781 1 98.88 342 PHE A C 1
ATOM 2763 O O . PHE A 1 342 ? -11.023 23.172 18.594 1 98.88 342 PHE A O 1
ATOM 2770 N N . ILE A 1 343 ? -9.375 21.984 17.797 1 98.94 343 ILE A N 1
ATOM 2771 C CA . ILE A 1 343 ? -8.5 22.219 18.938 1 98.94 343 ILE A CA 1
ATOM 2772 C C . ILE A 1 343 ? -7.754 23.547 18.766 1 98.94 343 ILE A C 1
ATOM 2774 O O . ILE A 1 343 ? -6.934 23.688 17.859 1 98.94 343 ILE A O 1
ATOM 2778 N N . VAL A 1 344 ? -8 24.516 19.672 1 98.81 344 VAL A N 1
ATOM 2779 C CA . VAL A 1 344 ? -7.406 25.844 19.516 1 98.81 344 VAL A CA 1
ATOM 2780 C C . VAL A 1 344 ? -6.336 26.062 20.578 1 98.81 344 VAL A C 1
ATOM 2782 O O . VAL A 1 344 ? -5.547 27.016 20.484 1 98.81 344 VAL A O 1
ATOM 2785 N N . ALA A 1 345 ? -6.297 25.203 21.609 1 98.44 345 ALA A N 1
ATOM 2786 C CA . ALA A 1 345 ? -5.305 25.125 22.672 1 98.44 345 ALA A CA 1
ATOM 2787 C C . ALA A 1 345 ? -5.309 23.734 23.312 1 98.44 345 ALA A C 1
ATOM 2789 O O . ALA A 1 345 ? -6.191 22.922 23.031 1 98.44 345 ALA A O 1
ATOM 2790 N N . PRO A 1 346 ? -4.25 23.469 24.094 1 97.75 346 PRO A N 1
ATOM 2791 C CA . PRO A 1 346 ? -4.285 22.141 24.734 1 97.75 346 PRO A CA 1
ATOM 2792 C C . PRO A 1 346 ? -5.594 21.891 25.484 1 97.75 346 PRO A C 1
ATOM 2794 O O . PRO A 1 346 ? -5.973 22.672 26.359 1 97.75 346 PRO A O 1
ATOM 2797 N N . ASP A 1 347 ? -6.25 20.844 25.078 1 93.5 347 ASP A N 1
ATOM 2798 C CA . ASP A 1 347 ? -7.477 20.359 25.703 1 93.5 347 ASP A CA 1
ATOM 2799 C C . ASP A 1 347 ? -8.602 21.391 25.578 1 93.5 347 ASP A C 1
ATOM 2801 O O . ASP A 1 347 ? -9.453 21.5 26.469 1 93.5 347 ASP A O 1
ATOM 2805 N N . LYS A 1 348 ? -8.555 22.172 24.578 1 98.12 348 LYS A N 1
ATOM 2806 C CA . LYS A 1 348 ? -9.586 23.188 24.391 1 98.12 348 LYS A CA 1
ATOM 2807 C C . LYS A 1 348 ? -10.102 23.188 22.953 1 98.12 348 LYS A C 1
ATOM 2809 O O . LYS A 1 348 ? -9.328 23.344 22 1 98.12 348 LYS A O 1
ATOM 2814 N N . GLY A 1 349 ? -11.375 23.062 22.844 1 98.69 349 GLY A N 1
ATOM 2815 C CA . GLY A 1 349 ? -12.023 23.188 21.547 1 98.69 349 GLY A CA 1
ATOM 2816 C C . GLY A 1 349 ? -12.352 24.625 21.188 1 98.69 349 GLY A C 1
ATOM 2817 O O . GLY A 1 349 ? -11.938 25.547 21.875 1 98.69 349 GLY A O 1
ATOM 2818 N N . LEU A 1 350 ? -13.039 24.812 20.078 1 98.88 350 LEU A N 1
ATOM 2819 C CA . LEU A 1 350 ? -13.43 26.125 19.578 1 98.88 350 LEU A CA 1
ATOM 2820 C C . LEU A 1 350 ? -14.789 26.531 20.141 1 98.88 350 LEU A C 1
ATOM 2822 O O . LEU A 1 350 ? -15.812 25.922 19.797 1 98.88 350 LEU A O 1
ATOM 2826 N N . ASP A 1 351 ? -14.828 27.5 20.953 1 98.5 351 ASP A N 1
ATOM 2827 C CA . ASP A 1 351 ? -16.109 28.062 21.406 1 98.5 351 ASP A CA 1
ATOM 2828 C C . ASP A 1 351 ? -16.812 28.797 20.266 1 98.5 351 ASP A C 1
ATOM 2830 O O . ASP A 1 351 ? -16.172 29.531 19.5 1 98.5 351 ASP A O 1
ATOM 2834 N N . TYR A 1 352 ? -18.078 28.578 20.172 1 97.69 352 TYR A N 1
ATOM 2835 C CA . TYR A 1 352 ? -18.859 29.219 19.125 1 97.69 352 TYR A CA 1
ATOM 2836 C C . TYR A 1 352 ? -20.25 29.578 19.625 1 97.69 352 TYR A C 1
ATOM 2838 O O . TYR A 1 352 ? -20.766 28.953 20.562 1 97.69 352 TYR A O 1
ATOM 2846 N N . THR A 1 353 ? -20.859 30.578 19.078 1 96.81 353 THR A N 1
ATOM 2847 C CA . THR A 1 353 ? -22.172 31.062 19.484 1 96.81 353 THR A CA 1
ATOM 2848 C C . THR A 1 353 ? -23.016 31.391 18.266 1 96.81 353 THR A C 1
ATOM 2850 O O . THR A 1 353 ? -22.562 32.062 17.344 1 96.81 353 THR A O 1
ATOM 2853 N N . ILE A 1 354 ? -24.172 30.875 18.234 1 94.5 354 ILE A N 1
ATOM 2854 C CA . ILE A 1 354 ? -25.188 31.359 17.312 1 94.5 354 ILE A CA 1
ATOM 2855 C C . ILE A 1 354 ? -26.094 32.344 18.031 1 94.5 354 ILE A C 1
ATOM 2857 O O . ILE A 1 354 ? -26.766 32 19 1 94.5 354 ILE A O 1
ATOM 2861 N N . LYS A 1 355 ? -26.109 33.438 17.531 1 92.5 355 LYS A N 1
ATOM 2862 C CA . LYS A 1 355 ? -26.953 34.469 18.141 1 92.5 355 LYS A CA 1
ATOM 2863 C C . LYS A 1 355 ? -28.375 34.438 17.578 1 92.5 355 LYS A C 1
ATOM 2865 O O . LYS A 1 355 ? -28.562 34.438 16.359 1 92.5 355 LYS A O 1
ATOM 2870 N N . LEU A 1 356 ? -29.281 34.438 18.516 1 92.19 356 LEU A N 1
ATOM 2871 C CA . LEU A 1 356 ? -30.688 34.375 18.141 1 92.19 356 LEU A CA 1
ATOM 2872 C C . LEU A 1 356 ? -31.391 35.688 18.359 1 92.19 356 LEU A C 1
ATOM 2874 O O . LEU A 1 356 ? -31.125 36.375 19.359 1 92.19 356 LEU A O 1
ATOM 2878 N N . MET B 1 1 ? 32.156 -3.184 34.156 1 27.88 1 MET B N 1
ATOM 2879 C CA . MET B 1 1 ? 31.344 -4.148 33.406 1 27.88 1 MET B CA 1
ATOM 2880 C C . MET B 1 1 ? 30.078 -3.502 32.875 1 27.88 1 MET B C 1
ATOM 2882 O O . MET B 1 1 ? 29.172 -3.16 33.625 1 27.88 1 MET B O 1
ATOM 2886 N N . GLY B 1 2 ? 30.156 -2.611 31.859 1 27.91 2 GLY B N 1
ATOM 2887 C CA . GLY B 1 2 ? 29.234 -1.63 31.328 1 27.91 2 GLY B CA 1
ATOM 2888 C C . GLY B 1 2 ? 28.062 -2.256 30.578 1 27.91 2 GLY B C 1
ATOM 2889 O O . GLY B 1 2 ? 28.25 -3.047 29.656 1 27.91 2 GLY B O 1
ATOM 2890 N N . VAL B 1 3 ? 26.922 -2.365 31.328 1 25.67 3 VAL B N 1
ATOM 2891 C CA . VAL B 1 3 ? 25.656 -2.939 30.875 1 25.67 3 VAL B CA 1
ATOM 2892 C C . VAL B 1 3 ? 25.141 -2.158 29.688 1 25.67 3 VAL B C 1
ATOM 2894 O O . VAL B 1 3 ? 24.844 -0.964 29.781 1 25.67 3 VAL B O 1
ATOM 2897 N N . ALA B 1 4 ? 25.516 -2.484 28.484 1 33.41 4 ALA B N 1
ATOM 2898 C CA . ALA B 1 4 ? 24.953 -2.037 27.219 1 33.41 4 ALA B CA 1
ATOM 2899 C C . ALA B 1 4 ? 23.438 -2.301 27.172 1 33.41 4 ALA B C 1
ATOM 2901 O O . ALA B 1 4 ? 23.016 -3.449 27.031 1 33.41 4 ALA B O 1
ATOM 2902 N N . LEU B 1 5 ? 22.641 -1.443 27.766 1 23.66 5 LEU B N 1
ATOM 2903 C CA . LEU B 1 5 ? 21.203 -1.583 27.609 1 23.66 5 LEU B CA 1
ATOM 2904 C C . LEU B 1 5 ? 20.766 -1.236 26.188 1 23.66 5 LEU B C 1
ATOM 2906 O O . LEU B 1 5 ? 20.922 -0.095 25.75 1 23.66 5 LEU B O 1
ATOM 2910 N N . ALA B 1 6 ? 20.766 -2.16 25.312 1 30.66 6 ALA B N 1
ATOM 2911 C CA . ALA B 1 6 ? 20.141 -2.09 23.984 1 30.66 6 ALA B CA 1
ATOM 2912 C C . ALA B 1 6 ? 18.656 -1.734 24.109 1 30.66 6 ALA B C 1
ATOM 2914 O O . ALA B 1 6 ? 17.859 -2.529 24.609 1 30.66 6 ALA B O 1
ATOM 2915 N N . ALA B 1 7 ? 18.344 -0.502 24.25 1 25.97 7 ALA B N 1
ATOM 2916 C CA . ALA B 1 7 ? 16.953 -0.067 24.172 1 25.97 7 ALA B CA 1
ATOM 2917 C C . ALA B 1 7 ? 16.344 -0.416 22.812 1 25.97 7 ALA B C 1
ATOM 2919 O O . ALA B 1 7 ? 16.719 0.172 21.797 1 25.97 7 ALA B O 1
ATOM 2920 N N . MET B 1 8 ? 15.93 -1.66 22.641 1 28.8 8 MET B N 1
ATOM 2921 C CA . MET B 1 8 ? 15.109 -2.025 21.5 1 28.8 8 MET B CA 1
ATOM 2922 C C . MET B 1 8 ? 13.844 -1.177 21.438 1 28.8 8 MET B C 1
ATOM 2924 O O . MET B 1 8 ? 13.094 -1.104 22.406 1 28.8 8 MET B O 1
ATOM 2928 N N . CYS B 1 9 ? 13.867 -0.059 20.844 1 30.36 9 CYS B N 1
ATOM 2929 C CA . CYS B 1 9 ? 12.664 0.673 20.469 1 30.36 9 CYS B CA 1
ATOM 2930 C C . CYS B 1 9 ? 11.547 -0.283 20.062 1 30.36 9 CYS B C 1
ATOM 2932 O O . CYS B 1 9 ? 11.641 -0.936 19.016 1 30.36 9 CYS B O 1
ATOM 2934 N N . LEU B 1 10 ? 10.852 -0.779 21.062 1 29.09 10 LEU B N 1
ATOM 2935 C CA . LEU B 1 10 ? 9.633 -1.527 20.797 1 29.09 10 LEU B CA 1
ATOM 2936 C C . LEU B 1 10 ? 8.641 -0.682 20.016 1 29.09 10 LEU B C 1
ATOM 2938 O O . LEU B 1 10 ? 8 0.218 20.562 1 29.09 10 LEU B O 1
ATOM 2942 N N . MET B 1 11 ? 8.93 -0.167 18.906 1 33.06 11 MET B N 1
ATOM 2943 C CA . MET B 1 11 ? 7.773 0.133 18.078 1 33.06 11 MET B CA 1
ATOM 2944 C C . MET B 1 11 ? 6.648 -0.868 18.328 1 33.06 11 MET B C 1
ATOM 2946 O O . MET B 1 11 ? 6.887 -2.074 18.375 1 33.06 11 MET B O 1
ATOM 2950 N N . SER B 1 12 ? 5.855 -0.509 19.25 1 33.72 12 SER B N 1
ATOM 2951 C CA . SER B 1 12 ? 4.695 -1.393 19.312 1 33.72 12 SER B CA 1
ATOM 2952 C C . SER B 1 12 ? 4.344 -1.952 17.938 1 33.72 12 SER B C 1
ATOM 2954 O O . SER B 1 12 ? 3.973 -1.201 17.031 1 33.72 12 SER B O 1
ATOM 2956 N N . ALA B 1 13 ? 5.043 -2.799 17.516 1 41.56 13 ALA B N 1
ATOM 2957 C CA . ALA B 1 13 ? 4.621 -3.557 16.344 1 41.56 13 ALA B CA 1
ATOM 2958 C C . ALA B 1 13 ? 3.139 -3.912 16.422 1 41.56 13 ALA B C 1
ATOM 2960 O O . ALA B 1 13 ? 2.748 -4.805 17.172 1 41.56 13 ALA B O 1
ATOM 2961 N N . GLN B 1 14 ? 2.271 -2.971 16.438 1 44.47 14 GLN B N 1
ATOM 2962 C CA . GLN B 1 14 ? 0.959 -3.57 16.219 1 44.47 14 GLN B CA 1
ATOM 2963 C C . GLN B 1 14 ? 1.067 -4.852 15.406 1 44.47 14 GLN B C 1
ATOM 2965 O O . GLN B 1 14 ? 1.657 -4.859 14.32 1 44.47 14 GLN B O 1
ATOM 2970 N N . ALA B 1 15 ? 1.017 -5.902 16.078 1 54 15 ALA B N 1
ATOM 2971 C CA . ALA B 1 15 ? 1.106 -7.203 15.43 1 54 15 ALA B CA 1
ATOM 2972 C C . ALA B 1 15 ? 0.336 -7.207 14.109 1 54 15 ALA B C 1
ATOM 2974 O O . ALA B 1 15 ? -0.857 -6.895 14.078 1 54 15 ALA B O 1
ATOM 2975 N N . GLN B 1 16 ? 1.04 -7.148 13.031 1 74.06 16 GLN B N 1
ATOM 2976 C CA . GLN B 1 16 ? 0.388 -7.227 11.734 1 74.06 16 GLN B CA 1
ATOM 2977 C C . GLN B 1 16 ? -0.683 -8.312 11.719 1 74.06 16 GLN B C 1
ATOM 2979 O O . GLN B 1 16 ? -0.473 -9.406 12.25 1 74.06 16 GLN B O 1
ATOM 2984 N N . ARG B 1 17 ? -1.876 -7.945 11.383 1 81.75 17 ARG B N 1
ATOM 2985 C CA . ARG B 1 17 ? -2.967 -8.898 11.203 1 81.75 17 ARG B CA 1
ATOM 2986 C C . ARG B 1 17 ? -2.781 -9.719 9.93 1 81.75 17 ARG B C 1
ATOM 2988 O O . ARG B 1 17 ? -2.477 -9.164 8.875 1 81.75 17 ARG B O 1
ATOM 2995 N N . ARG B 1 18 ? -2.705 -11.016 10.078 1 92 18 ARG B N 1
ATOM 2996 C CA . ARG B 1 18 ? -2.613 -11.938 8.953 1 92 18 ARG B CA 1
ATOM 2997 C C . ARG B 1 18 ? -4 -12.328 8.453 1 92 18 ARG B C 1
ATOM 2999 O O . ARG B 1 18 ? -4.816 -12.852 9.219 1 92 18 ARG B O 1
ATOM 3006 N N . ASN B 1 19 ? -4.258 -11.969 7.176 1 92.31 19 ASN B N 1
ATOM 3007 C CA . ASN B 1 19 ? -5.516 -12.352 6.547 1 92.31 19 ASN B CA 1
ATOM 3008 C C . ASN B 1 19 ? -5.379 -13.641 5.75 1 92.31 19 ASN B C 1
ATOM 3010 O O . ASN B 1 19 ? -5.121 -13.609 4.547 1 92.31 19 ASN B O 1
ATOM 3014 N N . GLU B 1 20 ? -5.684 -14.734 6.316 1 93.25 20 GLU B N 1
ATOM 3015 C CA . GLU B 1 20 ? -5.512 -16.047 5.703 1 93.25 20 GLU B CA 1
ATOM 3016 C C . GLU B 1 20 ? -6.609 -16.328 4.68 1 93.25 20 GLU B C 1
ATOM 3018 O O . GLU B 1 20 ? -7.77 -15.969 4.895 1 93.25 20 GLU B O 1
ATOM 3023 N N . ILE B 1 21 ? -6.223 -16.891 3.641 1 94.06 21 ILE B N 1
ATOM 3024 C CA . ILE B 1 21 ? -7.172 -17.406 2.658 1 94.06 21 ILE B CA 1
ATOM 3025 C C . ILE B 1 21 ? -7.578 -18.828 3.033 1 94.06 21 ILE B C 1
ATOM 3027 O O . ILE B 1 21 ? -6.738 -19.734 3.066 1 94.06 21 ILE B O 1
ATOM 3031 N N . GLN B 1 22 ? -8.82 -19 3.26 1 96.75 22 GLN B N 1
ATOM 3032 C CA . GLN B 1 22 ? -9.297 -20.297 3.707 1 96.75 22 GLN B CA 1
ATOM 3033 C C . GLN B 1 22 ? -9.672 -21.188 2.523 1 96.75 22 GLN B C 1
ATOM 3035 O O . GLN B 1 22 ? -10.703 -20.984 1.887 1 96.75 22 GLN B O 1
ATOM 3040 N N . VAL B 1 23 ? -8.852 -22.125 2.277 1 98.12 23 VAL B N 1
ATOM 3041 C CA . VAL B 1 23 ? -9.07 -23.188 1.291 1 98.12 23 VAL B CA 1
ATOM 3042 C C . VAL B 1 23 ? -8.672 -24.531 1.883 1 98.12 23 VAL B C 1
ATOM 3044 O O . VAL B 1 23 ? -7.871 -24.609 2.818 1 98.12 23 VAL B O 1
ATOM 3047 N N . PRO B 1 24 ? -9.25 -25.594 1.4 1 97.62 24 PRO B N 1
ATOM 3048 C CA . PRO B 1 24 ? -8.977 -26.891 2.021 1 97.62 24 PRO B CA 1
ATOM 3049 C C . PRO B 1 24 ? -7.621 -27.469 1.613 1 97.62 24 PRO B C 1
ATOM 3051 O O . PRO B 1 24 ? -7.074 -27.094 0.574 1 97.62 24 PRO B O 1
ATOM 3054 N N . ASN B 1 25 ? -7.141 -28.344 2.482 1 97.75 25 ASN B N 1
ATOM 3055 C CA . ASN B 1 25 ? -6.07 -29.234 2.066 1 97.75 25 ASN B CA 1
ATOM 3056 C C . ASN B 1 25 ? -6.566 -30.281 1.068 1 97.75 25 ASN B C 1
ATOM 3058 O O . ASN B 1 25 ? -7.758 -30.594 1.038 1 97.75 25 ASN B O 1
ATOM 3062 N N . LEU B 1 26 ? -5.598 -30.672 0.238 1 95.69 26 LEU B N 1
ATOM 3063 C CA . LEU B 1 26 ? -5.906 -31.703 -0.746 1 95.69 26 LEU B CA 1
ATOM 3064 C C . LEU B 1 26 ? -5.441 -33.062 -0.262 1 95.69 26 LEU B C 1
ATOM 3066 O O . LEU B 1 26 ? -4.238 -33.312 -0.113 1 95.69 26 LEU B O 1
ATOM 3070 N N . ASN B 1 27 ? -6.293 -34.062 -0.032 1 90.12 27 ASN B N 1
ATOM 3071 C CA . ASN B 1 27 ? -6.113 -35.406 0.467 1 90.12 27 ASN B CA 1
ATOM 3072 C C . ASN B 1 27 ? -4.637 -35.75 0.642 1 90.12 27 ASN B C 1
ATOM 3074 O O . ASN B 1 27 ? -3.998 -36.25 -0.285 1 90.12 27 ASN B O 1
ATOM 3078 N N . GLY B 1 28 ? -4.117 -35.625 1.76 1 94.19 28 GLY B N 1
ATOM 3079 C CA . GLY B 1 28 ? -2.754 -36 2.104 1 94.19 28 GLY B CA 1
ATOM 3080 C C . GLY B 1 28 ? -1.755 -34.875 1.874 1 94.19 28 GLY B C 1
ATOM 3081 O O . GLY B 1 28 ? -0.57 -35.031 2.184 1 94.19 28 GLY B O 1
ATOM 3082 N N . TYR B 1 29 ? -2.195 -33.75 1.249 1 98.38 29 TYR B N 1
ATOM 3083 C CA . TYR B 1 29 ? -1.313 -32.625 0.989 1 98.38 29 TYR B CA 1
ATOM 3084 C C . TYR B 1 29 ? -1.785 -31.375 1.736 1 98.38 29 TYR B C 1
ATOM 3086 O O . TYR B 1 29 ? -2.979 -31.219 2.006 1 98.38 29 TYR B O 1
ATOM 3094 N N . THR B 1 30 ? -0.886 -30.625 2.08 1 98 30 THR B N 1
ATOM 3095 C CA . THR B 1 30 ? -1.173 -29.312 2.631 1 98 30 THR B CA 1
ATOM 3096 C C . THR B 1 30 ? -1.222 -28.266 1.524 1 98 30 THR B C 1
ATOM 3098 O O . THR B 1 30 ? -0.325 -28.203 0.681 1 98 30 THR B O 1
ATOM 3101 N N . THR B 1 31 ? -2.277 -27.406 1.532 1 98.75 31 THR B N 1
ATOM 3102 C CA . THR B 1 31 ? -2.404 -26.344 0.54 1 98.75 31 THR B CA 1
ATOM 3103 C C . THR B 1 31 ? -1.625 -25.109 0.969 1 98.75 31 THR B C 1
ATOM 3105 O O . THR B 1 31 ? -1.96 -24.469 1.972 1 98.75 31 THR B O 1
ATOM 3108 N N . LEU B 1 32 ? -0.601 -24.797 0.231 1 98.88 32 LEU B N 1
ATOM 3109 C CA . LEU B 1 32 ? 0.218 -23.625 0.502 1 98.88 32 LEU B CA 1
ATOM 3110 C C . LEU B 1 32 ? -0.072 -22.516 -0.503 1 98.88 32 LEU B C 1
ATOM 3112 O O . LEU B 1 32 ? -0.15 -22.766 -1.708 1 98.88 32 LEU B O 1
ATOM 3116 N N . LYS B 1 33 ? -0.332 -21.312 -0.016 1 98.88 33 LYS B N 1
ATOM 3117 C CA . LYS B 1 33 ? -0.506 -20.141 -0.856 1 98.88 33 LYS B CA 1
ATOM 3118 C C . LYS B 1 33 ? 0.839 -19.5 -1.203 1 98.88 33 LYS B C 1
ATOM 3120 O O . LYS B 1 33 ? 1.577 -19.078 -0.314 1 98.88 33 LYS B O 1
ATOM 3125 N N . CYS B 1 34 ? 1.161 -19.422 -2.553 1 98.94 34 CYS B N 1
ATOM 3126 C CA . CYS B 1 34 ? 2.506 -19.016 -2.951 1 98.94 34 CYS B CA 1
ATOM 3127 C C . CYS B 1 34 ? 2.461 -17.969 -4.055 1 98.94 34 CYS B C 1
ATOM 3129 O O . CYS B 1 34 ? 1.558 -17.984 -4.895 1 98.94 34 CYS B O 1
ATOM 3131 N N . ASP B 1 35 ? 3.363 -17.078 -4.059 1 98.94 35 ASP B N 1
ATOM 3132 C CA . ASP B 1 35 ? 3.646 -16.125 -5.129 1 98.94 35 ASP B CA 1
ATOM 3133 C C . ASP B 1 35 ? 5.137 -16.109 -5.469 1 98.94 35 ASP B C 1
ATOM 3135 O O . ASP B 1 35 ? 5.945 -15.555 -4.719 1 98.94 35 ASP B O 1
ATOM 3139 N N . PHE B 1 36 ? 5.492 -16.562 -6.684 1 98.94 36 PHE B N 1
ATOM 3140 C CA . PHE B 1 36 ? 6.891 -16.828 -7.004 1 98.94 36 PHE B CA 1
ATOM 3141 C C . PHE B 1 36 ? 7.426 -15.781 -7.98 1 98.94 36 PHE B C 1
ATOM 3143 O O . PHE B 1 36 ? 8.469 -15.984 -8.602 1 98.94 36 PHE B O 1
ATOM 3150 N N . HIS B 1 37 ? 6.691 -14.672 -8.211 1 98.94 37 HIS B N 1
ATOM 3151 C CA . HIS B 1 37 ? 7.098 -13.641 -9.164 1 98.94 37 HIS B CA 1
ATOM 3152 C C . HIS B 1 37 ? 6.75 -12.25 -8.648 1 98.94 37 HIS B C 1
ATOM 3154 O O . HIS B 1 37 ? 5.59 -11.836 -8.695 1 98.94 37 HIS B O 1
ATOM 3160 N N . MET B 1 38 ? 7.746 -11.555 -8.18 1 98.88 38 MET B N 1
ATOM 3161 C CA . MET B 1 38 ? 7.574 -10.195 -7.668 1 98.88 38 MET B CA 1
ATOM 3162 C C . MET B 1 38 ? 8.891 -9.43 -7.699 1 98.88 38 MET B C 1
ATOM 3164 O O . MET B 1 38 ? 9.961 -10.031 -7.793 1 98.88 38 MET B O 1
ATOM 3168 N N . HIS B 1 39 ? 8.828 -8.156 -7.621 1 98.88 39 HIS B N 1
ATOM 3169 C CA . HIS B 1 39 ? 10.008 -7.312 -7.773 1 98.88 39 HIS B CA 1
ATOM 3170 C C . HIS B 1 39 ? 10.125 -6.316 -6.625 1 98.88 39 HIS B C 1
ATOM 3172 O O . HIS B 1 39 ? 9.133 -6 -5.965 1 98.88 39 HIS B O 1
ATOM 3178 N N . SER B 1 40 ? 11.234 -5.863 -6.336 1 98.81 40 SER B N 1
ATOM 3179 C CA . SER B 1 40 ? 11.57 -4.809 -5.387 1 98.81 40 SER B CA 1
ATOM 3180 C C . SER B 1 40 ? 12.453 -3.746 -6.035 1 98.81 40 SER B C 1
ATOM 3182 O O . SER B 1 40 ? 12.664 -3.758 -7.25 1 98.81 40 SER B O 1
ATOM 3184 N N . VAL B 1 41 ? 13.016 -2.811 -5.246 1 98.75 41 VAL B N 1
ATOM 3185 C CA . VAL B 1 41 ? 13.805 -1.697 -5.758 1 98.75 41 VAL B CA 1
ATOM 3186 C C . VAL B 1 41 ? 15.109 -2.219 -6.348 1 98.75 41 VAL B C 1
ATOM 3188 O O . VAL B 1 41 ? 15.828 -1.487 -7.035 1 98.75 41 VAL B O 1
ATOM 3191 N N . PHE B 1 42 ? 15.461 -3.494 -6.172 1 98.69 42 PHE B N 1
ATOM 3192 C CA . PHE B 1 42 ? 16.734 -4.027 -6.621 1 98.69 42 PHE B CA 1
ATOM 3193 C C . PHE B 1 42 ? 16.688 -4.387 -8.102 1 98.69 42 PHE B C 1
ATOM 3195 O O . PHE B 1 42 ? 17.703 -4.789 -8.688 1 98.69 42 PHE B O 1
ATOM 3202 N N . SER B 1 43 ? 15.539 -4.297 -8.703 1 98.38 43 SER B N 1
ATOM 3203 C CA . SER B 1 43 ? 15.406 -4.227 -10.148 1 98.38 43 SER B CA 1
ATOM 3204 C C . SER B 1 43 ? 14.453 -3.107 -10.562 1 98.38 43 SER B C 1
ATOM 3206 O O . SER B 1 43 ? 14.82 -1.931 -10.531 1 98.38 43 SER B O 1
ATOM 3208 N N . ASP B 1 44 ? 13.188 -3.459 -10.844 1 98.44 44 ASP B N 1
ATOM 3209 C CA . ASP B 1 44 ? 12.328 -2.377 -11.312 1 98.44 44 ASP B CA 1
ATOM 3210 C C . ASP B 1 44 ? 11.094 -2.234 -10.414 1 98.44 44 ASP B C 1
ATOM 3212 O O . ASP B 1 44 ? 10.141 -1.54 -10.773 1 98.44 44 ASP B O 1
ATOM 3216 N N . GLY B 1 45 ? 11.055 -2.885 -9.281 1 98.69 45 GLY B N 1
ATOM 3217 C CA . GLY B 1 45 ? 10.008 -2.656 -8.297 1 98.69 45 GLY B CA 1
ATOM 3218 C C . GLY B 1 45 ? 10.18 -1.354 -7.539 1 98.69 45 GLY B C 1
ATOM 3219 O O . GLY B 1 45 ? 11.18 -0.656 -7.711 1 98.69 45 GLY B O 1
ATOM 3220 N N . LEU B 1 46 ? 9.227 -1.105 -6.652 1 98.81 46 LEU B N 1
ATOM 3221 C CA . LEU B 1 46 ? 9.219 0.222 -6.047 1 98.81 46 LEU B CA 1
ATOM 3222 C C . LEU B 1 46 ? 9.117 0.126 -4.527 1 98.81 46 LEU B C 1
ATOM 3224 O O . LEU B 1 46 ? 8.828 1.119 -3.857 1 98.81 46 LEU B O 1
ATOM 3228 N N . VAL B 1 47 ? 9.367 -1.041 -3.988 1 98.88 47 VAL B N 1
ATOM 3229 C CA . VAL B 1 47 ? 9.367 -1.206 -2.539 1 98.88 47 VAL B CA 1
ATOM 3230 C C . VAL B 1 47 ? 10.641 -1.926 -2.102 1 98.88 47 VAL B C 1
ATOM 3232 O O . VAL B 1 47 ? 11.266 -2.627 -2.898 1 98.88 47 VAL B O 1
ATOM 3235 N N . TRP B 1 48 ? 11.039 -1.702 -0.88 1 98.81 48 TRP B N 1
ATOM 3236 C CA . TRP B 1 48 ? 12.133 -2.457 -0.268 1 98.81 48 TRP B CA 1
ATOM 3237 C C . TRP B 1 48 ? 11.758 -3.93 -0.124 1 98.81 48 TRP B C 1
ATOM 3239 O O . TRP B 1 48 ? 10.578 -4.266 0.028 1 98.81 48 TRP B O 1
ATOM 3249 N N . PRO B 1 49 ? 12.727 -4.844 -0.208 1 98.81 49 PRO B N 1
ATOM 3250 C CA . PRO B 1 49 ? 12.43 -6.277 -0.239 1 98.81 49 PRO B CA 1
ATOM 3251 C C . PRO B 1 49 ? 11.602 -6.734 0.964 1 98.81 49 PRO B C 1
ATOM 3253 O O . PRO B 1 49 ? 10.711 -7.574 0.824 1 98.81 49 PRO B O 1
ATOM 3256 N N . THR B 1 50 ? 11.82 -6.207 2.129 1 98.75 50 THR B N 1
ATOM 3257 C CA . THR B 1 50 ? 11.133 -6.656 3.334 1 98.75 50 THR B CA 1
ATOM 3258 C C . THR B 1 50 ? 9.641 -6.336 3.262 1 98.75 50 THR B C 1
ATOM 3260 O O . THR B 1 50 ? 8.828 -7.004 3.896 1 98.75 50 THR B O 1
ATOM 3263 N N . VAL B 1 51 ? 9.305 -5.297 2.516 1 98.81 51 VAL B N 1
ATOM 3264 C CA . VAL B 1 51 ? 7.898 -4.961 2.326 1 98.81 51 VAL B CA 1
ATOM 3265 C C . VAL B 1 51 ? 7.172 -6.137 1.673 1 98.81 51 VAL B C 1
ATOM 3267 O O . VAL B 1 51 ? 6.027 -6.438 2.023 1 98.81 51 VAL B O 1
ATOM 3270 N N . ARG B 1 52 ? 7.844 -6.777 0.718 1 98.88 52 ARG B N 1
ATOM 3271 C CA . ARG B 1 52 ? 7.246 -7.934 0.057 1 98.88 52 ARG B CA 1
ATOM 3272 C C . ARG B 1 52 ? 6.969 -9.055 1.055 1 98.88 52 ARG B C 1
ATOM 3274 O O . ARG B 1 52 ? 5.953 -9.742 0.958 1 98.88 52 ARG B O 1
ATOM 3281 N N . VAL B 1 53 ? 7.828 -9.234 2.035 1 98.81 53 VAL B N 1
ATOM 3282 C CA . VAL B 1 53 ? 7.645 -10.242 3.076 1 98.81 53 VAL B CA 1
ATOM 3283 C C . VAL B 1 53 ? 6.445 -9.875 3.945 1 98.81 53 VAL B C 1
ATOM 3285 O O . VAL B 1 53 ? 5.594 -10.719 4.227 1 98.81 53 VAL B O 1
ATOM 3288 N N . ASP B 1 54 ? 6.402 -8.594 4.336 1 98.38 54 ASP B N 1
ATOM 3289 C CA . ASP B 1 54 ? 5.301 -8.125 5.172 1 98.38 54 ASP B CA 1
ATOM 3290 C C . ASP B 1 54 ? 3.961 -8.289 4.457 1 98.38 54 ASP B C 1
ATOM 3292 O O . ASP B 1 54 ? 2.971 -8.703 5.066 1 98.38 54 ASP B O 1
ATOM 3296 N N . GLU B 1 55 ? 3.965 -7.898 3.174 1 98.38 55 GLU B N 1
ATOM 3297 C CA . GLU B 1 55 ? 2.754 -8.055 2.373 1 98.38 55 GLU B CA 1
ATOM 3298 C C . GLU B 1 55 ? 2.312 -9.516 2.314 1 98.38 55 GLU B C 1
ATOM 3300 O O . GLU B 1 55 ? 1.129 -9.812 2.475 1 98.38 55 GLU B O 1
ATOM 3305 N N . ALA B 1 56 ? 3.252 -10.414 2.066 1 98.62 56 ALA B N 1
ATOM 3306 C CA . ALA B 1 56 ? 2.951 -11.836 2.021 1 98.62 56 ALA B CA 1
ATOM 3307 C C . ALA B 1 56 ? 2.316 -12.312 3.326 1 98.62 56 ALA B C 1
ATOM 3309 O O . ALA B 1 56 ? 1.312 -13.023 3.312 1 98.62 56 ALA B O 1
ATOM 3310 N N . TYR B 1 57 ? 2.938 -11.883 4.426 1 98.25 57 TYR B N 1
ATOM 3311 C CA . TYR B 1 57 ? 2.408 -12.25 5.73 1 98.25 57 TYR B CA 1
ATOM 3312 C C . TYR B 1 57 ? 0.973 -11.758 5.898 1 98.25 57 TYR B C 1
ATOM 3314 O O . TYR B 1 57 ? 0.084 -12.539 6.258 1 98.25 57 TYR B O 1
ATOM 3322 N N . ARG B 1 58 ? 0.749 -10.484 5.574 1 96.94 58 ARG B N 1
ATOM 3323 C CA . ARG B 1 58 ? -0.563 -9.883 5.781 1 96.94 58 ARG B CA 1
ATOM 3324 C C . ARG B 1 58 ? -1.618 -10.555 4.906 1 96.94 58 ARG B C 1
ATOM 3326 O O . ARG B 1 58 ? -2.779 -10.664 5.305 1 96.94 58 ARG B O 1
ATOM 3333 N N . GLU B 1 59 ? -1.227 -11.047 3.768 1 97.56 59 GLU B N 1
ATOM 3334 C CA . GLU B 1 59 ? -2.164 -11.594 2.795 1 97.56 59 GLU B CA 1
ATOM 3335 C C . GLU B 1 59 ? -2.354 -13.094 3 1 97.56 59 GLU B C 1
ATOM 3337 O O . GLU B 1 59 ? -3.096 -13.742 2.258 1 97.56 59 GLU B O 1
ATOM 3342 N N . GLY B 1 60 ? -1.608 -13.672 3.951 1 97.94 60 GLY B N 1
ATOM 3343 C CA . GLY B 1 60 ? -1.796 -15.07 4.289 1 97.94 60 GLY B CA 1
ATOM 3344 C C . GLY B 1 60 ? -1.013 -16.016 3.393 1 97.94 60 GLY B C 1
ATOM 3345 O O . GLY B 1 60 ? -1.347 -17.188 3.281 1 97.94 60 GLY B O 1
ATOM 3346 N N . LEU B 1 61 ? -0.032 -15.531 2.719 1 98.75 61 LEU B N 1
ATOM 3347 C CA . LEU B 1 61 ? 0.809 -16.406 1.903 1 98.75 61 LEU B CA 1
ATOM 3348 C C . LEU B 1 61 ? 1.696 -17.281 2.781 1 98.75 61 LEU B C 1
ATOM 3350 O O . LEU B 1 61 ? 1.965 -16.938 3.936 1 98.75 61 LEU B O 1
ATOM 3354 N N . ASP B 1 62 ? 2.08 -18.359 2.178 1 98.81 62 ASP B N 1
ATOM 3355 C CA . ASP B 1 62 ? 2.992 -19.266 2.855 1 98.81 62 ASP B CA 1
ATOM 3356 C C . ASP B 1 62 ? 4.418 -19.109 2.328 1 98.81 62 ASP B C 1
ATOM 3358 O O . ASP B 1 62 ? 5.383 -19.281 3.076 1 98.81 62 ASP B O 1
ATOM 3362 N N . ALA B 1 63 ? 4.547 -18.766 1.043 1 98.94 63 ALA B N 1
ATOM 3363 C CA . ALA B 1 63 ? 5.867 -18.719 0.419 1 98.94 63 ALA B CA 1
ATOM 3364 C C . ALA B 1 63 ? 5.914 -17.656 -0.68 1 98.94 63 ALA B C 1
ATOM 3366 O O . ALA B 1 63 ? 4.918 -17.422 -1.368 1 98.94 63 ALA B O 1
ATOM 3367 N N . ILE B 1 64 ? 7.09 -17.078 -0.793 1 98.94 64 ILE B N 1
ATOM 3368 C CA . ILE B 1 64 ? 7.305 -16.125 -1.873 1 98.94 64 ILE B CA 1
ATOM 3369 C C . ILE B 1 64 ? 8.711 -16.297 -2.441 1 98.94 64 ILE B C 1
ATOM 3371 O O . ILE B 1 64 ? 9.555 -16.953 -1.835 1 98.94 64 ILE B O 1
ATOM 3375 N N . SER B 1 65 ? 8.906 -15.805 -3.627 1 98.94 65 SER B N 1
ATOM 3376 C CA . SER B 1 65 ? 10.211 -15.656 -4.262 1 98.94 65 SER B CA 1
ATOM 3377 C C . SER B 1 65 ? 10.391 -14.25 -4.832 1 98.94 65 SER B C 1
ATOM 3379 O O . SER B 1 65 ? 9.547 -13.773 -5.59 1 98.94 65 SER B O 1
ATOM 3381 N N . LEU B 1 66 ? 11.398 -13.555 -4.387 1 98.75 66 LEU B N 1
ATOM 3382 C CA . LEU B 1 66 ? 11.789 -12.312 -5.055 1 98.75 66 LEU B CA 1
ATOM 3383 C C . LEU B 1 66 ? 12.57 -12.609 -6.328 1 98.75 66 LEU B C 1
ATOM 3385 O O . LEU B 1 66 ? 13.672 -13.172 -6.273 1 98.75 66 LEU B O 1
ATOM 3389 N N . THR B 1 67 ? 12 -12.234 -7.457 1 98.88 67 THR B N 1
ATOM 3390 C CA . THR B 1 67 ? 12.547 -12.602 -8.758 1 98.88 67 THR B CA 1
ATOM 3391 C C . THR B 1 67 ? 12.969 -11.352 -9.539 1 98.88 67 THR B C 1
ATOM 3393 O O . THR B 1 67 ? 12.469 -11.102 -10.633 1 98.88 67 THR B O 1
ATOM 3396 N N . GLU B 1 68 ? 13.977 -10.695 -8.969 1 98.88 68 GLU B N 1
ATOM 3397 C CA . GLU B 1 68 ? 14.484 -9.477 -9.609 1 98.88 68 GLU B CA 1
ATOM 3398 C C . GLU B 1 68 ? 14.961 -9.766 -11.031 1 98.88 68 GLU B C 1
ATOM 3400 O O . GLU B 1 68 ? 15.547 -10.812 -11.297 1 98.88 68 GLU B O 1
ATOM 3405 N N . HIS B 1 69 ? 14.719 -8.773 -11.898 1 98.81 69 HIS B N 1
ATOM 3406 C CA . HIS B 1 69 ? 15.305 -8.875 -13.234 1 98.81 69 HIS B CA 1
ATOM 3407 C C . HIS B 1 69 ? 16.828 -8.938 -13.164 1 98.81 69 HIS B C 1
ATOM 3409 O O . HIS B 1 69 ? 17.453 -8.164 -12.438 1 98.81 69 HIS B O 1
ATOM 3415 N N . ILE B 1 70 ? 17.344 -9.773 -13.992 1 98.19 70 ILE B N 1
ATOM 3416 C CA . ILE B 1 70 ? 18.797 -9.852 -14.07 1 98.19 70 ILE B CA 1
ATOM 3417 C C . ILE B 1 70 ? 19.328 -8.711 -14.945 1 98.19 70 ILE B C 1
ATOM 3419 O O . ILE B 1 70 ? 20.203 -7.949 -14.516 1 98.19 70 ILE B O 1
ATOM 3423 N N . GLU B 1 71 ? 18.688 -8.5 -16.109 1 96.56 71 GLU B N 1
ATOM 3424 C CA . GLU B 1 71 ? 19.234 -7.598 -17.109 1 96.56 71 GLU B CA 1
ATOM 3425 C C . GLU B 1 71 ? 18.641 -6.199 -16.984 1 96.56 71 GLU B C 1
ATOM 3427 O O . GLU B 1 71 ? 19.281 -5.207 -17.344 1 96.56 71 GLU B O 1
ATOM 3432 N N . TYR B 1 72 ? 17.422 -6.156 -16.578 1 96.69 72 TYR B N 1
ATOM 3433 C CA . TYR B 1 72 ? 16.703 -4.883 -16.562 1 96.69 72 TYR B CA 1
ATOM 3434 C C . TYR B 1 72 ? 16.641 -4.312 -15.156 1 96.69 72 TYR B C 1
ATOM 3436 O O . TYR B 1 72 ? 15.719 -4.617 -14.398 1 96.69 72 TYR B O 1
ATOM 3444 N N . ARG B 1 73 ? 17.547 -3.326 -14.836 1 97.25 73 ARG B N 1
ATOM 3445 C CA . ARG B 1 73 ? 17.672 -2.742 -13.5 1 97.25 73 ARG B CA 1
ATOM 3446 C C . ARG B 1 73 ? 17.719 -1.219 -13.578 1 97.25 73 ARG B C 1
ATOM 3448 O O . ARG B 1 73 ? 18.766 -0.613 -13.32 1 97.25 73 ARG B O 1
ATOM 3455 N N . PRO B 1 74 ? 16.562 -0.585 -13.797 1 97.44 74 PRO B N 1
ATOM 3456 C CA . PRO B 1 74 ? 16.516 0.87 -13.961 1 97.44 74 PRO B CA 1
ATOM 3457 C C . PRO B 1 74 ? 17.016 1.619 -12.727 1 97.44 74 PRO B C 1
ATOM 3459 O O . PRO B 1 74 ? 17.391 2.791 -12.82 1 97.44 74 PRO B O 1
ATOM 3462 N N . HIS B 1 75 ? 17.109 0.986 -11.578 1 97.81 75 HIS B N 1
ATOM 3463 C CA . HIS B 1 75 ? 17.531 1.647 -10.344 1 97.81 75 HIS B CA 1
ATOM 3464 C C . HIS B 1 75 ? 19.031 1.463 -10.102 1 97.81 75 HIS B C 1
ATOM 3466 O O . HIS B 1 75 ? 19.547 1.89 -9.07 1 97.81 75 HIS B O 1
ATOM 3472 N N . LYS B 1 76 ? 19.766 0.89 -11.008 1 96.44 76 LYS B N 1
ATOM 3473 C CA . LYS B 1 76 ? 21.125 0.443 -10.797 1 96.44 76 LYS B CA 1
ATOM 3474 C C . LYS B 1 76 ? 22.078 1.628 -10.594 1 96.44 76 LYS B C 1
ATOM 3476 O O . LYS B 1 76 ? 23.188 1.466 -10.094 1 96.44 76 LYS B O 1
ATOM 3481 N N . LYS B 1 77 ? 21.672 2.828 -11.016 1 96.5 77 LYS B N 1
ATOM 3482 C CA . LYS B 1 77 ? 22.5 4.012 -10.797 1 96.5 77 LYS B CA 1
ATOM 3483 C C . LYS B 1 77 ? 22.625 4.32 -9.305 1 96.5 77 LYS B C 1
ATOM 3485 O O . LYS B 1 77 ? 23.656 4.816 -8.859 1 96.5 77 LYS B O 1
ATOM 3490 N N . ASP B 1 78 ? 21.594 4.012 -8.578 1 97.81 78 ASP B N 1
ATOM 3491 C CA . ASP B 1 78 ? 21.531 4.371 -7.164 1 97.81 78 ASP B CA 1
ATOM 3492 C C . ASP B 1 78 ? 21.703 3.139 -6.277 1 97.81 78 ASP B C 1
ATOM 3494 O O . ASP B 1 78 ? 22.188 3.238 -5.148 1 97.81 78 ASP B O 1
ATOM 3498 N N . ILE B 1 79 ? 21.281 1.996 -6.762 1 97.75 79 ILE B N 1
ATOM 3499 C CA . ILE B 1 79 ? 21.328 0.751 -6.004 1 97.75 79 ILE B CA 1
ATOM 3500 C C . ILE B 1 79 ? 22.453 -0.131 -6.551 1 97.75 79 ILE B C 1
ATOM 3502 O O . ILE B 1 79 ? 22.359 -0.648 -7.664 1 97.75 79 ILE B O 1
ATOM 3506 N N . ILE B 1 80 ? 23.422 -0.311 -5.766 1 97.19 80 ILE B N 1
ATOM 3507 C CA . ILE B 1 80 ? 24.578 -1.122 -6.141 1 97.19 80 ILE B CA 1
ATOM 3508 C C . ILE B 1 80 ? 24.609 -2.393 -5.293 1 97.19 80 ILE B C 1
ATOM 3510 O O . ILE B 1 80 ? 25 -2.361 -4.125 1 97.19 80 ILE B O 1
ATOM 3514 N N . ALA B 1 81 ? 24.234 -3.445 -5.898 1 96.94 81 ALA B N 1
ATOM 3515 C CA . ALA B 1 81 ? 24.156 -4.734 -5.215 1 96.94 81 ALA B CA 1
ATOM 3516 C C . ALA B 1 81 ? 24.188 -5.887 -6.211 1 96.94 81 ALA B C 1
ATOM 3518 O O . ALA B 1 81 ? 23.906 -5.699 -7.398 1 96.94 81 ALA B O 1
ATOM 3519 N N . ASP B 1 82 ? 24.578 -7.031 -5.754 1 96.88 82 ASP B N 1
ATOM 3520 C CA . ASP B 1 82 ? 24.516 -8.195 -6.633 1 96.88 82 ASP B CA 1
ATOM 3521 C C . ASP B 1 82 ? 23.109 -8.766 -6.703 1 96.88 82 ASP B C 1
ATOM 3523 O O . ASP B 1 82 ? 22.172 -8.188 -6.156 1 96.88 82 ASP B O 1
ATOM 3527 N N . HIS B 1 83 ? 22.953 -9.906 -7.414 1 98.56 83 HIS B N 1
ATOM 3528 C CA . HIS B 1 83 ? 21.625 -10.391 -7.785 1 98.56 83 HIS B CA 1
ATOM 3529 C C . HIS B 1 83 ? 20.984 -11.188 -6.652 1 98.56 83 HIS B C 1
ATOM 3531 O O . HIS B 1 83 ? 19.812 -11.562 -6.73 1 98.56 83 HIS B O 1
ATOM 3537 N N . ASN B 1 84 ? 21.641 -11.352 -5.512 1 98.81 84 ASN B N 1
ATOM 3538 C CA . ASN B 1 84 ? 21.109 -12.117 -4.391 1 98.81 84 ASN B CA 1
ATOM 3539 C C . ASN B 1 84 ? 20.609 -11.211 -3.271 1 98.81 84 ASN B C 1
ATOM 3541 O O . ASN B 1 84 ? 20 -11.672 -2.309 1 98.81 84 ASN B O 1
ATOM 3545 N N . ARG B 1 85 ? 20.828 -9.93 -3.373 1 98.75 85 ARG B N 1
ATOM 3546 C CA . ARG B 1 85 ? 20.734 -9.008 -2.246 1 98.75 85 ARG B CA 1
ATOM 3547 C C . ARG B 1 85 ? 19.312 -8.906 -1.736 1 98.75 85 ARG B C 1
ATOM 3549 O O . ARG B 1 85 ? 19.078 -8.859 -0.527 1 98.75 85 ARG B O 1
ATOM 3556 N N . SER B 1 86 ? 18.359 -8.789 -2.654 1 98.81 86 SER B N 1
ATOM 3557 C CA . SER B 1 86 ? 16.969 -8.703 -2.229 1 98.81 86 SER B CA 1
ATOM 3558 C C . SER B 1 86 ? 16.578 -9.922 -1.394 1 98.81 86 SER B C 1
ATOM 3560 O O . SER B 1 86 ? 15.883 -9.789 -0.385 1 98.81 86 SER B O 1
ATOM 3562 N N . TYR B 1 87 ? 17.016 -11.109 -1.816 1 98.88 87 TYR B N 1
ATOM 3563 C CA . TYR B 1 87 ? 16.766 -12.336 -1.066 1 98.88 87 TYR B CA 1
ATOM 3564 C C . TYR B 1 87 ? 17.406 -12.266 0.314 1 98.88 87 TYR B C 1
ATOM 3566 O O . TYR B 1 87 ? 16.766 -12.578 1.32 1 98.88 87 TYR B O 1
ATOM 3574 N N . GLU B 1 88 ? 18.641 -11.852 0.37 1 98.81 88 GLU B N 1
ATOM 3575 C CA . GLU B 1 88 ? 19.406 -11.805 1.612 1 98.81 88 GLU B CA 1
ATOM 3576 C C . GLU B 1 88 ? 18.766 -10.844 2.617 1 98.81 88 GLU B C 1
ATOM 3578 O O . GLU B 1 88 ? 18.656 -11.172 3.801 1 98.81 88 GLU B O 1
ATOM 3583 N N . LEU B 1 89 ? 18.344 -9.703 2.16 1 98.75 89 LEU B N 1
ATOM 3584 C CA . LEU B 1 89 ? 17.75 -8.688 3.016 1 98.75 89 LEU B CA 1
ATOM 3585 C C . LEU B 1 89 ? 16.422 -9.188 3.594 1 98.75 89 LEU B C 1
ATOM 3587 O O . LEU B 1 89 ? 15.984 -8.719 4.645 1 98.75 89 LEU B O 1
ATOM 3591 N N . SER B 1 90 ? 15.781 -10.133 2.92 1 98.81 90 SER B N 1
ATOM 3592 C CA . SER B 1 90 ? 14.438 -10.578 3.285 1 98.81 90 SER B CA 1
ATOM 3593 C C . SER B 1 90 ? 14.492 -11.742 4.27 1 98.81 90 SER B C 1
ATOM 3595 O O . SER B 1 90 ? 13.484 -12.07 4.906 1 98.81 90 SER B O 1
ATOM 3597 N N . GLN B 1 91 ? 15.602 -12.391 4.422 1 98.81 91 GLN B N 1
ATOM 3598 C CA . GLN B 1 91 ? 15.711 -13.672 5.113 1 98.81 91 GLN B CA 1
ATOM 3599 C C . GLN B 1 91 ? 15.281 -13.547 6.57 1 98.81 91 GLN B C 1
ATOM 3601 O O . GLN B 1 91 ? 14.477 -14.352 7.059 1 98.81 91 GLN B O 1
ATOM 3606 N N . LYS B 1 92 ? 15.844 -12.594 7.277 1 98.56 92 LYS B N 1
ATOM 3607 C CA . LYS B 1 92 ? 15.562 -12.453 8.703 1 98.56 92 LYS B CA 1
ATOM 3608 C C . LYS B 1 92 ? 14.078 -12.203 8.945 1 98.56 92 LYS B C 1
ATOM 3610 O O . LYS B 1 92 ? 13.477 -12.844 9.812 1 98.56 92 LYS B O 1
ATOM 3615 N N . GLN B 1 93 ? 13.492 -11.289 8.18 1 98.38 93 GLN B N 1
ATOM 3616 C CA . GLN B 1 93 ? 12.086 -10.961 8.336 1 98.38 93 GLN B CA 1
ATOM 3617 C C . GLN B 1 93 ? 11.195 -12.141 7.961 1 98.38 93 GLN B C 1
ATOM 3619 O O . GLN B 1 93 ? 10.172 -12.391 8.609 1 98.38 93 GLN B O 1
ATOM 3624 N N . ALA B 1 94 ? 11.562 -12.82 6.906 1 98.81 94 ALA B N 1
ATOM 3625 C CA . ALA B 1 94 ? 10.812 -14 6.484 1 98.81 94 ALA B CA 1
ATOM 3626 C C . ALA B 1 94 ? 10.789 -15.062 7.582 1 98.81 94 ALA B C 1
ATOM 3628 O O . ALA B 1 94 ? 9.742 -15.633 7.883 1 98.81 94 ALA B O 1
ATOM 3629 N N . LYS B 1 95 ? 11.961 -15.305 8.125 1 98.62 95 LYS B N 1
ATOM 3630 C CA . LYS B 1 95 ? 12.055 -16.266 9.219 1 98.62 95 LYS B CA 1
ATOM 3631 C C . LYS B 1 95 ? 11.195 -15.844 10.406 1 98.62 95 LYS B C 1
ATOM 3633 O O . LYS B 1 95 ? 10.461 -16.656 10.969 1 98.62 95 LYS B O 1
ATOM 3638 N N . LYS B 1 96 ? 11.258 -14.617 10.773 1 98.19 96 LYS B N 1
ATOM 3639 C CA . LYS B 1 96 ? 10.492 -14.078 11.898 1 98.19 96 LYS B CA 1
ATOM 3640 C C . LYS B 1 96 ? 8.992 -14.258 11.68 1 98.19 96 LYS B C 1
ATOM 3642 O O . LYS B 1 96 ? 8.266 -14.57 12.625 1 98.19 96 LYS B O 1
ATOM 3647 N N . LEU B 1 97 ? 8.523 -14.094 10.461 1 98.12 97 LEU B N 1
ATOM 3648 C CA . LEU B 1 97 ? 7.09 -14.086 10.18 1 98.12 97 LEU B CA 1
ATOM 3649 C C . LEU B 1 97 ? 6.625 -15.453 9.695 1 98.12 97 LEU B C 1
ATOM 3651 O O . LEU B 1 97 ? 5.445 -15.641 9.398 1 98.12 97 LEU B O 1
ATOM 3655 N N . GLY B 1 98 ? 7.543 -16.375 9.516 1 98.31 98 GLY B N 1
ATOM 3656 C CA . GLY B 1 98 ? 7.195 -17.719 9.086 1 98.31 98 GLY B CA 1
ATOM 3657 C C . GLY B 1 98 ? 6.871 -17.797 7.609 1 98.31 98 GLY B C 1
ATOM 3658 O O . GLY B 1 98 ? 6.027 -18.609 7.195 1 98.31 98 GLY B O 1
ATOM 3659 N N . ILE B 1 99 ? 7.395 -16.938 6.816 1 98.88 99 ILE B N 1
ATOM 3660 C CA . ILE B 1 99 ? 7.238 -16.969 5.367 1 98.88 99 ILE B CA 1
ATOM 3661 C C . ILE B 1 99 ? 8.383 -17.766 4.746 1 98.88 99 ILE B C 1
ATOM 3663 O O . ILE B 1 99 ? 9.555 -17.453 4.977 1 98.88 99 ILE B O 1
ATOM 3667 N N . LEU B 1 100 ? 8.07 -18.797 4.012 1 98.94 100 LEU B N 1
ATOM 3668 C CA . LEU B 1 100 ? 9.102 -19.516 3.277 1 98.94 100 LEU B CA 1
ATOM 3669 C C . LEU B 1 100 ? 9.641 -18.672 2.129 1 98.94 100 LEU B C 1
ATOM 3671 O O . LEU B 1 100 ? 8.875 -18.203 1.287 1 98.94 100 LEU B O 1
ATOM 3675 N N . LEU B 1 101 ? 10.914 -18.453 2.186 1 98.88 101 LEU B N 1
ATOM 3676 C CA . LEU B 1 101 ? 11.578 -17.641 1.173 1 98.88 101 LEU B CA 1
ATOM 3677 C C . LEU B 1 101 ? 12.391 -18.516 0.223 1 98.88 101 LEU B C 1
ATOM 3679 O O . LEU B 1 101 ? 13.25 -19.281 0.66 1 98.88 101 LEU B O 1
ATOM 3683 N N . ILE B 1 102 ? 12.07 -18.391 -1.067 1 98.94 102 ILE B N 1
ATOM 3684 C CA . ILE B 1 102 ? 12.75 -19.172 -2.102 1 98.94 102 ILE B CA 1
ATOM 3685 C C . ILE B 1 102 ? 13.57 -18.234 -2.988 1 98.94 102 ILE B C 1
ATOM 3687 O O . ILE B 1 102 ? 13.047 -17.25 -3.523 1 98.94 102 ILE B O 1
ATOM 3691 N N . ARG B 1 103 ? 14.852 -18.469 -3.143 1 98.88 103 ARG B N 1
ATOM 3692 C CA . ARG B 1 103 ? 15.703 -17.625 -3.979 1 98.88 103 ARG B CA 1
ATOM 3693 C C . ARG B 1 103 ? 15.32 -17.75 -5.449 1 98.88 103 ARG B C 1
ATOM 3695 O O . ARG B 1 103 ? 15.156 -18.859 -5.957 1 98.88 103 ARG B O 1
ATOM 3702 N N . GLY B 1 104 ? 15.148 -16.641 -6.078 1 98.88 104 GLY B N 1
ATOM 3703 C CA . GLY B 1 104 ? 14.812 -16.656 -7.492 1 98.88 104 GLY B CA 1
ATOM 3704 C C . GLY B 1 104 ? 15.281 -15.406 -8.219 1 98.88 104 GLY B C 1
ATOM 3705 O O . GLY B 1 104 ? 15.805 -14.477 -7.602 1 98.88 104 GLY B O 1
ATOM 3706 N N . SER B 1 105 ? 15.234 -15.445 -9.5 1 98.88 105 SER B N 1
ATOM 3707 C CA . SER B 1 105 ? 15.531 -14.328 -10.398 1 98.88 105 SER B CA 1
ATOM 3708 C C . SER B 1 105 ? 14.766 -14.453 -11.711 1 98.88 105 SER B C 1
ATOM 3710 O O . SER B 1 105 ? 14.336 -15.547 -12.078 1 98.88 105 SER B O 1
ATOM 3712 N N . GLU B 1 106 ? 14.641 -13.367 -12.336 1 98.94 106 GLU B N 1
ATOM 3713 C CA . GLU B 1 106 ? 13.992 -13.352 -13.641 1 98.94 106 GLU B CA 1
ATOM 3714 C C . GLU B 1 106 ? 15.008 -13.125 -14.758 1 98.94 106 GLU B C 1
ATOM 3716 O O . GLU B 1 106 ? 15.68 -12.102 -14.797 1 98.94 106 GLU B O 1
ATOM 3721 N N . ILE B 1 107 ? 15.156 -14.086 -15.633 1 98.81 107 ILE B N 1
ATOM 3722 C CA . ILE B 1 107 ? 15.891 -13.945 -16.891 1 98.81 107 ILE B CA 1
ATOM 3723 C C . ILE B 1 107 ? 15.07 -13.125 -17.875 1 98.81 107 ILE B C 1
ATOM 3725 O O . ILE B 1 107 ? 14.055 -13.609 -18.391 1 98.81 107 ILE B O 1
ATOM 3729 N N . THR B 1 108 ? 15.492 -11.938 -18.125 1 97.69 108 THR B N 1
ATOM 3730 C CA . THR B 1 108 ? 14.719 -10.969 -18.891 1 97.69 108 THR B CA 1
ATOM 3731 C C . THR B 1 108 ? 15.32 -10.773 -20.281 1 97.69 108 THR B C 1
ATOM 3733 O O . THR B 1 108 ? 16.297 -10.047 -20.438 1 97.69 108 THR B O 1
ATOM 3736 N N . ARG B 1 109 ? 14.688 -11.406 -21.281 1 96.25 109 ARG B N 1
ATOM 3737 C CA . ARG B 1 109 ? 15.203 -11.359 -22.641 1 96.25 109 ARG B CA 1
ATOM 3738 C C . ARG B 1 109 ? 14.125 -10.914 -23.625 1 96.25 109 ARG B C 1
ATOM 3740 O O . ARG B 1 109 ? 12.938 -10.953 -23.297 1 96.25 109 ARG B O 1
ATOM 3747 N N . SER B 1 110 ? 14.57 -10.477 -24.734 1 95.31 110 SER B N 1
ATOM 3748 C CA . SER B 1 110 ? 13.633 -10.188 -25.812 1 95.31 110 SER B CA 1
ATOM 3749 C C . SER B 1 110 ? 12.953 -11.461 -26.312 1 95.31 110 SER B C 1
ATOM 3751 O O . SER B 1 110 ? 13.516 -12.555 -26.203 1 95.31 110 SER B O 1
ATOM 3753 N N . MET B 1 111 ? 11.734 -11.367 -26.828 1 94.69 111 MET B N 1
ATOM 3754 C CA . MET B 1 111 ? 11 -12.453 -27.469 1 94.69 111 MET B CA 1
ATOM 3755 C C . MET B 1 111 ? 11.508 -12.695 -28.875 1 94.69 111 MET B C 1
ATOM 3757 O O . MET B 1 111 ? 11.75 -11.75 -29.625 1 94.69 111 MET B O 1
ATOM 3761 N N . PRO B 1 112 ? 11.727 -13.969 -29.188 1 95 112 PRO B N 1
ATOM 3762 C CA . PRO B 1 112 ? 11.695 -15.141 -28.297 1 95 112 PRO B CA 1
ATOM 3763 C C . PRO B 1 112 ? 13.008 -15.344 -27.547 1 95 112 PRO B C 1
ATOM 3765 O O . PRO B 1 112 ? 14.078 -14.984 -28.047 1 95 112 PRO B O 1
ATOM 3768 N N . PRO B 1 113 ? 13.32 -15.766 -26.344 1 96.94 113 PRO B N 1
ATOM 3769 C CA . PRO B 1 113 ? 12.18 -16.516 -25.797 1 96.94 113 PRO B CA 1
ATOM 3770 C C . PRO B 1 113 ? 11.312 -15.672 -24.875 1 96.94 113 PRO B C 1
ATOM 3772 O O . PRO B 1 113 ? 10.297 -16.156 -24.359 1 96.94 113 PRO B O 1
ATOM 3775 N N . GLY B 1 114 ? 11.664 -14.445 -24.516 1 97.62 114 GLY B N 1
ATOM 3776 C CA . GLY B 1 114 ? 10.938 -13.625 -23.547 1 97.62 114 GLY B CA 1
ATOM 3777 C C . GLY B 1 114 ? 11.414 -13.82 -22.125 1 97.62 114 GLY B C 1
ATOM 3778 O O . GLY B 1 114 ? 12.586 -14.133 -21.891 1 97.62 114 GLY B O 1
ATOM 3779 N N . HIS B 1 115 ? 10.547 -13.562 -21.141 1 98.69 115 HIS B N 1
ATOM 3780 C CA . HIS B 1 115 ? 10.93 -13.578 -19.734 1 98.69 115 HIS B CA 1
ATOM 3781 C C . HIS B 1 115 ? 10.664 -14.945 -19.109 1 98.69 115 HIS B C 1
ATOM 3783 O O . HIS B 1 115 ? 9.641 -15.578 -19.391 1 98.69 115 HIS B O 1
ATOM 3789 N N . PHE B 1 116 ? 11.562 -15.367 -18.25 1 98.88 116 PHE B N 1
ATOM 3790 C CA . PHE B 1 116 ? 11.43 -16.578 -17.453 1 98.88 116 PHE B CA 1
ATOM 3791 C C . PHE B 1 116 ? 11.883 -16.328 -16.016 1 98.88 116 PHE B C 1
ATOM 3793 O O . PHE B 1 116 ? 12.844 -15.594 -15.789 1 98.88 116 PHE B O 1
ATOM 3800 N N . ASN B 1 117 ? 11.227 -16.953 -15.156 1 98.94 117 ASN B N 1
ATOM 3801 C CA . ASN B 1 117 ? 11.75 -17 -13.797 1 98.94 117 ASN B CA 1
ATOM 3802 C C . ASN B 1 117 ? 12.484 -18.312 -13.523 1 98.94 117 ASN B C 1
ATOM 3804 O O . ASN B 1 117 ? 12.047 -19.375 -13.969 1 98.94 117 ASN B O 1
ATOM 3808 N N . ALA B 1 118 ? 13.586 -18.25 -12.875 1 98.94 118 ALA B N 1
ATOM 3809 C CA . ALA B 1 118 ? 14.266 -19.375 -12.25 1 98.94 118 ALA B CA 1
ATOM 3810 C C . ALA B 1 118 ? 14.203 -19.281 -10.727 1 98.94 118 ALA B C 1
ATOM 3812 O O . ALA B 1 118 ? 14.688 -18.312 -10.141 1 98.94 118 ALA B O 1
ATOM 3813 N N . ILE B 1 119 ? 13.594 -20.266 -10.094 1 98.94 119 ILE B N 1
ATOM 3814 C CA . ILE B 1 119 ? 13.508 -20.25 -8.641 1 98.94 119 ILE B CA 1
ATOM 3815 C C . ILE B 1 119 ? 14.188 -21.5 -8.078 1 98.94 119 ILE B C 1
ATOM 3817 O O . ILE B 1 119 ? 14.531 -22.422 -8.828 1 98.94 119 ILE B O 1
ATOM 3821 N N . PHE B 1 120 ? 14.438 -21.531 -6.75 1 98.94 120 PHE B N 1
ATOM 3822 C CA . PHE B 1 120 ? 15.219 -22.547 -6.047 1 98.94 120 PHE B CA 1
ATOM 3823 C C . PHE B 1 120 ? 16.688 -22.484 -6.469 1 98.94 120 PHE B C 1
ATOM 3825 O O . PHE B 1 120 ? 17.344 -23.516 -6.602 1 98.94 120 PHE B O 1
ATOM 3832 N N . LEU B 1 121 ? 17.172 -21.297 -6.711 1 98.88 121 LEU B N 1
ATOM 3833 C CA . LEU B 1 121 ? 18.578 -21.078 -7.023 1 98.88 121 LEU B CA 1
ATOM 3834 C C . LEU B 1 121 ? 19.422 -21.125 -5.762 1 98.88 121 LEU B C 1
ATOM 3836 O O . LEU B 1 121 ? 18.953 -20.75 -4.68 1 98.88 121 LEU B O 1
ATOM 3840 N N . ASN B 1 122 ? 20.656 -21.484 -5.992 1 98.56 122 ASN B N 1
ATOM 3841 C CA . ASN B 1 122 ? 21.656 -21.312 -4.953 1 98.56 122 ASN B CA 1
ATOM 3842 C C . ASN B 1 122 ? 22.312 -19.922 -5.035 1 98.56 122 ASN B C 1
ATOM 3844 O O . ASN B 1 122 ? 22.703 -19.359 -4.012 1 98.56 122 ASN B O 1
ATOM 3848 N N . ASP B 1 123 ? 22.5 -19.469 -6.18 1 98.88 123 ASP B N 1
ATOM 3849 C CA . ASP B 1 123 ? 23.156 -18.203 -6.496 1 98.88 123 ASP B CA 1
ATOM 3850 C C . ASP B 1 123 ? 22.609 -17.609 -7.789 1 98.88 123 ASP B C 1
ATOM 3852 O O . ASP B 1 123 ? 22.625 -18.25 -8.836 1 98.88 123 ASP B O 1
ATOM 3856 N N . SER B 1 124 ? 22.188 -16.359 -7.699 1 98.81 124 SER B N 1
ATOM 3857 C CA . SER B 1 124 ? 21.578 -15.719 -8.859 1 98.81 124 SER B CA 1
ATOM 3858 C C . SER B 1 124 ? 22.641 -15.102 -9.758 1 98.81 124 SER B C 1
ATOM 3860 O O . SER B 1 124 ? 22.391 -14.82 -10.93 1 98.81 124 SER B O 1
ATOM 3862 N N . ASN 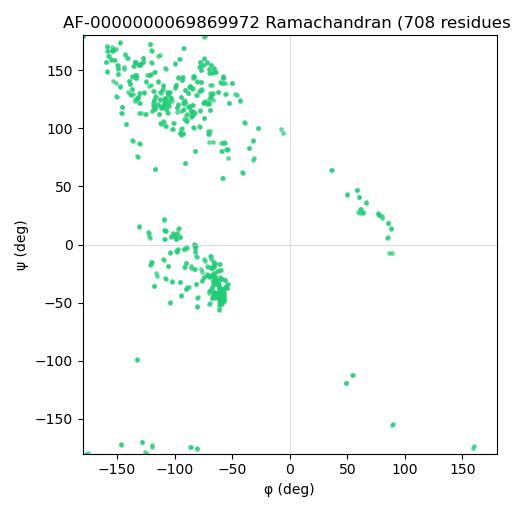B 1 125 ? 23.812 -14.836 -9.328 1 98.81 125 ASN B N 1
ATOM 3863 C CA . ASN B 1 125 ? 24.828 -14.055 -10.031 1 98.81 125 ASN B CA 1
ATOM 3864 C C . ASN B 1 125 ? 25.234 -14.719 -11.344 1 98.81 125 ASN B C 1
ATOM 3866 O O . ASN B 1 125 ? 25.359 -14.055 -12.375 1 98.81 125 ASN B O 1
ATOM 3870 N N . PRO B 1 126 ? 25.391 -16.031 -11.359 1 98.75 126 PRO B N 1
ATOM 3871 C CA . PRO B 1 126 ? 25.859 -16.656 -12.602 1 98.75 126 PRO B CA 1
ATOM 3872 C C . PRO B 1 126 ? 24.844 -16.531 -13.734 1 98.75 126 PRO B C 1
ATOM 3874 O O . PRO B 1 126 ? 25.172 -16.797 -14.898 1 98.75 126 PRO B O 1
ATOM 3877 N N . LEU B 1 127 ? 23.594 -16.203 -13.445 1 98.81 127 LEU B N 1
ATOM 3878 C CA . LEU B 1 127 ? 22.578 -16.109 -14.484 1 98.81 127 LEU B CA 1
ATOM 3879 C C . LEU B 1 127 ? 22.812 -14.875 -15.359 1 98.81 127 LEU B C 1
ATOM 3881 O O . LEU B 1 127 ? 22.203 -14.742 -16.422 1 98.81 127 LEU B O 1
ATOM 3885 N N . GLU B 1 128 ? 23.578 -13.961 -14.828 1 98.56 128 GLU B N 1
ATOM 3886 C CA . GLU B 1 128 ? 23.922 -12.805 -15.656 1 98.56 128 GLU B CA 1
ATOM 3887 C C . GLU B 1 128 ? 24.875 -13.195 -16.781 1 98.56 128 GLU B C 1
ATOM 3889 O O . GLU B 1 128 ? 26.094 -13.242 -16.578 1 98.56 128 GLU B O 1
ATOM 3894 N N . GLN B 1 129 ? 24.312 -13.469 -17.922 1 98.12 129 GLN B N 1
ATOM 3895 C CA . GLN B 1 129 ? 25.047 -13.883 -19.125 1 98.12 129 GLN B CA 1
ATOM 3896 C C . GLN B 1 129 ? 24.609 -13.078 -20.328 1 98.12 129 GLN B C 1
ATOM 3898 O O . GLN B 1 129 ? 23.469 -12.602 -20.406 1 98.12 129 GLN B O 1
ATOM 3903 N N . LYS B 1 130 ? 25.469 -12.961 -21.328 1 97.25 130 LYS B N 1
ATOM 3904 C CA . LYS B 1 130 ? 25.141 -12.258 -22.562 1 97.25 130 LYS B CA 1
ATOM 3905 C C . LYS B 1 130 ? 24.109 -13.031 -23.391 1 97.25 130 LYS B C 1
ATOM 3907 O O . LYS B 1 130 ? 23.078 -12.484 -23.797 1 97.25 130 LYS B O 1
ATOM 3912 N N . ALA B 1 131 ? 24.391 -14.305 -23.609 1 96.94 131 ALA B N 1
ATOM 3913 C CA . ALA B 1 131 ? 23.469 -15.148 -24.359 1 96.94 131 ALA B CA 1
ATOM 3914 C C . ALA B 1 131 ? 22.406 -15.758 -23.453 1 96.94 131 ALA B C 1
ATOM 3916 O O . ALA B 1 131 ? 22.719 -16.234 -22.359 1 96.94 131 ALA B O 1
ATOM 3917 N N . TYR B 1 132 ? 21.125 -15.75 -23.922 1 97 132 TYR B N 1
ATOM 3918 C CA . TYR B 1 132 ? 20.062 -16.25 -23.062 1 97 132 TYR B CA 1
ATOM 3919 C C . TYR B 1 132 ? 20.266 -17.719 -22.734 1 97 132 TYR B C 1
ATOM 3921 O O . TYR B 1 132 ? 19.984 -18.156 -21.609 1 97 132 TYR B O 1
ATOM 3929 N N . LYS B 1 133 ? 20.797 -18.516 -23.641 1 97.75 133 LYS B N 1
ATOM 3930 C CA . LYS B 1 133 ? 21 -19.953 -23.438 1 97.75 133 LYS B CA 1
ATOM 3931 C C . LYS B 1 133 ? 21.938 -20.203 -22.266 1 97.75 133 LYS B C 1
ATOM 3933 O O . LYS B 1 133 ? 21.75 -21.172 -21.516 1 97.75 133 LYS B O 1
ATOM 3938 N N . ASP B 1 134 ? 22.922 -19.344 -22.156 1 98.44 134 ASP B N 1
ATOM 3939 C CA . ASP B 1 134 ? 23.891 -19.516 -21.078 1 98.44 134 ASP B CA 1
ATOM 3940 C C . ASP B 1 134 ? 23.25 -19.234 -19.719 1 98.44 134 ASP B C 1
ATOM 3942 O O . ASP B 1 134 ? 23.578 -19.875 -18.719 1 98.44 134 ASP B O 1
ATOM 3946 N N . ALA B 1 135 ? 22.406 -18.234 -19.672 1 98.62 135 ALA B N 1
ATOM 3947 C CA . ALA B 1 135 ? 21.672 -17.938 -18.453 1 98.62 135 ALA B CA 1
ATOM 3948 C C . ALA B 1 135 ? 20.812 -19.125 -18.031 1 98.62 135 ALA B C 1
ATOM 3950 O O . ALA B 1 135 ? 20.812 -19.516 -16.859 1 98.62 135 ALA B O 1
ATOM 3951 N N . PHE B 1 136 ? 20.094 -19.719 -18.969 1 98.81 136 PHE B N 1
ATOM 3952 C CA . PHE B 1 136 ? 19.25 -20.875 -18.703 1 98.81 136 PHE B CA 1
ATOM 3953 C C . PHE B 1 136 ? 20.078 -22.062 -18.266 1 98.81 136 PHE B C 1
ATOM 3955 O O . PHE B 1 136 ? 19.688 -22.812 -17.359 1 98.81 136 PHE B O 1
ATOM 3962 N N . ASN B 1 137 ? 21.188 -22.234 -18.938 1 98.69 137 ASN B N 1
ATOM 3963 C CA . ASN B 1 137 ? 22.062 -23.328 -18.562 1 98.69 137 ASN B CA 1
ATOM 3964 C C . ASN B 1 137 ? 22.578 -23.188 -17.141 1 98.69 137 ASN B C 1
ATOM 3966 O O . ASN B 1 137 ? 22.703 -24.172 -16.422 1 98.69 137 ASN B O 1
ATOM 3970 N N . GLU B 1 138 ? 22.906 -21.984 -16.781 1 98.81 138 GLU B N 1
ATOM 3971 C CA . GLU B 1 138 ? 23.344 -21.75 -15.414 1 98.81 138 GLU B CA 1
ATOM 3972 C C . GLU B 1 138 ? 22.25 -22.078 -14.414 1 98.81 138 GLU B C 1
ATOM 3974 O O . GLU B 1 138 ? 22.516 -22.641 -13.352 1 98.81 138 GLU B O 1
ATOM 3979 N N . ALA B 1 139 ? 21.016 -21.688 -14.688 1 98.88 139 ALA B N 1
ATOM 3980 C CA . ALA B 1 139 ? 19.891 -22.016 -13.836 1 98.88 139 ALA B CA 1
ATOM 3981 C C . ALA B 1 139 ? 19.703 -23.531 -13.734 1 98.88 139 ALA B C 1
ATOM 3983 O O . ALA B 1 139 ? 19.516 -24.062 -12.641 1 98.88 139 ALA B O 1
ATOM 3984 N N . LYS B 1 140 ? 19.766 -24.219 -14.875 1 98.81 140 LYS B N 1
ATOM 3985 C CA . LYS B 1 140 ? 19.609 -25.672 -14.938 1 98.81 140 LYS B CA 1
ATOM 3986 C C . LYS B 1 140 ? 20.688 -26.375 -14.109 1 98.81 140 LYS B C 1
ATOM 3988 O O . LYS B 1 140 ? 20.391 -27.312 -13.375 1 98.81 140 LYS B O 1
ATOM 3993 N N . LYS B 1 141 ? 21.891 -25.891 -14.219 1 98.62 141 LYS B N 1
ATOM 3994 C CA . LYS B 1 141 ? 23 -26.469 -13.484 1 98.62 141 LYS B CA 1
ATOM 3995 C C . LYS B 1 141 ? 22.75 -26.438 -11.984 1 98.62 141 LYS B C 1
ATOM 3997 O O . LYS B 1 141 ? 23.203 -27.328 -11.258 1 98.62 141 LYS B O 1
ATOM 4002 N N . GLN B 1 142 ? 22.016 -25.469 -11.57 1 98.62 142 GLN B N 1
ATOM 4003 C CA . GLN B 1 142 ? 21.75 -25.312 -10.148 1 98.62 142 GLN B CA 1
ATOM 4004 C C . GLN B 1 142 ? 20.484 -26.078 -9.742 1 98.62 142 GLN B C 1
ATOM 4006 O O . GLN B 1 142 ? 20.094 -26.062 -8.57 1 98.62 142 GLN B O 1
ATOM 4011 N N . GLY B 1 143 ? 19.797 -26.719 -10.711 1 98.56 143 GLY B N 1
ATOM 4012 C CA . GLY B 1 143 ? 18.578 -27.453 -10.406 1 98.56 143 GLY B CA 1
ATOM 4013 C C . GLY B 1 143 ? 17.375 -26.562 -10.211 1 98.56 143 GLY B C 1
ATOM 4014 O O . GLY B 1 143 ? 16.422 -26.922 -9.516 1 98.56 143 GLY B O 1
ATOM 4015 N N . ALA B 1 144 ? 17.375 -25.406 -10.781 1 98.88 144 ALA B N 1
ATOM 4016 C CA . ALA B 1 144 ? 16.297 -24.438 -10.609 1 98.88 144 ALA B CA 1
ATOM 4017 C C . ALA B 1 144 ? 14.992 -24.938 -11.242 1 98.88 144 ALA B C 1
ATOM 4019 O O . ALA B 1 144 ? 15.023 -25.766 -12.148 1 98.88 144 ALA B O 1
ATOM 4020 N N . PHE B 1 145 ? 13.883 -24.578 -10.664 1 98.94 145 PHE B N 1
ATOM 4021 C CA . PHE B 1 145 ? 12.586 -24.656 -11.328 1 98.94 145 PHE B CA 1
ATOM 4022 C C . PHE B 1 145 ? 12.359 -23.438 -12.227 1 98.94 145 PHE B C 1
ATOM 4024 O O . PHE B 1 145 ? 12.289 -22.312 -11.742 1 98.94 145 PHE B O 1
ATOM 4031 N N . ILE B 1 146 ? 12.305 -23.672 -13.531 1 98.94 146 ILE B N 1
ATOM 4032 C CA . ILE B 1 146 ? 12.266 -22.594 -14.508 1 98.94 146 ILE B CA 1
ATOM 4033 C C . ILE B 1 146 ? 10.875 -22.516 -15.141 1 98.94 146 ILE B C 1
ATOM 4035 O O . ILE B 1 146 ? 10.344 -23.531 -15.602 1 98.94 146 ILE B O 1
ATOM 4039 N N . PHE B 1 147 ? 10.227 -21.312 -15.109 1 98.94 147 PHE B N 1
ATOM 4040 C CA . PHE B 1 147 ? 8.914 -21.219 -15.734 1 98.94 147 PHE B CA 1
ATOM 4041 C C . PHE B 1 147 ? 8.805 -19.984 -16.594 1 98.94 147 PHE B C 1
ATOM 4043 O O . PHE B 1 147 ? 9.453 -18.969 -16.328 1 98.94 147 PHE B O 1
ATOM 4050 N N . TRP B 1 148 ? 8.062 -20.062 -17.719 1 98.88 148 TRP B N 1
ATOM 4051 C CA . TRP B 1 148 ? 7.816 -19 -18.688 1 98.88 148 TRP B CA 1
ATOM 4052 C C . TRP B 1 148 ? 6.836 -17.969 -18.125 1 98.88 148 TRP B C 1
ATOM 4054 O O . TRP B 1 148 ? 5.723 -18.312 -17.734 1 98.88 148 TRP B O 1
ATOM 4064 N N . ASN B 1 149 ? 7.305 -16.703 -18.109 1 98.75 149 ASN B N 1
ATOM 4065 C CA . ASN B 1 149 ? 6.504 -15.633 -17.547 1 98.75 149 ASN B CA 1
ATOM 4066 C C . ASN B 1 149 ? 5.562 -15.023 -18.578 1 98.75 149 ASN B C 1
ATOM 4068 O O . ASN B 1 149 ? 5.961 -14.789 -19.719 1 98.75 149 ASN B O 1
ATOM 4072 N N . HIS B 1 150 ? 4.363 -14.766 -18.297 1 98.19 150 HIS B N 1
ATOM 4073 C CA . HIS B 1 150 ? 3.328 -13.984 -18.953 1 98.19 150 HIS B CA 1
ATOM 4074 C C . HIS B 1 150 ? 3.432 -14.117 -20.484 1 98.19 150 HIS B C 1
ATOM 4076 O O . HIS B 1 150 ? 3.592 -13.109 -21.172 1 98.19 150 HIS B O 1
ATOM 4082 N N . PRO B 1 151 ? 3.234 -15.289 -21.031 1 97 151 PRO B N 1
ATOM 4083 C CA . PRO B 1 151 ? 3.373 -15.492 -22.469 1 97 151 PRO B CA 1
ATOM 4084 C C . PRO B 1 151 ? 2.408 -14.641 -23.281 1 97 151 PRO B C 1
ATOM 4086 O O . PRO B 1 151 ? 2.67 -14.352 -24.453 1 97 151 PRO B O 1
ATOM 4089 N N . GLY B 1 152 ? 1.354 -14.211 -22.703 1 94.38 152 GLY B N 1
ATOM 4090 C CA . GLY B 1 152 ? 0.341 -13.461 -23.422 1 94.38 152 GLY B CA 1
ATOM 4091 C C . GLY B 1 152 ? 0.477 -11.961 -23.25 1 94.38 152 GLY B C 1
ATOM 4092 O O . GLY B 1 152 ? -0.413 -11.203 -23.656 1 94.38 152 GLY B O 1
ATOM 4093 N N . TRP B 1 153 ? 1.533 -11.508 -22.672 1 94 153 TRP B N 1
ATOM 4094 C CA . TRP B 1 153 ? 1.739 -10.078 -22.453 1 94 153 TRP B CA 1
ATOM 4095 C C . TRP B 1 153 ? 1.97 -9.359 -23.781 1 94 153 TRP B C 1
ATOM 4097 O O . TRP B 1 153 ? 2.896 -9.688 -24.531 1 94 153 TRP B O 1
ATOM 4107 N N . ALA B 1 154 ? 1.23 -8.344 -24.062 1 91.12 154 ALA B N 1
ATOM 4108 C CA . ALA B 1 154 ? 1.172 -7.691 -25.375 1 91.12 154 ALA B CA 1
ATOM 4109 C C . ALA B 1 154 ? 2.512 -7.051 -25.719 1 91.12 154 ALA B C 1
ATOM 4111 O O . ALA B 1 154 ? 2.863 -6.941 -26.906 1 91.12 154 ALA B O 1
ATOM 4112 N N . ARG B 1 155 ? 3.281 -6.668 -24.75 1 87.69 155 ARG B N 1
ATOM 4113 C CA . ARG B 1 155 ? 4.578 -6.059 -25.031 1 87.69 155 ARG B CA 1
ATOM 4114 C C . ARG B 1 155 ? 5.559 -7.094 -25.578 1 87.69 155 ARG B C 1
ATOM 4116 O O . ARG B 1 155 ? 6.465 -6.754 -26.344 1 87.69 155 ARG B O 1
ATOM 4123 N N . GLN B 1 156 ? 5.316 -8.344 -25.188 1 88.62 156 GLN B N 1
ATOM 4124 C CA . GLN B 1 156 ? 6.168 -9.422 -25.672 1 88.62 156 GLN B CA 1
ATOM 4125 C C . GLN B 1 156 ? 5.613 -10.016 -26.969 1 88.62 156 GLN B C 1
ATOM 4127 O O . GLN B 1 156 ? 6.375 -10.383 -27.859 1 88.62 156 GLN B O 1
ATOM 4132 N N . GLN B 1 157 ? 4.266 -10.094 -26.953 1 92.44 157 GLN B N 1
ATOM 4133 C CA . GLN B 1 157 ? 3.592 -10.641 -28.125 1 92.44 157 GLN B CA 1
ATOM 4134 C C . GLN B 1 157 ? 2.355 -9.812 -28.484 1 92.44 157 GLN B C 1
ATOM 4136 O O . GLN B 1 157 ? 1.244 -10.141 -28.062 1 92.44 157 GLN B O 1
ATOM 4141 N N . PRO B 1 158 ? 2.465 -8.805 -29.297 1 87.25 158 PRO B N 1
ATOM 4142 C CA . PRO B 1 158 ? 1.4 -7.82 -29.531 1 87.25 158 PRO B CA 1
ATOM 4143 C C . PRO B 1 158 ? 0.241 -8.391 -30.344 1 87.25 158 PRO B C 1
ATOM 4145 O O . PRO B 1 158 ? -0.901 -7.949 -30.188 1 87.25 158 PRO B O 1
ATOM 4148 N N . ASP B 1 159 ? 0.48 -9.375 -31.156 1 87.94 159 ASP B N 1
ATOM 4149 C CA . ASP B 1 159 ? -0.55 -9.812 -32.094 1 87.94 159 ASP B CA 1
ATOM 4150 C C . ASP B 1 159 ? -1.205 -11.109 -31.641 1 87.94 159 ASP B C 1
ATOM 4152 O O . ASP B 1 159 ? -2.432 -11.234 -31.656 1 87.94 159 ASP B O 1
ATOM 4156 N N . SER B 1 160 ? -0.389 -12.078 -31.297 1 89.69 160 SER B N 1
ATOM 4157 C CA . SER B 1 160 ? -0.873 -13.391 -30.875 1 89.69 160 SER B CA 1
ATOM 4158 C C . SER B 1 160 ? 0.072 -14.031 -29.859 1 89.69 160 SER B C 1
ATOM 4160 O O . SER B 1 160 ? 1.254 -13.688 -29.812 1 89.69 160 SER B O 1
ATOM 4162 N N . THR B 1 161 ? -0.476 -14.812 -29.047 1 93.56 161 THR B N 1
ATOM 4163 C CA . THR B 1 161 ? 0.323 -15.602 -28.125 1 93.56 161 THR B CA 1
ATOM 4164 C C . THR B 1 161 ? 0.784 -16.906 -28.766 1 93.56 161 THR B C 1
ATOM 4166 O O . THR B 1 161 ? -0.027 -17.797 -29.031 1 93.56 161 THR B O 1
ATOM 4169 N N . LEU B 1 162 ? 2.072 -16.984 -29.031 1 95.44 162 LEU B N 1
ATOM 4170 C CA . LEU B 1 162 ? 2.604 -18.109 -29.797 1 95.44 162 LEU B CA 1
ATOM 4171 C C . LEU B 1 162 ? 3.672 -18.844 -29 1 95.44 162 LEU B C 1
ATOM 4173 O O . LEU B 1 162 ? 4.402 -18.234 -28.219 1 95.44 162 LEU B O 1
ATOM 4177 N N . TRP B 1 163 ? 3.727 -20.125 -29.172 1 97.5 163 TRP B N 1
ATOM 4178 C CA . TRP B 1 163 ? 4.836 -20.984 -28.766 1 97.5 163 TRP B CA 1
ATOM 4179 C C . TRP B 1 163 ? 5.914 -21.016 -29.844 1 97.5 163 TRP B C 1
ATOM 4181 O O . TRP B 1 163 ? 5.695 -21.547 -30.938 1 97.5 163 TRP B O 1
ATOM 4191 N N . TRP B 1 164 ? 7.168 -20.5 -29.625 1 97.5 164 TRP B N 1
ATOM 4192 C CA . TRP B 1 164 ? 8.227 -20.328 -30.609 1 97.5 164 TRP B CA 1
ATOM 4193 C C . TRP B 1 164 ? 9.188 -21.516 -30.594 1 97.5 164 TRP B C 1
ATOM 4195 O O . TRP B 1 164 ? 9.227 -22.266 -29.625 1 97.5 164 TRP B O 1
ATOM 4205 N N . PRO B 1 165 ? 9.922 -21.672 -31.688 1 98.12 165 PRO B N 1
ATOM 4206 C CA . PRO B 1 165 ? 10.93 -22.734 -31.719 1 98.12 165 PRO B CA 1
ATOM 4207 C C . PRO B 1 165 ? 11.906 -22.656 -30.547 1 98.12 165 PRO B C 1
ATOM 4209 O O . PRO B 1 165 ? 12.367 -23.688 -30.047 1 98.12 165 PRO B O 1
ATOM 4212 N N . GLU B 1 166 ? 12.219 -21.422 -30.094 1 98.06 166 GLU B N 1
ATOM 4213 C CA . GLU B 1 166 ? 13.094 -21.234 -28.938 1 98.06 166 GLU B CA 1
ATOM 4214 C C . GLU B 1 166 ? 12.5 -21.844 -27.688 1 98.06 166 GLU B C 1
ATOM 4216 O O . GLU B 1 166 ? 13.227 -22.359 -26.828 1 98.06 166 GLU B O 1
ATOM 4221 N N . HIS B 1 167 ? 11.211 -21.812 -27.562 1 98.5 167 HIS B N 1
ATOM 4222 C CA . HIS B 1 167 ? 10.547 -22.422 -26.422 1 98.5 167 HIS B CA 1
ATOM 4223 C C . HIS B 1 167 ? 10.633 -23.953 -26.484 1 98.5 167 HIS B C 1
ATOM 4225 O O . HIS B 1 167 ? 10.812 -24.609 -25.469 1 98.5 167 HIS B O 1
ATOM 4231 N N . THR B 1 168 ? 10.445 -24.5 -27.688 1 98.5 168 THR B N 1
ATOM 4232 C CA . THR B 1 168 ? 10.641 -25.922 -27.875 1 98.5 168 THR B CA 1
ATOM 4233 C C . THR B 1 168 ? 12.055 -26.344 -27.469 1 98.5 168 THR B C 1
ATOM 4235 O O . THR B 1 168 ? 12.234 -27.375 -26.812 1 98.5 168 THR B O 1
ATOM 4238 N N . GLN B 1 169 ? 13 -25.594 -27.875 1 98.38 169 GLN B N 1
ATOM 4239 C CA . GLN B 1 169 ? 14.391 -25.891 -27.516 1 98.38 169 GLN B CA 1
ATOM 4240 C C . GLN B 1 169 ? 14.594 -25.875 -26.016 1 98.38 169 GLN B C 1
ATOM 4242 O O . GLN B 1 169 ? 15.219 -26.781 -25.453 1 98.38 169 GLN B O 1
ATOM 4247 N N . LEU B 1 170 ? 14.133 -24.812 -25.344 1 98.62 170 LEU B N 1
ATOM 4248 C CA . LEU B 1 170 ? 14.25 -24.719 -23.891 1 98.62 170 LEU B CA 1
ATOM 4249 C C . LEU B 1 170 ? 13.555 -25.891 -23.203 1 98.62 170 LEU B C 1
ATOM 4251 O O . LEU B 1 170 ? 14.086 -26.453 -22.25 1 98.62 170 LEU B O 1
ATOM 4255 N N . TYR B 1 171 ? 12.391 -26.203 -23.703 1 98.44 171 TYR B N 1
ATOM 4256 C CA . TYR B 1 171 ? 11.633 -27.344 -23.188 1 98.44 171 TYR B CA 1
ATOM 4257 C C . TYR B 1 171 ? 12.43 -28.641 -23.312 1 98.44 171 TYR B C 1
ATOM 4259 O O . TYR B 1 171 ? 12.578 -29.375 -22.344 1 98.44 171 TYR B O 1
ATOM 4267 N N . ASN B 1 172 ? 12.945 -28.906 -24.484 1 98.25 172 ASN B N 1
ATOM 4268 C CA . ASN B 1 172 ? 13.695 -30.125 -24.766 1 98.25 172 ASN B CA 1
ATOM 4269 C C . ASN B 1 172 ? 14.992 -30.188 -23.953 1 98.25 172 ASN B C 1
ATOM 4271 O O . ASN B 1 172 ? 15.445 -31.266 -23.578 1 98.25 172 ASN B O 1
ATOM 4275 N N . ASP B 1 173 ? 15.531 -29.016 -23.672 1 98.19 173 ASP B N 1
ATOM 4276 C CA . ASP B 1 173 ? 16.797 -28.922 -22.953 1 98.19 173 ASP B CA 1
ATOM 4277 C C . ASP B 1 173 ? 16.562 -29.047 -21.438 1 98.19 173 ASP B C 1
ATOM 4279 O O . ASP B 1 173 ? 17.516 -29 -20.656 1 98.19 173 ASP B O 1
ATOM 4283 N N . GLY B 1 174 ? 15.344 -29.156 -21.031 1 98 174 GLY B N 1
ATOM 4284 C CA . GLY B 1 174 ? 15.047 -29.281 -19.609 1 98 174 GLY B CA 1
ATOM 4285 C C . GLY B 1 174 ? 15.07 -27.938 -18.875 1 98 174 GLY B C 1
ATOM 4286 O O . GLY B 1 174 ? 15.32 -27.891 -17.672 1 98 174 GLY B O 1
ATOM 4287 N N . CYS B 1 175 ? 14.844 -26.812 -19.641 1 98.69 175 CYS B N 1
ATOM 4288 C CA . CYS B 1 175 ? 14.914 -25.469 -19.094 1 98.69 175 CYS B CA 1
ATOM 4289 C C . CYS B 1 175 ? 13.523 -24.844 -19 1 98.69 175 CYS B C 1
ATOM 4291 O O . CYS B 1 175 ? 13.391 -23.625 -18.984 1 98.69 175 CYS B O 1
ATOM 4293 N N . MET B 1 176 ? 12.531 -25.656 -18.984 1 98.75 176 MET B N 1
ATOM 4294 C CA . MET B 1 176 ? 11.156 -25.188 -18.812 1 98.75 176 MET B CA 1
ATOM 4295 C C . MET B 1 176 ? 10.336 -26.203 -18.031 1 98.75 176 MET B C 1
ATOM 4297 O O . MET B 1 176 ? 10.125 -27.328 -18.5 1 98.75 176 MET B O 1
ATOM 4301 N N . HIS B 1 177 ? 9.828 -25.797 -16.875 1 98.94 177 HIS B N 1
ATOM 4302 C CA . HIS B 1 177 ? 9.141 -26.719 -15.969 1 98.94 177 HIS B CA 1
ATOM 4303 C C . HIS B 1 177 ? 7.711 -26.266 -15.711 1 98.94 177 HIS B C 1
ATOM 4305 O O . HIS B 1 177 ? 6.895 -27.047 -15.203 1 98.94 177 HIS B O 1
ATOM 4311 N N . GLY B 1 178 ? 7.391 -25.016 -16 1 98.94 178 GLY B N 1
ATOM 4312 C CA . GLY B 1 178 ? 6.062 -24.453 -15.805 1 98.94 178 GLY B CA 1
ATOM 4313 C C . GLY B 1 178 ? 5.805 -23.219 -16.656 1 98.94 178 GLY B C 1
ATOM 4314 O O . GLY B 1 178 ? 6.699 -22.75 -17.359 1 98.94 178 GLY B O 1
ATOM 4315 N N . ILE B 1 179 ? 4.621 -22.766 -16.703 1 98.94 179 ILE B N 1
ATOM 4316 C CA . ILE B 1 179 ? 4.191 -21.562 -17.406 1 98.94 179 ILE B CA 1
ATOM 4317 C C . ILE B 1 179 ? 3.193 -20.797 -16.547 1 98.94 179 ILE B C 1
ATOM 4319 O O . ILE B 1 179 ? 2.338 -21.391 -15.883 1 98.94 179 ILE B O 1
ATOM 4323 N N . GLU B 1 180 ? 3.344 -19.453 -16.516 1 98.94 180 GLU B N 1
ATOM 4324 C CA . GLU B 1 180 ? 2.289 -18.641 -15.922 1 98.94 180 GLU B CA 1
ATOM 4325 C C . GLU B 1 180 ? 1.025 -18.656 -16.781 1 98.94 180 GLU B C 1
ATOM 4327 O O . GLU B 1 180 ? 1.027 -18.172 -17.906 1 98.94 180 GLU B O 1
ATOM 4332 N N . VAL B 1 181 ? 0.031 -19.203 -16.203 1 98.88 181 VAL B N 1
ATOM 4333 C CA . VAL B 1 181 ? -1.253 -19.188 -16.891 1 98.88 181 VAL B CA 1
ATOM 4334 C C . VAL B 1 181 ? -2.051 -17.953 -16.5 1 98.88 181 VAL B C 1
ATOM 4336 O O . VAL B 1 181 ? -3.031 -17.594 -17.156 1 98.88 181 VAL B O 1
ATOM 4339 N N . ALA B 1 182 ? -1.677 -17.375 -15.398 1 98.88 182 ALA B N 1
ATOM 4340 C CA . ALA B 1 182 ? -2.15 -16.078 -14.945 1 98.88 182 ALA B CA 1
ATOM 4341 C C . ALA B 1 182 ? -1.012 -15.258 -14.344 1 98.88 182 ALA B C 1
ATOM 4343 O O . ALA B 1 182 ? -0.156 -15.797 -13.641 1 98.88 182 ALA B O 1
ATOM 4344 N N . ASN B 1 183 ? -0.952 -13.969 -14.586 1 98.69 183 ASN B N 1
ATOM 4345 C CA . ASN B 1 183 ? 0.066 -13.023 -14.141 1 98.69 183 ASN B CA 1
ATOM 4346 C C . ASN B 1 183 ? -0.53 -11.641 -13.867 1 98.69 183 ASN B C 1
ATOM 4348 O O . ASN B 1 183 ? -0.902 -10.93 -14.797 1 98.69 183 ASN B O 1
ATOM 4352 N N . GLY B 1 184 ? -0.506 -11.281 -12.578 1 98 184 GLY B N 1
ATOM 4353 C CA . GLY B 1 184 ? -1.208 -10.055 -12.25 1 98 184 GLY B CA 1
ATOM 4354 C C . GLY B 1 184 ? -2.654 -10.047 -12.703 1 98 184 GLY B C 1
ATOM 4355 O O . GLY B 1 184 ? -3.436 -10.922 -12.312 1 98 184 GLY B O 1
ATOM 4356 N N . GLY B 1 185 ? -3.031 -9.25 -13.633 1 96.56 185 GLY B N 1
ATOM 4357 C CA . GLY B 1 185 ? -4.387 -9.156 -14.148 1 96.56 185 GLY B CA 1
ATOM 4358 C C . GLY B 1 185 ? -4.574 -9.867 -15.469 1 96.56 185 GLY B C 1
ATOM 4359 O O . GLY B 1 185 ? -5.645 -9.797 -16.078 1 96.56 185 GLY B O 1
ATOM 4360 N N . LEU B 1 186 ? -3.555 -10.609 -15.82 1 96.62 186 LEU B N 1
ATOM 4361 C CA . LEU B 1 186 ? -3.584 -11.242 -17.141 1 96.62 186 LEU B CA 1
ATOM 4362 C C . LEU B 1 186 ? -3.908 -12.727 -17.016 1 96.62 186 LEU B C 1
ATOM 4364 O O . LEU B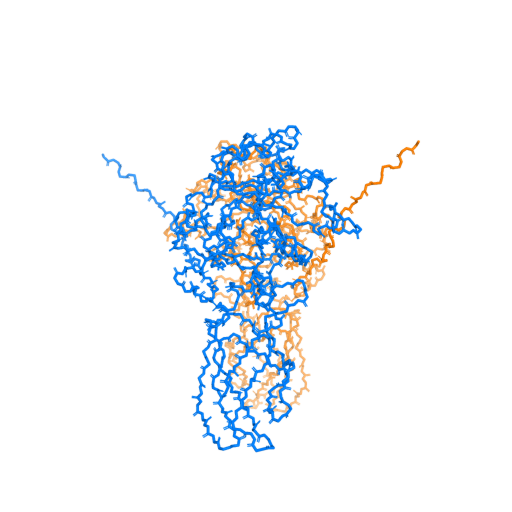 1 186 ? -3.289 -13.445 -16.219 1 96.62 186 LEU B O 1
ATOM 4368 N N . PHE B 1 187 ? -4.891 -13.18 -17.703 1 97.5 187 PHE B N 1
ATOM 4369 C CA . PHE B 1 187 ? -5.277 -14.578 -17.828 1 97.5 187 PHE B CA 1
ATOM 4370 C C . PHE B 1 187 ? -4.898 -15.117 -19.203 1 97.5 187 PHE B C 1
ATOM 4372 O O . PHE B 1 187 ? -5.195 -14.5 -20.234 1 97.5 187 PHE B O 1
ATOM 4379 N N . MET B 1 188 ? -4.258 -16.25 -19.297 1 97.44 188 MET B N 1
ATOM 4380 C CA . MET B 1 188 ? -3.709 -16.734 -20.562 1 97.44 188 MET B CA 1
ATOM 4381 C C . MET B 1 188 ? -4.133 -18.188 -20.797 1 97.44 188 MET B C 1
ATOM 4383 O O . MET B 1 188 ? -3.379 -19.109 -20.516 1 97.44 188 MET B O 1
ATOM 4387 N N . PRO B 1 189 ? -5.301 -18.406 -21.406 1 96.88 189 PRO B N 1
ATOM 4388 C CA . PRO B 1 189 ? -5.82 -19.75 -21.625 1 96.88 189 PRO B CA 1
ATOM 4389 C C . PRO B 1 189 ? -4.926 -20.578 -22.547 1 96.88 189 PRO B C 1
ATOM 4391 O O . PRO B 1 189 ? -4.852 -21.812 -22.391 1 96.88 189 PRO B O 1
ATOM 4394 N N . GLU B 1 190 ? -4.223 -19.953 -23.484 1 96.5 190 GLU B N 1
ATOM 4395 C CA . GLU B 1 190 ? -3.303 -20.672 -24.359 1 96.5 190 GLU B CA 1
ATOM 4396 C C . GLU B 1 190 ? -2.232 -21.406 -23.562 1 96.5 190 GLU B C 1
ATOM 4398 O O . GLU B 1 190 ? -1.854 -22.531 -23.922 1 96.5 190 GLU B O 1
ATOM 4403 N N . ALA B 1 191 ? -1.801 -20.75 -22.562 1 98.38 191 ALA B N 1
ATOM 4404 C CA . ALA B 1 191 ? -0.758 -21.344 -21.734 1 98.38 191 ALA B CA 1
ATOM 4405 C C . ALA B 1 191 ? -1.27 -22.578 -21 1 98.38 191 ALA B C 1
ATOM 4407 O O . ALA B 1 191 ? -0.513 -23.531 -20.766 1 98.38 191 ALA B O 1
ATOM 4408 N N . ILE B 1 192 ? -2.529 -22.594 -20.609 1 98.69 192 ILE B N 1
ATOM 4409 C CA . ILE B 1 192 ? -3.127 -23.766 -19.984 1 98.69 192 ILE B CA 1
ATOM 4410 C C . ILE B 1 192 ? -2.992 -24.984 -20.906 1 98.69 192 ILE B C 1
ATOM 4412 O O . ILE B 1 192 ? -2.562 -26.047 -20.469 1 98.69 192 ILE B O 1
ATOM 4416 N N . GLN B 1 193 ? -3.361 -24.766 -22.172 1 98.5 193 GLN B N 1
ATOM 4417 C CA . GLN B 1 193 ? -3.285 -25.859 -23.141 1 98.5 193 GLN B CA 1
ATOM 4418 C C . GLN B 1 193 ? -1.855 -26.375 -23.281 1 98.5 193 GLN B C 1
ATOM 4420 O O . GLN B 1 193 ? -1.63 -27.578 -23.359 1 98.5 193 GLN B O 1
ATOM 4425 N N . TRP B 1 194 ? -0.886 -25.453 -23.359 1 98.75 194 TRP B N 1
ATOM 4426 C CA . TRP B 1 194 ? 0.513 -25.859 -23.438 1 98.75 194 TRP B CA 1
ATOM 4427 C C . TRP B 1 194 ? 0.913 -26.703 -22.234 1 98.75 194 TRP B C 1
ATOM 4429 O O . TRP B 1 194 ? 1.638 -27.688 -22.359 1 98.75 194 TRP B O 1
ATOM 4439 N N . CYS B 1 195 ? 0.501 -26.25 -21.047 1 98.88 195 CYS B N 1
ATOM 4440 C CA . CYS B 1 195 ? 0.816 -27 -19.844 1 98.88 195 CYS B CA 1
ATOM 4441 C C . CYS B 1 195 ? 0.256 -28.406 -19.922 1 98.88 195 CYS B C 1
ATOM 4443 O O . CYS B 1 195 ? 0.932 -29.375 -19.531 1 98.88 195 CYS B O 1
ATOM 4445 N N . LEU B 1 196 ? -0.973 -28.547 -20.359 1 98.69 196 LEU B N 1
ATOM 4446 C CA . LEU B 1 196 ? -1.611 -29.844 -20.469 1 98.69 196 LEU B CA 1
ATOM 4447 C C . LEU B 1 196 ? -0.896 -30.719 -21.5 1 98.69 196 LEU B C 1
ATOM 4449 O O . LEU B 1 196 ? -0.599 -31.891 -21.234 1 98.69 196 LEU B O 1
ATOM 4453 N N . ASP B 1 197 ? -0.587 -30.141 -22.641 1 98.5 197 ASP B N 1
ATOM 4454 C CA . ASP B 1 197 ? 0.021 -30.875 -23.75 1 98.5 197 ASP B CA 1
ATOM 4455 C C . ASP B 1 197 ? 1.439 -31.328 -23.391 1 98.5 197 ASP B C 1
ATOM 4457 O O . ASP B 1 197 ? 1.869 -32.406 -23.781 1 98.5 197 ASP B O 1
ATOM 4461 N N . LYS B 1 198 ? 2.127 -30.5 -22.688 1 98.38 198 LYS B N 1
ATOM 4462 C CA . LYS B 1 198 ? 3.555 -30.734 -22.484 1 98.38 198 LYS B CA 1
ATOM 4463 C C . LYS B 1 198 ? 3.846 -31.156 -21.047 1 98.38 198 LYS B C 1
ATOM 4465 O O . LYS B 1 198 ? 5.008 -31.281 -20.656 1 98.38 198 LYS B O 1
ATOM 4470 N N . ASN B 1 199 ? 2.824 -31.328 -20.297 1 98.56 199 ASN B N 1
ATOM 4471 C CA . ASN B 1 199 ? 2.922 -31.766 -18.906 1 98.56 199 ASN B CA 1
ATOM 4472 C C . ASN B 1 199 ? 3.771 -30.812 -18.078 1 98.56 199 ASN B C 1
ATOM 4474 O O . ASN B 1 199 ? 4.707 -31.234 -17.391 1 98.56 199 ASN B O 1
ATOM 4478 N N . LEU B 1 200 ? 3.521 -29.531 -18.219 1 98.94 200 LEU B N 1
ATOM 4479 C CA . LEU B 1 200 ? 4.188 -28.469 -17.453 1 98.94 200 LEU B CA 1
ATOM 4480 C C . LEU B 1 200 ? 3.316 -28 -16.297 1 98.94 200 LEU B C 1
ATOM 4482 O O . LEU B 1 200 ? 2.102 -28.219 -16.297 1 98.94 200 LEU B O 1
ATOM 4486 N N . THR B 1 201 ? 3.887 -27.469 -15.297 1 98.94 201 THR B N 1
ATOM 4487 C CA . THR B 1 201 ? 3.191 -27 -14.109 1 98.94 201 THR B CA 1
ATOM 4488 C C . THR B 1 201 ? 2.527 -25.641 -14.367 1 98.94 201 THR B C 1
ATOM 4490 O O . THR B 1 201 ? 3.143 -24.75 -14.945 1 98.94 201 THR B O 1
ATOM 4493 N N . MET B 1 202 ? 1.266 -25.469 -14.008 1 98.94 202 MET B N 1
ATOM 4494 C CA . MET B 1 202 ? 0.558 -24.188 -14.102 1 98.94 202 MET B CA 1
ATOM 4495 C C . MET B 1 202 ? 0.901 -23.297 -12.914 1 98.94 202 MET B C 1
ATOM 4497 O O . MET B 1 202 ? 0.805 -23.719 -11.766 1 98.94 202 MET B O 1
ATOM 4501 N N . ILE B 1 203 ? 1.3 -22.078 -13.219 1 98.94 203 ILE B N 1
ATOM 4502 C CA . ILE B 1 203 ? 1.732 -21.125 -12.203 1 98.94 203 ILE B CA 1
ATOM 4503 C C . ILE B 1 203 ? 0.923 -19.844 -12.336 1 98.94 203 ILE B C 1
ATOM 4505 O O . ILE B 1 203 ? 0.581 -19.422 -13.438 1 98.94 203 ILE B O 1
ATOM 4509 N N . GLY B 1 204 ? 0.542 -19.234 -11.266 1 98.94 204 GLY B N 1
ATOM 4510 C CA . GLY B 1 204 ? -0.036 -17.906 -11.156 1 98.94 204 GLY B CA 1
ATOM 4511 C C . GLY B 1 204 ? 0.695 -17.016 -10.172 1 98.94 204 GLY B C 1
ATOM 4512 O O . GLY B 1 204 ? 1.048 -17.453 -9.078 1 98.94 204 GLY B O 1
ATOM 4513 N N . THR B 1 205 ? 1.014 -15.828 -10.594 1 98.94 205 THR B N 1
ATOM 4514 C CA . THR B 1 205 ? 1.832 -14.945 -9.758 1 98.94 205 THR B CA 1
ATOM 4515 C C . THR B 1 205 ? 1.381 -13.5 -9.898 1 98.94 205 THR B C 1
ATOM 4517 O O . THR B 1 205 ? 0.641 -13.156 -10.82 1 98.94 205 THR B O 1
ATOM 4520 N N . SER B 1 206 ? 1.771 -12.68 -8.984 1 98.81 206 SER B N 1
ATOM 4521 C CA . SER B 1 206 ? 1.348 -11.281 -9 1 98.81 206 SER B CA 1
ATOM 4522 C C . SER B 1 206 ? 2.193 -10.453 -9.961 1 98.81 206 SER B C 1
ATOM 4524 O O . SER B 1 206 ? 1.693 -9.516 -10.586 1 98.81 206 SER B O 1
ATOM 4526 N N . ASP B 1 207 ? 3.508 -10.812 -10.086 1 98.81 207 ASP B N 1
ATOM 4527 C CA . ASP B 1 207 ? 4.445 -9.977 -10.828 1 98.81 207 ASP B CA 1
ATOM 4528 C C . ASP B 1 207 ? 4.355 -8.523 -10.367 1 98.81 207 ASP B C 1
ATOM 4530 O O . ASP B 1 207 ? 4.363 -7.602 -11.195 1 98.81 207 ASP B O 1
ATOM 4534 N N . ILE B 1 208 ? 4.273 -8.305 -9.086 1 98.62 208 ILE B N 1
ATOM 4535 C CA . ILE B 1 208 ? 3.984 -6.996 -8.516 1 98.62 208 ILE B CA 1
ATOM 4536 C C . ILE B 1 208 ? 5.258 -6.152 -8.5 1 98.62 208 ILE B C 1
ATOM 4538 O O . ILE B 1 208 ? 6.34 -6.652 -8.188 1 98.62 208 ILE B O 1
ATOM 4542 N N . HIS B 1 209 ? 5.125 -4.82 -8.812 1 98.69 209 HIS B N 1
ATOM 4543 C CA . HIS B 1 209 ? 6.223 -3.861 -8.812 1 98.69 209 HIS B CA 1
ATOM 4544 C C . HIS B 1 209 ? 5.988 -2.756 -7.789 1 98.69 209 HIS B C 1
ATOM 4546 O O . HIS B 1 209 ? 6.934 -2.27 -7.168 1 98.69 209 HIS B O 1
ATOM 4552 N N . GLN B 1 210 ? 4.707 -2.377 -7.645 1 97.75 210 GLN B N 1
ATOM 4553 C CA . GLN B 1 210 ? 4.25 -1.326 -6.742 1 97.75 210 GLN B CA 1
ATOM 4554 C C . GLN B 1 210 ? 3.861 -1.899 -5.383 1 97.75 210 GLN B C 1
ATOM 4556 O O . GLN B 1 210 ? 3.803 -3.119 -5.211 1 97.75 210 GLN B O 1
ATOM 4561 N N . PRO B 1 211 ? 3.641 -0.947 -4.359 1 97.56 211 PRO B N 1
ATOM 4562 C CA . PRO B 1 211 ? 2.961 -1.507 -3.188 1 97.56 211 PRO B CA 1
ATOM 4563 C C . PRO B 1 211 ? 1.704 -2.291 -3.555 1 97.56 211 PRO B C 1
ATOM 4565 O O . PRO B 1 211 ? 0.96 -1.887 -4.453 1 97.56 211 PRO B O 1
ATOM 4568 N N . ILE B 1 212 ? 1.485 -3.387 -2.928 1 97.19 212 ILE B N 1
ATOM 4569 C CA . ILE B 1 212 ? 0.505 -4.391 -3.328 1 97.19 212 ILE B CA 1
ATOM 4570 C C . ILE B 1 212 ? -0.876 -3.748 -3.439 1 97.19 212 ILE B C 1
ATOM 4572 O O . ILE B 1 212 ? -1.666 -4.105 -4.316 1 97.19 212 ILE B O 1
ATOM 4576 N N . GLN B 1 213 ? -1.143 -2.734 -2.664 1 92.94 213 GLN B N 1
ATOM 4577 C CA . GLN B 1 213 ? -2.486 -2.17 -2.602 1 92.94 213 GLN B CA 1
ATOM 4578 C C . GLN B 1 213 ? -2.74 -1.225 -3.773 1 92.94 213 GLN B C 1
ATOM 4580 O O . GLN B 1 213 ? -3.867 -0.767 -3.975 1 92.94 213 GLN B O 1
ATOM 4585 N N . THR B 1 214 ? -1.704 -0.896 -4.488 1 92.94 214 THR B N 1
ATOM 4586 C CA . THR B 1 214 ? -1.889 -0.117 -5.707 1 92.94 214 THR B CA 1
ATOM 4587 C C . THR B 1 214 ? -2.639 -0.929 -6.758 1 92.94 214 THR B C 1
ATOM 4589 O O . THR B 1 214 ? -3.434 -0.379 -7.523 1 92.94 214 THR B O 1
ATOM 4592 N N . ASP B 1 215 ? -2.424 -2.229 -6.703 1 93.75 215 ASP B N 1
ATOM 4593 C CA . ASP B 1 215 ? -2.957 -3.064 -7.773 1 93.75 215 ASP B CA 1
ATOM 4594 C C . ASP B 1 215 ? -4.176 -3.852 -7.301 1 93.75 215 ASP B C 1
ATOM 4596 O O . ASP B 1 215 ? -4.953 -4.359 -8.117 1 93.75 215 ASP B O 1
ATOM 4600 N N . TYR B 1 216 ? -4.281 -3.947 -5.969 1 94.81 216 TYR B N 1
ATOM 4601 C CA . TYR B 1 216 ? -5.352 -4.777 -5.426 1 94.81 216 TYR B CA 1
ATOM 4602 C C . TYR B 1 216 ? -6.113 -4.031 -4.336 1 94.81 216 TYR B C 1
ATOM 4604 O O . TYR B 1 216 ? -5.516 -3.537 -3.375 1 94.81 216 TYR B O 1
ATOM 4612 N N . ASP B 1 217 ? -7.383 -3.969 -4.465 1 92.94 217 ASP B N 1
ATOM 4613 C CA . ASP B 1 217 ? -8.266 -3.371 -3.467 1 92.94 217 ASP B CA 1
ATOM 4614 C C . ASP B 1 217 ? -8.828 -4.434 -2.523 1 92.94 217 ASP B C 1
ATOM 4616 O O . ASP B 1 217 ? -9.867 -5.027 -2.801 1 92.94 217 ASP B O 1
ATOM 4620 N N . PHE B 1 218 ? -8.234 -4.625 -1.407 1 91.81 218 PHE B N 1
ATOM 4621 C CA . PHE B 1 218 ? -8.602 -5.68 -0.471 1 91.81 218 PHE B CA 1
ATOM 4622 C C . PHE B 1 218 ? -9.977 -5.418 0.129 1 91.81 218 PHE B C 1
ATOM 4624 O O . PHE B 1 218 ? -10.664 -6.352 0.555 1 91.81 218 PHE B O 1
ATOM 4631 N N . SER B 1 219 ? -10.367 -4.191 0.182 1 89.38 219 SER B N 1
ATOM 4632 C CA . SER B 1 219 ? -11.664 -3.842 0.749 1 89.38 219 SER B CA 1
ATOM 4633 C C . SER B 1 219 ? -12.805 -4.355 -0.123 1 89.38 219 SER B C 1
ATOM 4635 O O . SER B 1 219 ? -13.938 -4.504 0.348 1 89.38 219 SER B O 1
ATOM 4637 N N . LYS B 1 220 ? -12.492 -4.621 -1.341 1 91.25 220 LYS B N 1
ATOM 4638 C CA . LYS B 1 220 ? -13.484 -5.16 -2.264 1 91.25 220 LYS B CA 1
ATOM 4639 C C . LYS B 1 220 ? -13.359 -6.676 -2.387 1 91.25 220 LYS B C 1
ATOM 4641 O O . LYS B 1 220 ? -13.945 -7.281 -3.289 1 91.25 220 LYS B O 1
ATOM 4646 N N . GLY B 1 221 ? -12.477 -7.211 -1.592 1 91.38 221 GLY B N 1
ATOM 4647 C CA . GLY B 1 221 ? -12.305 -8.656 -1.584 1 91.38 221 GLY B CA 1
ATOM 4648 C C . GLY B 1 221 ? -11.305 -9.141 -2.617 1 91.38 221 GLY B C 1
ATOM 4649 O O . GLY B 1 221 ? -11.195 -10.344 -2.859 1 91.38 221 GLY B O 1
ATOM 4650 N N . GLU B 1 222 ? -10.531 -8.25 -3.168 1 95.19 222 GLU B N 1
ATOM 4651 C CA . GLU B 1 222 ? -9.547 -8.656 -4.16 1 95.19 222 GLU B CA 1
ATOM 4652 C C . GLU B 1 222 ? -8.328 -9.297 -3.5 1 95.19 222 GLU B C 1
ATOM 4654 O O . GLU B 1 222 ? -8.039 -9.031 -2.33 1 95.19 222 GLU B O 1
ATOM 4659 N N . HIS B 1 223 ? -7.758 -10.164 -4.207 1 97.19 223 HIS B N 1
ATOM 4660 C CA . HIS B 1 223 ? -6.512 -10.805 -3.812 1 97.19 223 HIS B CA 1
ATOM 4661 C C . HIS B 1 223 ? -5.523 -10.852 -4.973 1 97.19 223 HIS B C 1
ATOM 4663 O O . HIS B 1 223 ? -5.918 -10.734 -6.137 1 97.19 223 HIS B O 1
ATOM 4669 N N . ARG B 1 224 ? -4.258 -10.961 -4.621 1 98.5 224 ARG B N 1
ATOM 4670 C CA . ARG B 1 224 ? -3.275 -11.102 -5.691 1 98.5 224 ARG B CA 1
ATOM 4671 C C . ARG B 1 224 ? -3.42 -12.438 -6.398 1 98.5 224 ARG B C 1
ATOM 4673 O O . ARG B 1 224 ? -3.971 -13.391 -5.836 1 98.5 224 ARG B O 1
ATOM 4680 N N . THR B 1 225 ? -2.994 -12.5 -7.648 1 98.81 225 THR B N 1
ATOM 4681 C CA . THR B 1 225 ? -2.836 -13.789 -8.312 1 98.81 225 THR B CA 1
ATOM 4682 C C . THR B 1 225 ? -1.79 -14.641 -7.605 1 98.81 225 THR B C 1
ATOM 4684 O O . THR B 1 225 ? -0.726 -14.141 -7.23 1 98.81 225 THR B O 1
ATOM 4687 N N . MET B 1 226 ? -2.121 -15.852 -7.336 1 98.88 226 MET B N 1
ATOM 4688 C CA . MET B 1 226 ? -1.221 -16.734 -6.594 1 98.88 226 MET B CA 1
ATOM 4689 C C . MET B 1 226 ? -1.376 -18.172 -7.047 1 98.88 226 MET B C 1
ATOM 4691 O O . MET B 1 226 ? -2.234 -18.484 -7.879 1 98.88 226 MET B O 1
ATOM 4695 N N . THR B 1 227 ? -0.531 -18.969 -6.531 1 98.94 227 THR B N 1
ATOM 4696 C CA . THR B 1 227 ? -0.554 -20.406 -6.793 1 98.94 227 THR B CA 1
ATOM 4697 C C . THR B 1 227 ? -0.783 -21.188 -5.504 1 98.94 227 THR B C 1
ATOM 4699 O O . THR B 1 227 ? -0.04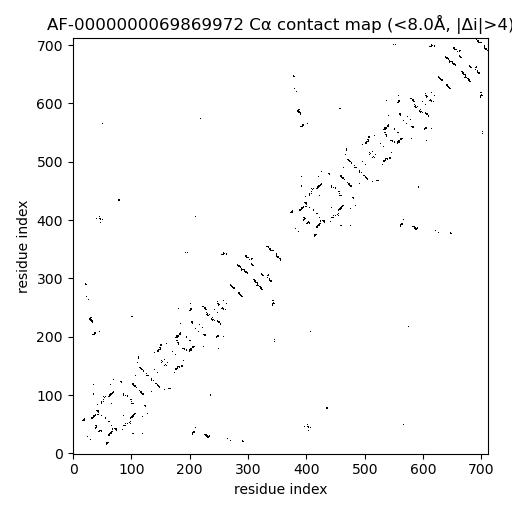3 -21.031 -4.531 1 98.94 227 THR B O 1
ATOM 4702 N N . PHE B 1 228 ? -1.831 -21.984 -5.469 1 98.94 228 PHE B N 1
ATOM 4703 C CA . PHE B 1 228 ? -1.931 -23.031 -4.461 1 98.94 228 PHE B CA 1
ATOM 4704 C C . PHE B 1 228 ? -1.001 -24.203 -4.793 1 98.94 228 PHE B C 1
ATOM 4706 O O . PHE B 1 228 ? -1.083 -24.766 -5.879 1 98.94 228 PHE B O 1
ATOM 4713 N N . VAL B 1 229 ? -0.145 -24.469 -3.895 1 98.94 229 VAL B N 1
ATOM 4714 C CA . VAL B 1 229 ? 0.755 -25.609 -4.027 1 98.94 229 VAL B CA 1
ATOM 4715 C C . VAL B 1 229 ? 0.354 -26.703 -3.041 1 98.94 229 VAL B C 1
ATOM 4717 O O . VAL B 1 229 ? 0.277 -26.453 -1.834 1 98.94 229 VAL B O 1
ATOM 4720 N N . PHE B 1 230 ? 0.077 -27.828 -3.549 1 98.94 230 PHE B N 1
ATOM 4721 C CA . PHE B 1 230 ? -0.314 -28.953 -2.701 1 98.94 230 PHE B CA 1
ATOM 4722 C C . PHE B 1 230 ? 0.898 -29.797 -2.32 1 98.94 230 PHE B C 1
ATOM 4724 O O . PHE B 1 230 ? 1.268 -30.719 -3.043 1 98.94 230 PHE B O 1
ATOM 4731 N N . ALA B 1 231 ? 1.429 -29.484 -1.147 1 98.81 231 ALA B N 1
ATOM 4732 C CA . ALA B 1 231 ? 2.727 -30.031 -0.757 1 98.81 231 ALA B CA 1
ATOM 4733 C C . ALA B 1 231 ? 2.572 -31.094 0.339 1 98.81 231 ALA B C 1
ATOM 4735 O O . ALA B 1 231 ? 1.642 -31.016 1.146 1 98.81 231 ALA B O 1
ATOM 4736 N N . LYS B 1 232 ? 3.471 -32.031 0.358 1 98.06 232 LYS B N 1
ATOM 4737 C CA . LYS B 1 232 ? 3.49 -33.031 1.408 1 98.06 232 LYS B CA 1
ATOM 4738 C C . LYS B 1 232 ? 3.867 -32.438 2.756 1 98.06 232 LYS B C 1
ATOM 4740 O O . LYS B 1 232 ? 3.426 -32.906 3.803 1 98.06 232 LYS B O 1
ATOM 4745 N N . GLU B 1 233 ? 4.633 -31.391 2.656 1 97.38 233 GLU B N 1
ATOM 4746 C CA . GLU B 1 233 ? 5.062 -30.672 3.857 1 97.38 233 GLU B CA 1
ATOM 4747 C C . GLU B 1 233 ? 5.27 -29.188 3.576 1 97.38 233 GLU B C 1
ATOM 4749 O O . GLU B 1 233 ? 5.598 -28.797 2.453 1 97.38 233 GLU B O 1
ATOM 4754 N N . ARG B 1 234 ? 5.137 -28.375 4.648 1 98.25 234 ARG B N 1
ATOM 4755 C CA . ARG B 1 234 ? 5.359 -26.938 4.527 1 98.25 234 ARG B CA 1
ATOM 4756 C C . ARG B 1 234 ? 6.848 -26.609 4.598 1 98.25 234 ARG B C 1
ATOM 4758 O O . ARG B 1 234 ? 7.328 -26.109 5.621 1 98.25 234 ARG B O 1
ATOM 4765 N N . SER B 1 235 ? 7.508 -26.766 3.555 1 98.62 235 SER B N 1
ATOM 4766 C CA . SER B 1 235 ? 8.938 -26.484 3.41 1 98.62 235 SER B CA 1
ATOM 4767 C C . SER B 1 235 ? 9.297 -26.188 1.959 1 98.62 235 SER B C 1
ATOM 4769 O O . SER B 1 235 ? 8.531 -26.516 1.045 1 98.62 235 SER B O 1
ATOM 4771 N N . PRO B 1 236 ? 10.438 -25.516 1.756 1 98.62 236 PRO B N 1
ATOM 4772 C CA . PRO B 1 236 ? 10.883 -25.328 0.375 1 98.62 236 PRO B CA 1
ATOM 4773 C C . PRO B 1 236 ? 11 -26.641 -0.399 1 98.62 236 PRO B C 1
ATOM 4775 O O . PRO B 1 236 ? 10.648 -26.688 -1.579 1 98.62 236 PRO B O 1
ATOM 4778 N N . GLU B 1 237 ? 11.438 -27.656 0.25 1 98.62 237 GLU B N 1
ATOM 4779 C CA . GLU B 1 237 ? 11.562 -28.953 -0.396 1 98.62 237 GLU B CA 1
ATOM 4780 C C . GLU B 1 237 ? 10.195 -29.516 -0.767 1 98.62 237 GLU B C 1
ATOM 4782 O O . GLU B 1 237 ? 10.031 -30.125 -1.833 1 98.62 237 GLU B O 1
ATOM 4787 N N . GLY B 1 238 ? 9.258 -29.391 0.163 1 98.81 238 GLY B N 1
ATOM 4788 C CA . GLY B 1 238 ? 7.902 -29.828 -0.134 1 98.81 238 GLY B CA 1
ATOM 4789 C C . GLY B 1 238 ? 7.289 -29.094 -1.313 1 98.81 238 GLY B C 1
ATOM 4790 O O . GLY B 1 238 ? 6.629 -29.703 -2.154 1 98.81 238 GLY B O 1
ATOM 4791 N N . ILE B 1 239 ? 7.52 -27.797 -1.391 1 98.94 239 ILE B N 1
ATOM 4792 C CA . ILE B 1 239 ? 7.023 -26.984 -2.494 1 98.94 239 ILE B CA 1
ATOM 4793 C C . ILE B 1 239 ? 7.668 -27.422 -3.801 1 98.94 239 ILE B C 1
ATOM 4795 O O . ILE B 1 239 ? 6.984 -27.609 -4.812 1 98.94 239 ILE B O 1
ATOM 4799 N N . ARG B 1 240 ? 8.992 -27.656 -3.764 1 98.88 240 ARG B N 1
ATOM 4800 C CA . ARG B 1 240 ? 9.711 -28.094 -4.961 1 98.88 240 ARG B CA 1
ATOM 4801 C C . ARG B 1 240 ? 9.164 -29.422 -5.469 1 98.88 240 ARG B C 1
ATOM 4803 O O . ARG B 1 240 ? 8.906 -29.578 -6.668 1 98.88 240 ARG B O 1
ATOM 4810 N N . GLU B 1 241 ? 9 -30.312 -4.547 1 98.88 241 GLU B N 1
ATOM 4811 C CA . GLU B 1 241 ? 8.477 -31.625 -4.902 1 98.88 241 GLU B CA 1
ATOM 4812 C C . GLU B 1 241 ? 7.086 -31.516 -5.52 1 98.88 241 GLU B C 1
ATOM 4814 O O . GLU B 1 241 ? 6.781 -32.188 -6.504 1 98.88 241 GLU B O 1
ATOM 4819 N N . ALA B 1 242 ? 6.23 -30.703 -5.008 1 98.94 242 ALA B N 1
ATOM 4820 C CA . ALA B 1 242 ? 4.879 -30.516 -5.527 1 98.94 242 ALA B CA 1
ATOM 4821 C C . ALA B 1 242 ? 4.914 -29.906 -6.926 1 98.94 242 ALA B C 1
ATOM 4823 O O . ALA B 1 242 ? 4.18 -30.344 -7.816 1 98.94 242 ALA B O 1
ATOM 4824 N N . LEU B 1 243 ? 5.789 -28.875 -7.113 1 98.94 243 LEU B N 1
ATOM 4825 C CA . LEU B 1 243 ? 5.926 -28.25 -8.422 1 98.94 243 LEU B CA 1
ATOM 4826 C C . LEU B 1 243 ? 6.398 -29.25 -9.469 1 98.94 243 LEU B C 1
ATOM 4828 O O . LEU B 1 243 ? 5.867 -29.297 -10.578 1 98.94 243 LEU B O 1
ATOM 4832 N N . ASP B 1 244 ? 7.336 -30.078 -9.102 1 98.81 244 ASP B N 1
ATOM 4833 C CA . ASP B 1 244 ? 7.867 -31.094 -10.016 1 98.81 244 ASP B CA 1
ATOM 4834 C C . ASP B 1 244 ? 6.781 -32.094 -10.43 1 98.81 244 ASP B C 1
ATOM 4836 O O . ASP B 1 244 ? 6.879 -32.719 -11.484 1 98.81 244 ASP B O 1
ATOM 4840 N N . ASN B 1 245 ? 5.785 -32.188 -9.625 1 98.69 245 ASN B N 1
ATOM 4841 C CA . ASN B 1 245 ? 4.73 -33.156 -9.891 1 98.69 245 ASN B CA 1
ATOM 4842 C C . ASN B 1 245 ? 3.443 -32.469 -10.344 1 98.69 245 ASN B C 1
ATOM 4844 O O . ASN B 1 245 ? 2.379 -33.094 -10.344 1 98.69 245 ASN B O 1
ATOM 4848 N N . ARG B 1 246 ? 3.492 -31.219 -10.672 1 98.81 246 ARG B N 1
ATOM 4849 C CA . ARG B 1 246 ? 2.391 -30.453 -11.25 1 98.81 246 ARG B CA 1
ATOM 4850 C C . ARG B 1 246 ? 1.196 -30.406 -10.305 1 98.81 246 ARG B C 1
ATOM 4852 O O . ARG B 1 246 ? 0.046 -30.422 -10.742 1 98.81 246 ARG B O 1
ATOM 4859 N N . ARG B 1 247 ? 1.439 -30.438 -8.977 1 98.81 247 ARG B N 1
ATOM 4860 C CA . ARG B 1 247 ? 0.372 -30.359 -7.984 1 98.81 247 ARG B CA 1
ATOM 4861 C C . ARG B 1 247 ? 0.108 -28.906 -7.582 1 98.81 247 ARG B C 1
ATOM 4863 O O . ARG B 1 247 ? 0.353 -28.531 -6.434 1 98.81 247 ARG B O 1
ATOM 4870 N N . THR B 1 248 ? -0.458 -28.172 -8.523 1 98.94 248 THR B N 1
ATOM 4871 C CA . THR B 1 248 ? -0.757 -26.766 -8.297 1 98.94 248 THR B CA 1
ATOM 4872 C C . THR B 1 248 ? -2.166 -26.422 -8.781 1 98.94 248 THR B C 1
ATOM 4874 O O . THR B 1 248 ? -2.736 -27.141 -9.594 1 98.94 248 THR B O 1
ATOM 4877 N N . ALA B 1 249 ? -2.725 -25.375 -8.242 1 98.94 249 ALA B N 1
ATOM 4878 C CA . ALA B 1 249 ? -3.893 -24.656 -8.742 1 98.94 249 ALA B CA 1
ATOM 4879 C C . ALA B 1 249 ? -3.686 -23.141 -8.648 1 98.94 249 ALA B C 1
ATOM 4881 O O . ALA B 1 249 ? -3.207 -22.641 -7.633 1 98.94 249 ALA B O 1
ATOM 4882 N N . VAL B 1 250 ? -4.016 -22.469 -9.688 1 98.94 250 VAL B N 1
ATOM 4883 C CA . VAL B 1 250 ? -3.812 -21.016 -9.742 1 98.94 250 VAL B CA 1
ATOM 4884 C C . VAL B 1 250 ? -5.09 -20.297 -9.312 1 98.94 250 VAL B C 1
ATOM 4886 O O . VAL B 1 250 ? -6.18 -20.625 -9.789 1 98.94 250 VAL B O 1
ATOM 4889 N N . TYR B 1 251 ? -4.977 -19.453 -8.398 1 98.88 251 TYR B N 1
ATOM 4890 C CA . TYR B 1 251 ? -6.086 -18.625 -7.945 1 98.88 251 TYR B CA 1
ATOM 4891 C C . TYR B 1 251 ? -5.988 -17.219 -8.539 1 98.88 251 TYR B C 1
ATOM 4893 O O . TYR B 1 251 ? -5.09 -16.453 -8.188 1 98.88 251 TYR B O 1
ATOM 4901 N N . TYR B 1 252 ? -6.816 -16.969 -9.5 1 98.69 252 TYR B N 1
ATOM 4902 C CA . TYR B 1 252 ? -6.883 -15.711 -10.258 1 98.69 252 TYR B CA 1
ATOM 4903 C C . TYR B 1 252 ? -8.289 -15.125 -10.219 1 98.69 252 TYR B C 1
ATOM 4905 O O . TYR B 1 252 ? -9.219 -15.68 -10.82 1 98.69 252 TYR B O 1
ATOM 4913 N N . ARG B 1 253 ? -8.422 -13.945 -9.523 1 97.75 253 ARG B N 1
ATOM 4914 C CA . ARG B 1 253 ? -9.758 -13.414 -9.305 1 97.75 253 ARG B CA 1
ATOM 4915 C C . ARG B 1 253 ? -10.695 -14.492 -8.773 1 97.75 253 ARG B C 1
ATOM 4917 O O . ARG B 1 253 ? -10.422 -15.102 -7.73 1 97.75 253 ARG B O 1
ATOM 4924 N N . GLU B 1 254 ? -11.734 -14.82 -9.461 1 97.88 254 GLU B N 1
ATOM 4925 C CA . GLU B 1 254 ? -12.648 -15.844 -8.961 1 97.88 254 GLU B CA 1
ATOM 4926 C C . GLU B 1 254 ? -12.375 -17.203 -9.625 1 97.88 254 GLU B C 1
ATOM 4928 O O . GLU B 1 254 ? -13.086 -18.172 -9.367 1 97.88 254 GLU B O 1
ATOM 4933 N N . LEU B 1 255 ? -11.344 -17.25 -10.383 1 98.75 255 LEU B N 1
ATOM 4934 C CA . LEU B 1 255 ? -11.023 -18.5 -11.062 1 98.75 255 LEU B CA 1
ATOM 4935 C C . LEU B 1 255 ? -10.055 -19.344 -10.234 1 98.75 255 LEU B C 1
ATOM 4937 O O . LEU B 1 255 ? -9.156 -18.797 -9.578 1 98.75 255 LEU B O 1
ATOM 4941 N N . VAL B 1 256 ? -10.258 -20.609 -10.305 1 98.88 256 VAL B N 1
ATOM 4942 C CA . VAL B 1 256 ? -9.281 -21.609 -9.891 1 98.88 256 VAL B CA 1
ATOM 4943 C C . VAL B 1 256 ? -8.875 -22.469 -11.094 1 98.88 256 VAL B C 1
ATOM 4945 O O . VAL B 1 256 ? -9.719 -23.125 -11.711 1 98.88 256 VAL B O 1
ATOM 4948 N N . ILE B 1 257 ? -7.605 -22.438 -11.453 1 98.94 257 ILE B N 1
ATOM 4949 C CA . ILE B 1 257 ? -7.121 -23.016 -12.695 1 98.94 257 ILE B CA 1
ATOM 4950 C C . ILE B 1 257 ? -6.156 -24.156 -12.383 1 98.94 257 ILE B C 1
ATOM 4952 O O . ILE B 1 257 ? -5.215 -24 -11.609 1 98.94 257 ILE B O 1
ATOM 4956 N N . GLY B 1 258 ? -6.352 -25.297 -12.906 1 98.88 258 GLY B N 1
ATOM 4957 C CA . GLY B 1 258 ? -5.5 -26.453 -12.672 1 98.88 258 GLY B CA 1
ATOM 4958 C C . GLY B 1 258 ? -5.949 -27.688 -13.43 1 98.88 258 GLY B C 1
ATOM 4959 O O . GLY B 1 258 ? -6.922 -27.641 -14.188 1 98.88 258 GLY B O 1
ATOM 4960 N N . ARG B 1 259 ? -5.262 -28.719 -13.289 1 98.75 259 ARG B N 1
ATOM 4961 C CA . ARG B 1 259 ? -5.605 -30 -13.922 1 98.75 259 ARG B CA 1
ATOM 4962 C C . ARG B 1 259 ? -6.855 -30.594 -13.289 1 98.75 259 ARG B C 1
ATOM 4964 O O . ARG B 1 259 ? -7.066 -30.469 -12.078 1 98.75 259 ARG B O 1
ATOM 4971 N N . GLU B 1 260 ? -7.59 -31.266 -14.086 1 98.69 260 GLU B N 1
ATOM 4972 C CA . GLU B 1 260 ? -8.836 -31.859 -13.609 1 98.69 260 GLU B CA 1
ATOM 4973 C C . GLU B 1 260 ? -8.594 -32.812 -12.438 1 98.69 260 GLU B C 1
ATOM 4975 O O . GLU B 1 260 ? -9.367 -32.812 -11.477 1 98.69 260 GLU B O 1
ATOM 4980 N N . GLU B 1 261 ? -7.562 -33.531 -12.555 1 98.06 261 GLU B N 1
ATOM 4981 C CA . GLU B 1 261 ? -7.262 -34.531 -11.531 1 98.06 261 GLU B CA 1
ATOM 4982 C C . GLU B 1 261 ? -6.941 -33.875 -10.195 1 98.06 261 GLU B C 1
ATOM 4984 O O . GLU B 1 261 ? -6.969 -34.531 -9.148 1 98.06 261 GLU B O 1
ATOM 4989 N N . ILE B 1 262 ? -6.598 -32.594 -10.211 1 98.56 262 ILE B N 1
ATOM 4990 C CA . ILE B 1 262 ? -6.328 -31.812 -9 1 98.56 262 ILE B CA 1
ATOM 4991 C C . ILE B 1 262 ? -7.594 -31.078 -8.562 1 98.56 262 ILE B C 1
ATOM 4993 O O . ILE B 1 262 ? -7.973 -31.141 -7.387 1 98.56 262 ILE B O 1
ATOM 4997 N N . LEU B 1 263 ? -8.273 -30.5 -9.516 1 98.75 263 LEU B N 1
ATOM 4998 C CA . LEU B 1 263 ? -9.375 -29.594 -9.188 1 98.75 263 LEU B CA 1
ATOM 4999 C C . LEU B 1 263 ? -10.609 -30.375 -8.75 1 98.75 263 LEU B C 1
ATOM 5001 O O . LEU B 1 263 ? -11.406 -29.891 -7.949 1 98.75 263 LEU B O 1
ATOM 5005 N N . ARG B 1 264 ? -10.82 -31.594 -9.266 1 98.38 264 ARG B N 1
ATOM 5006 C CA . ARG B 1 264 ? -11.992 -32.375 -8.883 1 98.38 264 ARG B CA 1
ATOM 5007 C C . ARG B 1 264 ? -11.992 -32.688 -7.395 1 98.38 264 ARG B C 1
ATOM 5009 O O . ARG B 1 264 ? -12.914 -32.312 -6.672 1 98.38 264 ARG B O 1
ATOM 5016 N N . PRO B 1 265 ? -10.906 -33.312 -6.922 1 98.25 265 PRO B N 1
ATOM 5017 C CA . PRO B 1 265 ? -10.906 -33.531 -5.473 1 98.25 265 PRO B CA 1
ATOM 5018 C C . PRO B 1 265 ? -10.852 -32.25 -4.672 1 98.25 265 PRO B C 1
ATOM 5020 O O . PRO B 1 265 ? -11.398 -32.188 -3.568 1 98.25 265 PRO B O 1
ATOM 5023 N N . PHE B 1 266 ? -10.227 -31.203 -5.125 1 98.62 266 PHE B N 1
ATOM 5024 C CA . PHE B 1 266 ? -10.172 -29.922 -4.43 1 98.62 266 PHE B CA 1
ATOM 5025 C C . PHE B 1 266 ? -11.57 -29.328 -4.266 1 98.62 266 PHE B C 1
ATOM 5027 O O . PHE B 1 266 ? -11.93 -28.859 -3.186 1 98.62 266 PHE B O 1
ATOM 5034 N N . PHE B 1 267 ? -12.289 -29.391 -5.359 1 98.38 267 PHE B N 1
ATOM 5035 C CA . PHE B 1 267 ? -13.664 -28.938 -5.301 1 98.38 267 PHE B CA 1
ATOM 5036 C C . PHE B 1 267 ? -14.461 -29.719 -4.262 1 98.38 267 PHE B C 1
ATOM 5038 O O . PHE B 1 267 ? -15.211 -29.141 -3.477 1 98.38 267 PHE B O 1
ATOM 5045 N N . GLU B 1 268 ? -14.289 -31 -4.266 1 97.5 268 GLU B N 1
ATOM 5046 C CA . GLU B 1 268 ? -15.008 -31.875 -3.338 1 97.5 268 GLU B CA 1
ATOM 5047 C C . GLU B 1 268 ? -14.68 -31.531 -1.889 1 97.5 268 GLU B C 1
ATOM 5049 O O . GLU B 1 268 ? -15.5 -31.734 -0.994 1 97.5 268 GLU B O 1
ATOM 5054 N N . LYS B 1 269 ? -13.523 -31.031 -1.725 1 97.94 269 LYS B N 1
ATOM 5055 C CA . LYS B 1 269 ? -13.133 -30.609 -0.383 1 97.94 269 LYS B CA 1
ATOM 5056 C C . LYS B 1 269 ? -13.664 -29.219 -0.064 1 97.94 269 LYS B C 1
ATOM 5058 O O . LYS B 1 269 ? -13.742 -28.828 1.103 1 97.94 269 LYS B O 1
ATOM 5063 N N . CYS B 1 270 ? -13.984 -28.438 -1.042 1 98.12 270 CYS B N 1
ATOM 5064 C CA . CYS B 1 270 ? -14.477 -27.078 -0.842 1 98.12 270 CYS B CA 1
ATOM 5065 C C . CYS B 1 270 ? -15.922 -27.109 -0.347 1 98.12 270 CYS B C 1
ATOM 5067 O O . CYS B 1 270 ? -16.344 -26.188 0.359 1 98.12 270 CYS B O 1
ATOM 5069 N N . VAL B 1 271 ? -16.656 -28.156 -0.697 1 97.38 271 VAL B N 1
ATOM 5070 C CA . VAL B 1 271 ? -18.078 -28.172 -0.386 1 97.38 271 VAL B CA 1
ATOM 5071 C C . VAL B 1 271 ? -18.406 -29.391 0.483 1 97.38 271 VAL B C 1
ATOM 5073 O O . VAL B 1 271 ? -17.734 -30.438 0.375 1 97.38 271 VAL B O 1
ATOM 5076 N N . ASP B 1 272 ? -19.297 -29.219 1.323 1 96.62 272 ASP B N 1
ATOM 5077 C CA . ASP B 1 272 ? -19.922 -30.297 2.068 1 96.62 272 ASP B CA 1
ATOM 5078 C C . ASP B 1 272 ? -21.359 -30.516 1.614 1 96.62 272 ASP B C 1
ATOM 5080 O O . ASP B 1 272 ? -22.234 -29.688 1.886 1 96.62 272 ASP B O 1
ATOM 5084 N N . ILE B 1 273 ? -21.562 -31.562 0.895 1 95.12 273 ILE B N 1
ATOM 5085 C CA . ILE B 1 273 ? -22.875 -31.875 0.344 1 95.12 273 ILE B CA 1
ATOM 5086 C C . ILE B 1 273 ? -23.5 -33.031 1.132 1 95.12 273 ILE B C 1
ATOM 5088 O O . ILE B 1 273 ? -22.953 -34.125 1.157 1 95.12 273 ILE B O 1
ATOM 5092 N N . LYS B 1 274 ? -24.656 -32.719 1.724 1 95.5 274 LYS B N 1
ATOM 5093 C CA . LYS B 1 274 ? -25.328 -33.719 2.531 1 95.5 274 LYS B CA 1
ATOM 5094 C C . LYS B 1 274 ? -26.812 -33.844 2.141 1 95.5 274 LYS B C 1
ATOM 5096 O O . LYS B 1 274 ? -27.5 -32.812 2.023 1 95.5 274 LYS B O 1
ATOM 5101 N N . GLU B 1 275 ? -27.234 -35 1.924 1 95.12 275 GLU B N 1
ATOM 5102 C CA . GLU B 1 275 ? -28.672 -35.25 1.752 1 95.12 275 GLU B CA 1
ATOM 5103 C C . GLU B 1 275 ? -29.422 -35.031 3.061 1 95.12 275 GLU B C 1
ATOM 5105 O O . GLU B 1 275 ? -29.062 -35.594 4.094 1 95.12 275 GLU B O 1
ATOM 5110 N N . VAL B 1 276 ? -30.438 -34.25 2.953 1 94.31 276 VAL B N 1
ATOM 5111 C CA . VAL B 1 276 ? -31.125 -33.906 4.199 1 94.31 276 VAL B CA 1
ATOM 5112 C C . VAL B 1 276 ? -32.562 -34.469 4.172 1 94.31 276 VAL B C 1
ATOM 5114 O O . VAL B 1 276 ? -33.156 -34.688 5.223 1 94.31 276 VAL B O 1
ATOM 5117 N N . LYS B 1 277 ? -33.094 -34.625 3.016 1 94.31 277 LYS B N 1
ATOM 5118 C CA . LYS B 1 277 ? -34.438 -35.125 2.852 1 94.31 277 LYS B CA 1
ATOM 5119 C C . LYS B 1 277 ? -34.625 -35.875 1.52 1 94.31 277 LYS B C 1
ATOM 5121 O O . LYS B 1 277 ? -34.031 -35.438 0.507 1 94.31 277 LYS B O 1
ATOM 5126 N N . ARG B 1 278 ? -35.375 -37.031 1.556 1 94.62 278 ARG B N 1
ATOM 5127 C CA . ARG B 1 278 ? -35.719 -37.75 0.327 1 94.62 278 ARG B CA 1
ATOM 5128 C C . ARG B 1 278 ? -37.156 -38.25 0.367 1 94.62 278 ARG B C 1
ATOM 5130 O O . ARG B 1 278 ? -37.594 -38.812 1.372 1 94.62 278 ARG B O 1
ATOM 5137 N N . THR B 1 279 ? -37.844 -37.969 -0.643 1 93.94 279 THR B N 1
ATOM 5138 C CA . THR B 1 279 ? -39.188 -38.469 -0.873 1 93.94 279 THR B CA 1
ATOM 5139 C C . THR B 1 279 ? -39.25 -39.188 -2.227 1 93.94 279 THR B C 1
ATOM 5141 O O . THR B 1 279 ? -38.25 -39.312 -2.922 1 93.94 279 THR B O 1
ATOM 5144 N N . GLU B 1 280 ? -40.469 -39.688 -2.529 1 92.31 280 GLU B N 1
ATOM 5145 C CA . GLU B 1 280 ? -40.688 -40.312 -3.832 1 92.31 280 GLU B CA 1
ATOM 5146 C C . GLU B 1 280 ? -40.594 -39.281 -4.961 1 92.31 280 GLU B C 1
ATOM 5148 O O . GLU B 1 280 ? -40.344 -39.625 -6.113 1 92.31 280 GLU B O 1
ATOM 5153 N N . LYS B 1 281 ? -40.625 -37.969 -4.617 1 93.94 281 LYS B N 1
ATOM 5154 C CA . LYS B 1 281 ? -40.75 -36.938 -5.652 1 93.94 281 LYS B CA 1
ATOM 5155 C C . LYS B 1 281 ? -39.562 -36 -5.66 1 93.94 281 LYS B C 1
ATOM 5157 O O . LYS B 1 281 ? -39.344 -35.25 -6.625 1 93.94 281 LYS B O 1
ATOM 5162 N N . GLU B 1 282 ? -38.781 -36.031 -4.586 1 95.19 282 GLU B N 1
ATOM 5163 C CA . GLU B 1 282 ? -37.75 -35.031 -4.492 1 95.19 282 GLU B CA 1
ATOM 5164 C C . GLU B 1 282 ? -36.656 -35.469 -3.539 1 95.19 282 GLU B C 1
ATOM 5166 O O . GLU B 1 282 ? -36.875 -36.25 -2.609 1 95.19 282 GLU B O 1
ATOM 5171 N N . VAL B 1 283 ? -35.469 -35.031 -3.83 1 96.25 283 VAL B N 1
ATOM 5172 C CA . VAL B 1 283 ? -34.344 -35.125 -2.898 1 96.25 283 VAL B CA 1
ATOM 5173 C C . VAL B 1 283 ? -33.812 -33.719 -2.602 1 96.25 283 VAL B C 1
ATOM 5175 O O . VAL B 1 283 ? -33.656 -32.906 -3.506 1 96.25 283 VAL B O 1
ATOM 5178 N N . THR B 1 284 ? -33.5 -33.438 -1.339 1 96.44 284 THR B N 1
ATOM 5179 C CA . THR B 1 284 ? -32.969 -32.156 -0.922 1 96.44 284 THR B CA 1
ATOM 5180 C C . THR B 1 284 ? -31.578 -32.312 -0.321 1 96.44 284 THR B C 1
ATOM 5182 O O . THR B 1 284 ? -31.344 -33.188 0.516 1 96.44 284 THR B O 1
ATOM 5185 N N . PHE B 1 285 ? -30.656 -31.453 -0.792 1 96.38 285 PHE B N 1
ATOM 5186 C CA . PHE B 1 285 ? -29.297 -31.438 -0.288 1 96.38 285 PHE B CA 1
ATOM 5187 C C . PHE B 1 285 ? -28.984 -30.141 0.44 1 96.38 285 PHE B C 1
ATOM 5189 O O . PHE B 1 285 ? -29.438 -29.062 0.014 1 96.38 285 PHE B O 1
ATOM 5196 N N . SER B 1 286 ? -28.266 -30.281 1.53 1 97.06 286 SER B N 1
ATOM 5197 C CA . SER B 1 286 ? -27.562 -29.141 2.121 1 97.06 286 SER B CA 1
ATOM 5198 C C . SER B 1 286 ? -26.141 -29.016 1.572 1 97.06 286 SER B C 1
ATOM 5200 O O . SER B 1 286 ? -25.375 -29.984 1.602 1 97.06 286 SER B O 1
ATOM 5202 N N . VAL B 1 287 ? -25.812 -27.891 1.005 1 97.06 287 VAL B N 1
ATOM 5203 C CA . VAL B 1 287 ? -24.5 -27.656 0.41 1 97.06 287 VAL B CA 1
ATOM 5204 C C . VAL B 1 287 ? -23.797 -26.484 1.121 1 97.06 287 VAL B C 1
ATOM 5206 O O . VAL B 1 287 ? -24.281 -25.359 1.066 1 97.06 287 VAL B O 1
ATOM 5209 N N . MET B 1 288 ? -22.719 -26.797 1.755 1 97.81 288 MET B N 1
ATOM 5210 C CA . MET B 1 288 ? -21.953 -25.781 2.479 1 97.81 288 MET B CA 1
ATOM 5211 C C . MET B 1 288 ? -20.641 -25.484 1.761 1 97.81 288 MET B C 1
ATOM 5213 O O . MET B 1 288 ? -19.859 -26.391 1.477 1 97.81 288 MET B O 1
ATOM 5217 N N . ASN B 1 289 ? -20.438 -24.219 1.356 1 98 289 ASN B N 1
ATOM 5218 C CA . ASN B 1 289 ? -19.125 -23.75 0.945 1 98 289 ASN B CA 1
ATOM 5219 C C . ASN B 1 289 ? -18.281 -23.312 2.145 1 98 289 ASN B C 1
ATOM 5221 O O . ASN B 1 289 ? -18.547 -22.281 2.76 1 98 289 ASN B O 1
ATOM 5225 N N . ALA B 1 290 ? -17.312 -24.031 2.406 1 94.5 290 ALA B N 1
ATOM 5226 C CA . ALA B 1 290 ? -16.531 -23.797 3.615 1 94.5 290 ALA B CA 1
ATOM 5227 C C . ALA B 1 290 ? -15.289 -22.969 3.311 1 94.5 290 ALA B C 1
ATOM 5229 O O . ALA B 1 290 ? -14.383 -22.875 4.137 1 94.5 290 ALA B O 1
ATOM 5230 N N . THR B 1 291 ? -15.219 -22.391 2.191 1 97.94 291 THR B N 1
ATOM 5231 C CA . THR B 1 291 ? -13.977 -21.75 1.748 1 97.94 291 THR B CA 1
ATOM 5232 C C . THR B 1 291 ? -14.203 -20.266 1.46 1 97.94 291 THR B C 1
ATOM 5234 O O . THR B 1 291 ? -15.328 -19.781 1.538 1 97.94 291 THR B O 1
ATOM 5237 N N . ASP B 1 292 ? -13.109 -19.531 1.194 1 97.38 292 ASP B N 1
ATOM 5238 C CA . ASP B 1 292 ? -13.156 -18.141 0.756 1 97.38 292 ASP B CA 1
ATOM 5239 C C . ASP B 1 292 ? -13.414 -18.047 -0.745 1 97.38 292 ASP B C 1
ATOM 5241 O O . ASP B 1 292 ? -13.539 -16.953 -1.29 1 97.38 292 ASP B O 1
ATOM 5245 N N . LEU B 1 293 ? -13.547 -19.156 -1.431 1 98.31 293 LEU B N 1
ATOM 5246 C CA . LEU B 1 293 ? -13.75 -19.172 -2.875 1 98.31 293 LEU B CA 1
ATOM 5247 C C . LEU B 1 293 ? -15.219 -18.969 -3.221 1 98.31 293 LEU B C 1
ATOM 5249 O O . LEU B 1 293 ? -16.094 -19.406 -2.477 1 98.31 293 LEU B O 1
ATOM 5253 N N . VAL B 1 294 ? -15.438 -18.297 -4.301 1 98 294 VAL B N 1
ATOM 5254 C CA . VAL B 1 294 ? -16.75 -18.312 -4.938 1 98 294 VAL B CA 1
ATOM 5255 C C . VAL B 1 294 ? -16.859 -19.531 -5.852 1 98 294 VAL B C 1
ATOM 5257 O O . VAL B 1 294 ? -15.914 -19.859 -6.578 1 98 294 VAL B O 1
ATOM 5260 N N . LEU B 1 295 ? -17.969 -20.188 -5.734 1 98.62 295 LEU B N 1
ATOM 5261 C CA . LEU B 1 295 ? -18.203 -21.344 -6.598 1 98.62 295 LEU B CA 1
ATOM 5262 C C . LEU B 1 295 ? -19.406 -21.125 -7.496 1 98.62 295 LEU B C 1
ATOM 5264 O O . LEU B 1 295 ? -20.516 -20.875 -7.004 1 98.62 295 LEU B O 1
ATOM 5268 N N . LYS B 1 296 ? -19.188 -21.25 -8.797 1 98.69 296 LYS B N 1
ATOM 5269 C CA . LYS B 1 296 ? -20.25 -21.016 -9.766 1 98.69 296 LYS B CA 1
ATOM 5270 C C . LYS B 1 296 ? -20.656 -22.297 -10.477 1 98.69 296 LYS B C 1
ATOM 5272 O O . LYS B 1 296 ? -19.844 -22.906 -11.172 1 98.69 296 LYS B O 1
ATOM 5277 N N . LEU B 1 297 ? -21.891 -22.641 -10.305 1 98.44 297 LEU B N 1
ATOM 5278 C CA . LEU B 1 297 ? -22.422 -23.875 -10.859 1 98.44 297 LEU B CA 1
ATOM 5279 C C . LEU B 1 297 ? -23.391 -23.594 -12 1 98.44 297 LEU B C 1
ATOM 5281 O O . LEU B 1 297 ? -24.203 -22.672 -11.914 1 98.44 297 LEU B O 1
ATOM 5285 N N . LYS B 1 298 ? -23.25 -24.344 -13.023 1 98.56 298 LYS B N 1
ATOM 5286 C CA . LYS B 1 298 ? -24.172 -24.281 -14.172 1 98.56 298 LYS B CA 1
ATOM 5287 C C . LYS B 1 298 ? -24.594 -25.672 -14.625 1 98.56 298 LYS B C 1
ATOM 5289 O O . LYS B 1 298 ? -23.75 -26.516 -14.914 1 98.56 298 LYS B O 1
ATOM 5294 N N . LYS B 1 299 ? -25.844 -25.875 -14.648 1 97.81 299 LYS B N 1
ATOM 5295 C CA . LYS B 1 299 ? -26.391 -27.141 -15.094 1 97.81 299 LYS B CA 1
ATOM 5296 C C . LYS B 1 299 ? -25.922 -27.484 -16.5 1 97.81 299 LYS B C 1
ATOM 5298 O O . LYS B 1 299 ? -25.875 -26.625 -17.375 1 97.81 299 LYS B O 1
ATOM 5303 N N . THR B 1 300 ? -25.609 -28.781 -16.656 1 97.62 300 THR B N 1
ATOM 5304 C CA . THR B 1 300 ? -25.219 -29.266 -17.969 1 97.62 300 THR B CA 1
ATOM 5305 C C . THR B 1 300 ? -26.172 -30.359 -18.453 1 97.62 300 THR B C 1
ATOM 5307 O O . THR B 1 300 ? -27.266 -30.516 -17.922 1 97.62 300 THR B O 1
ATOM 5310 N N . ALA B 1 301 ? -25.828 -31.016 -19.594 1 96.06 301 ALA B N 1
ATOM 5311 C CA . ALA B 1 301 ? -26.703 -32.062 -20.141 1 96.06 301 ALA B CA 1
ATOM 5312 C C . ALA B 1 301 ? -27.141 -33.031 -19.047 1 96.06 301 ALA B C 1
ATOM 5314 O O . ALA B 1 301 ? -26.328 -33.469 -18.234 1 96.06 301 ALA B O 1
ATOM 5315 N N . HIS B 1 302 ? -28.438 -33.25 -18.984 1 92.94 302 HIS B N 1
ATOM 5316 C CA . HIS B 1 302 ? -29.031 -34.062 -17.938 1 92.94 302 HIS B CA 1
ATOM 5317 C C . HIS B 1 302 ? -30.359 -34.688 -18.406 1 92.94 302 HIS B C 1
ATOM 5319 O O . HIS B 1 302 ? -30.844 -34.344 -19.484 1 92.94 302 HIS B O 1
ATOM 5325 N N . ASP B 1 303 ? -30.828 -35.594 -17.578 1 94.81 303 ASP B N 1
ATOM 5326 C CA . ASP B 1 303 ? -32.188 -36.094 -17.781 1 94.81 303 ASP B CA 1
ATOM 5327 C C . ASP B 1 303 ? -33.219 -35.031 -17.453 1 94.81 303 ASP B C 1
ATOM 5329 O O . ASP B 1 303 ? -33.281 -34.531 -16.328 1 94.81 303 ASP B O 1
ATOM 5333 N N . PRO B 1 304 ? -34.125 -34.719 -18.406 1 94.5 304 PRO B N 1
ATOM 5334 C CA . PRO B 1 304 ? -35.094 -33.656 -18.203 1 94.5 304 PRO B CA 1
ATOM 5335 C C . PRO B 1 304 ? -36.094 -33.969 -17.094 1 94.5 304 PRO B C 1
ATOM 5337 O O . PRO B 1 304 ? -36.781 -33.062 -16.594 1 94.5 304 PRO B O 1
ATOM 5340 N N . SER B 1 305 ? -36.156 -35.219 -16.75 1 95.06 305 SER B N 1
ATOM 5341 C CA . SER B 1 305 ? -37.062 -35.594 -15.664 1 95.06 305 SER B CA 1
ATOM 5342 C C . SER B 1 305 ? -36.5 -35.156 -14.312 1 95.06 305 SER B C 1
ATOM 5344 O O . SER B 1 305 ? -37.219 -35.188 -13.305 1 95.06 305 SER B O 1
ATOM 5346 N N . LEU B 1 306 ? -35.25 -34.812 -14.289 1 95.56 306 LEU B N 1
ATOM 5347 C CA . LEU B 1 306 ? -34.656 -34.219 -13.086 1 95.56 306 LEU B CA 1
ATOM 5348 C C . LEU B 1 306 ? -34.75 -32.688 -13.125 1 95.56 306 LEU B C 1
ATOM 5350 O O . LEU B 1 306 ? -34.188 -32.062 -14.023 1 95.56 306 LEU B O 1
ATOM 5354 N N . VAL B 1 307 ? -35.406 -32.062 -12.133 1 96.12 307 VAL B N 1
ATOM 5355 C CA . VAL B 1 307 ? -35.562 -30.609 -12.102 1 96.12 307 VAL B CA 1
ATOM 5356 C C . VAL B 1 307 ? -34.781 -30.031 -10.93 1 96.12 307 VAL B C 1
ATOM 5358 O O . VAL B 1 307 ? -35.094 -30.297 -9.766 1 96.12 307 VAL B O 1
ATOM 5361 N N . TYR B 1 308 ? -33.781 -29.328 -11.258 1 95.62 308 TYR B N 1
ATOM 5362 C CA . TYR B 1 308 ? -32.938 -28.656 -10.266 1 95.62 308 TYR B CA 1
ATOM 5363 C C . TYR B 1 308 ? -32.406 -27.328 -10.805 1 95.62 308 TYR B C 1
ATOM 5365 O O . TYR B 1 308 ? -32.875 -26.859 -11.852 1 95.62 308 TYR B O 1
ATOM 5373 N N . PHE B 1 309 ? -31.469 -26.625 -10.094 1 95.81 309 PHE B N 1
ATOM 5374 C CA . PHE B 1 309 ? -31.047 -25.266 -10.422 1 95.81 309 PHE B CA 1
ATOM 5375 C C . PHE B 1 309 ? -30.484 -25.203 -11.844 1 95.81 309 PHE B C 1
ATOM 5377 O O . PHE B 1 309 ? -29.906 -26.188 -12.336 1 95.81 309 PHE B O 1
ATOM 5384 N N . ARG B 1 310 ? -30.703 -24.156 -12.523 1 97 310 ARG B N 1
ATOM 5385 C CA . ARG B 1 310 ? -30.047 -23.891 -13.805 1 97 310 ARG B CA 1
ATOM 5386 C C . ARG B 1 310 ? -28.641 -23.344 -13.609 1 97 310 ARG B C 1
ATOM 5388 O O . ARG B 1 310 ? -27.688 -23.844 -14.188 1 97 310 ARG B O 1
ATOM 5395 N N . GLU B 1 311 ? -28.578 -22.266 -12.812 1 98 311 GLU B N 1
ATOM 5396 C CA . GLU B 1 311 ? -27.344 -21.656 -12.344 1 98 311 GLU B CA 1
ATOM 5397 C C . GLU B 1 311 ? -27.406 -21.359 -10.844 1 98 311 GLU B C 1
ATOM 5399 O O . GLU B 1 311 ? -28.469 -21.078 -10.305 1 98 311 GLU B O 1
ATOM 5404 N N . MET B 1 312 ? -26.312 -21.531 -10.203 1 97.5 312 MET B N 1
ATOM 5405 C CA . MET B 1 312 ? -26.219 -21.25 -8.773 1 97.5 312 MET B CA 1
ATOM 5406 C C . MET B 1 312 ? -24.828 -20.75 -8.398 1 97.5 312 MET B C 1
ATOM 5408 O O . MET B 1 312 ? -23.828 -21.266 -8.906 1 97.5 312 MET B O 1
ATOM 5412 N N . THR B 1 313 ? -24.75 -19.719 -7.566 1 98.31 313 THR B N 1
ATOM 5413 C CA . THR B 1 313 ? -23.5 -19.219 -7.016 1 98.31 313 THR B CA 1
ATOM 5414 C C . THR B 1 313 ? -23.422 -19.484 -5.512 1 98.31 313 THR B C 1
ATOM 5416 O O . THR B 1 313 ? -24.312 -19.078 -4.762 1 98.31 313 THR B O 1
ATOM 5419 N N . LEU B 1 314 ? -22.469 -20.266 -5.129 1 98.12 314 LEU B N 1
ATOM 5420 C CA . LEU B 1 314 ? -22.203 -20.484 -3.711 1 98.12 314 LEU B CA 1
ATOM 5421 C C . LEU B 1 314 ? -21.172 -19.484 -3.195 1 98.12 314 LEU B C 1
ATOM 5423 O O . LEU B 1 314 ? -19.984 -19.609 -3.48 1 98.12 314 LEU B O 1
ATOM 5427 N N . LYS B 1 315 ? -21.594 -18.531 -2.395 1 97.56 315 LYS B N 1
ATOM 5428 C CA . LYS B 1 315 ? -20.719 -17.516 -1.829 1 97.56 315 LYS B CA 1
ATOM 5429 C C . LYS B 1 315 ? -19.859 -18.094 -0.705 1 97.56 315 LYS B C 1
ATOM 5431 O O . LYS B 1 315 ? -20.188 -19.156 -0.158 1 97.56 315 LYS B O 1
ATOM 5436 N N . PRO B 1 316 ? -18.766 -17.406 -0.393 1 97.25 316 PRO B N 1
ATOM 5437 C CA . PRO B 1 316 ? -17.875 -17.875 0.677 1 97.25 316 PRO B CA 1
ATOM 5438 C C . PRO B 1 316 ? -18.609 -18.062 2.004 1 97.25 316 PRO B C 1
ATOM 5440 O O . PRO B 1 316 ? -19.406 -17.203 2.4 1 97.25 316 PRO B O 1
ATOM 5443 N N . HIS B 1 317 ? -18.406 -19.234 2.564 1 97.06 317 HIS B N 1
ATOM 5444 C CA . HIS B 1 317 ? -18.859 -19.578 3.908 1 97.06 317 HIS B CA 1
ATOM 5445 C C . HIS B 1 317 ? -20.375 -19.469 4.012 1 97.06 317 HIS B C 1
ATOM 5447 O O . HIS B 1 317 ? -20.906 -18.938 4.996 1 97.06 317 HIS B O 1
ATOM 5453 N N . THR B 1 318 ? -21.016 -19.906 3.025 1 97.44 318 THR B N 1
ATOM 5454 C CA . THR B 1 318 ? -22.484 -19.922 3.041 1 97.44 318 THR B CA 1
ATOM 5455 C C . THR B 1 318 ? -23.016 -21.328 2.889 1 97.44 318 THR B C 1
ATOM 5457 O O . THR B 1 318 ? -22.328 -22.219 2.377 1 97.44 318 THR B O 1
ATOM 5460 N N . GLN B 1 319 ? -24.219 -21.484 3.377 1 97.06 319 GLN B N 1
ATOM 5461 C CA . GLN B 1 319 ? -24.969 -22.719 3.24 1 97.06 319 GLN B CA 1
ATOM 5462 C C . GLN B 1 319 ? -26.141 -22.547 2.285 1 97.06 319 GLN B C 1
ATOM 5464 O O . GLN B 1 319 ? -26.844 -21.531 2.328 1 97.06 319 GLN B O 1
ATOM 5469 N N . HIS B 1 320 ? -26.281 -23.484 1.414 1 96 320 HIS B N 1
ATOM 5470 C CA . HIS B 1 320 ? -27.375 -23.469 0.434 1 96 320 HIS B CA 1
ATOM 5471 C C . HIS B 1 320 ? -28.141 -24.781 0.462 1 96 320 HIS B C 1
ATOM 5473 O O . HIS B 1 320 ? -27.641 -25.797 0.948 1 96 320 HIS B O 1
ATOM 5479 N N . THR B 1 321 ? -29.328 -24.641 0.001 1 95.44 321 THR B N 1
ATOM 5480 C CA . THR B 1 321 ? -30.156 -25.828 -0.193 1 95.44 321 THR B CA 1
ATOM 5481 C C . THR B 1 321 ? -30.391 -26.078 -1.678 1 95.44 321 THR B C 1
ATOM 5483 O O . THR B 1 321 ? -30.75 -25.172 -2.422 1 95.44 321 THR B O 1
ATOM 5486 N N . ILE B 1 322 ? -30.156 -27.328 -2.074 1 95.12 322 ILE B N 1
ATOM 5487 C CA . ILE B 1 322 ? -30.453 -27.75 -3.436 1 95.12 322 ILE B CA 1
ATOM 5488 C C . ILE B 1 322 ? -31.562 -28.797 -3.414 1 95.12 322 ILE B C 1
ATOM 5490 O O . ILE B 1 322 ? -31.406 -29.859 -2.793 1 95.12 322 ILE B O 1
ATOM 5494 N N . SER B 1 323 ? -32.594 -28.453 -4.074 1 95.88 323 SER B N 1
ATOM 5495 C CA . SER B 1 323 ? -33.688 -29.391 -4.246 1 95.88 323 SER B CA 1
ATOM 5496 C C . SER B 1 323 ? -33.719 -29.969 -5.664 1 95.88 323 SER B C 1
ATOM 5498 O O . SER B 1 323 ? -33.656 -29.219 -6.641 1 95.88 323 SER B O 1
ATOM 5500 N N . VAL B 1 324 ? -33.812 -31.266 -5.742 1 96.5 324 VAL B N 1
ATOM 5501 C CA . VAL B 1 324 ? -33.938 -31.953 -7.023 1 96.5 324 VAL B CA 1
ATOM 5502 C C . VAL B 1 324 ? -35.281 -32.688 -7.094 1 96.5 324 VAL B C 1
ATOM 5504 O O . VAL B 1 324 ? -35.5 -33.656 -6.379 1 96.5 324 VAL B O 1
ATOM 5507 N N . LYS B 1 325 ? -36.062 -32.281 -7.996 1 96.81 325 LYS B N 1
ATOM 5508 C CA . LYS B 1 325 ? -37.375 -32.875 -8.156 1 96.81 325 LYS B CA 1
ATOM 5509 C C . LYS B 1 325 ? -37.375 -33.938 -9.234 1 96.81 325 LYS B C 1
ATOM 5511 O O . LYS B 1 325 ? -36.719 -33.781 -10.266 1 96.81 325 LYS B O 1
ATOM 5516 N N . PHE B 1 326 ? -38.188 -35 -8.945 1 95 326 PHE B N 1
ATOM 5517 C CA . PHE B 1 326 ? -38.344 -36.125 -9.875 1 95 326 PHE B CA 1
ATOM 5518 C C . PHE B 1 326 ? -39.656 -36.031 -10.641 1 95 326 PHE B C 1
ATOM 5520 O O . PHE B 1 326 ? -40.719 -35.969 -10.047 1 95 326 PHE B O 1
ATOM 5527 N N . ASP B 1 327 ? -39.5 -36.031 -11.922 1 94.31 327 ASP B N 1
ATOM 5528 C CA . ASP B 1 327 ? -40.656 -36.094 -12.789 1 94.31 327 ASP B CA 1
ATOM 5529 C C . ASP B 1 327 ? -40.719 -37.406 -13.562 1 94.31 327 ASP B C 1
ATOM 5531 O O . ASP B 1 327 ? -39.75 -38.188 -13.57 1 94.31 327 ASP B O 1
ATOM 5535 N N . ASN B 1 328 ? -41.875 -37.75 -14.125 1 93 328 ASN B N 1
ATOM 5536 C CA . ASN B 1 328 ? -42.125 -38.875 -15.023 1 93 328 ASN B CA 1
ATOM 5537 C C . ASN B 1 328 ? -41.781 -40.219 -14.352 1 93 328 ASN B C 1
ATOM 5539 O O . ASN B 1 328 ? -41.281 -41.125 -14.992 1 93 328 ASN B O 1
ATOM 5543 N N . GLY B 1 329 ? -41.875 -40.281 -13.102 1 89.94 329 GLY B N 1
ATOM 5544 C CA . GLY B 1 329 ? -41.844 -41.531 -12.359 1 89.94 329 GLY B CA 1
ATOM 5545 C C . GLY B 1 329 ? -40.438 -42 -12.039 1 89.94 329 GLY B C 1
ATOM 5546 O O . GLY B 1 329 ? -40.25 -43.094 -11.484 1 89.94 329 GLY B O 1
ATOM 5547 N N . ILE B 1 330 ? -39.469 -41.219 -12.328 1 90.75 330 ILE B N 1
ATOM 5548 C CA . ILE B 1 330 ? -38.094 -41.594 -11.984 1 90.75 330 ILE B CA 1
ATOM 5549 C C . ILE B 1 330 ? -37.875 -41.406 -10.492 1 90.75 330 ILE B C 1
ATOM 5551 O O . ILE B 1 330 ? -38.625 -40.688 -9.836 1 90.75 330 ILE B O 1
ATOM 5555 N N . LYS B 1 331 ? -36.875 -42.188 -9.906 1 89.31 331 LYS B N 1
ATOM 5556 C CA . LYS B 1 331 ? -36.594 -42.094 -8.469 1 89.31 331 LYS B CA 1
ATOM 5557 C C . LYS B 1 331 ? -35.125 -41.719 -8.211 1 89.31 331 LYS B C 1
ATOM 5559 O O . LYS B 1 331 ? -34.656 -41.781 -7.07 1 89.31 331 LYS B O 1
ATOM 5564 N N . GLY B 1 332 ? -34.438 -41.406 -9.273 1 90.06 332 GLY B N 1
ATOM 5565 C CA . GLY B 1 332 ? -33.031 -41.031 -9.18 1 90.06 332 GLY B CA 1
ATOM 5566 C C . GLY B 1 332 ? -32.438 -40.594 -10.508 1 90.06 332 GLY B C 1
ATOM 5567 O O . GLY B 1 332 ? -33.156 -40.406 -11.484 1 90.06 332 GLY B O 1
ATOM 5568 N N . GLY B 1 333 ? -31.141 -40.25 -10.492 1 93.31 333 GLY B N 1
ATOM 5569 C CA . GLY B 1 333 ? -30.422 -39.844 -11.695 1 93.31 333 GLY B CA 1
ATOM 5570 C C . GLY B 1 333 ? -29.172 -39.062 -11.398 1 93.31 333 GLY B C 1
ATOM 5571 O O . GLY B 1 333 ? -28.688 -39.031 -10.266 1 93.31 333 GLY B O 1
ATOM 5572 N N . ASP B 1 334 ? -28.625 -38.594 -12.508 1 95.75 334 ASP B N 1
ATOM 5573 C CA . ASP B 1 334 ? -27.391 -37.812 -12.422 1 95.75 334 ASP B CA 1
ATOM 5574 C C . ASP B 1 334 ? -27.672 -36.312 -12.461 1 95.75 334 ASP B C 1
ATOM 5576 O O . ASP B 1 334 ? -28.141 -35.781 -13.477 1 95.75 334 ASP B O 1
ATOM 5580 N N . CYS B 1 335 ? -27.375 -35.656 -11.328 1 96.06 335 CYS B N 1
ATOM 5581 C CA . CYS B 1 335 ? -27.406 -34.219 -11.32 1 96.06 335 CYS B CA 1
ATOM 5582 C C . CYS B 1 335 ? -26.094 -33.625 -11.859 1 96.06 335 CYS B C 1
ATOM 5584 O O . CYS B 1 335 ? -25.125 -33.5 -11.117 1 96.06 335 CYS B O 1
ATOM 5586 N N . ASN B 1 336 ? -26.141 -33.219 -13.078 1 97.62 336 ASN B N 1
ATOM 5587 C CA . ASN B 1 336 ? -24.938 -32.781 -13.766 1 97.62 336 ASN B CA 1
ATOM 5588 C C . ASN B 1 336 ? -24.828 -31.266 -13.781 1 97.62 336 ASN B C 1
ATOM 5590 O O . ASN B 1 336 ? -25.797 -30.578 -14.047 1 97.62 336 ASN B O 1
ATOM 5594 N N . PHE B 1 337 ? -23.656 -30.812 -13.484 1 97.62 337 PHE B N 1
ATOM 5595 C CA . PHE B 1 337 ? -23.375 -29.391 -13.625 1 97.62 337 PHE B CA 1
ATOM 5596 C C . PHE B 1 337 ? -21.891 -29.156 -13.867 1 97.62 337 PHE B C 1
ATOM 5598 O O . PHE B 1 337 ? -21.078 -30.062 -13.711 1 97.62 337 PHE B O 1
ATOM 5605 N N . GLU B 1 338 ? -21.578 -27.953 -14.281 1 98.62 338 GLU B N 1
ATOM 5606 C CA . GLU B 1 338 ? -20.234 -27.438 -14.445 1 98.62 338 GLU B CA 1
ATOM 5607 C C . GLU B 1 338 ? -19.906 -26.391 -13.383 1 98.62 338 GLU B C 1
ATOM 5609 O O . GLU B 1 338 ? -20.719 -25.516 -13.094 1 98.62 338 GLU B O 1
ATOM 5614 N N . VAL B 1 339 ? -18.828 -26.656 -12.695 1 98.75 339 VAL B N 1
ATOM 5615 C CA . VAL B 1 339 ? -18.281 -25.547 -11.93 1 98.75 339 VAL B CA 1
ATOM 5616 C C . VAL B 1 339 ? -17.516 -24.609 -12.852 1 98.75 339 VAL B C 1
ATOM 5618 O O . VAL B 1 339 ? -16.328 -24.828 -13.133 1 98.75 339 VAL B O 1
ATOM 5621 N N . THR B 1 340 ? -18.094 -23.5 -13.234 1 98.81 340 THR B N 1
ATOM 5622 C CA . THR B 1 340 ? -17.672 -22.734 -14.406 1 98.81 340 THR B CA 1
ATOM 5623 C C . THR B 1 340 ? -16.406 -21.938 -14.117 1 98.81 340 THR B C 1
ATOM 5625 O O . THR B 1 340 ? -15.664 -21.594 -15.039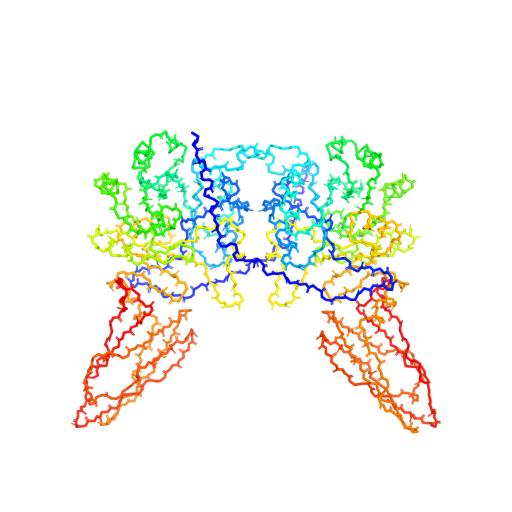 1 98.81 340 THR B O 1
ATOM 5628 N N . ASN B 1 341 ? -16.109 -21.672 -12.836 1 98.81 341 ASN B N 1
ATOM 5629 C CA . ASN B 1 341 ? -14.914 -20.891 -12.531 1 98.81 341 ASN B CA 1
ATOM 5630 C C . ASN B 1 341 ? -13.773 -21.766 -12.031 1 98.81 341 ASN B C 1
ATOM 5632 O O . ASN B 1 341 ? -12.773 -21.266 -11.516 1 98.81 341 ASN B O 1
ATOM 5636 N N . PHE B 1 342 ? -13.938 -23.062 -12.055 1 98.88 342 PHE B N 1
ATOM 5637 C CA . PHE B 1 342 ? -12.844 -24.016 -11.953 1 98.88 342 PHE B CA 1
ATOM 5638 C C . PHE B 1 342 ? -12.359 -24.438 -13.336 1 98.88 342 PHE B C 1
ATOM 5640 O O . PHE B 1 342 ? -12.922 -25.359 -13.938 1 98.88 342 PHE B O 1
ATOM 5647 N N . ILE B 1 343 ? -11.328 -23.891 -13.773 1 98.94 343 ILE B N 1
ATOM 5648 C CA . ILE B 1 343 ? -10.898 -24 -15.164 1 98.94 343 ILE B CA 1
ATOM 5649 C C . ILE B 1 343 ? -9.93 -25.172 -15.305 1 98.94 343 ILE B C 1
ATOM 5651 O O . ILE B 1 343 ? -8.828 -25.141 -14.758 1 98.94 343 ILE B O 1
ATOM 5655 N N . VAL B 1 344 ? -10.328 -26.219 -16.094 1 98.81 344 VAL B N 1
ATOM 5656 C CA . VAL B 1 344 ? -9.5 -27.422 -16.188 1 98.81 344 VAL B CA 1
ATOM 5657 C C . VAL B 1 344 ? -8.867 -27.5 -17.578 1 98.81 344 VAL B C 1
ATOM 5659 O O . VAL B 1 344 ? -7.953 -28.297 -17.812 1 98.81 344 VAL B O 1
ATOM 5662 N N . ALA B 1 345 ? -9.336 -26.672 -18.531 1 98.44 345 ALA B N 1
ATOM 5663 C CA . ALA B 1 345 ? -8.828 -26.453 -19.875 1 98.44 345 ALA B CA 1
ATOM 5664 C C . ALA B 1 345 ? -9.297 -25.109 -20.438 1 98.44 345 ALA B C 1
ATOM 5666 O O . ALA B 1 345 ? -10.141 -24.438 -19.828 1 98.44 345 ALA B O 1
ATOM 5667 N N . PRO B 1 346 ? -8.664 -24.688 -21.547 1 97.69 346 PRO B N 1
ATOM 5668 C CA . PRO B 1 346 ? -9.148 -23.422 -22.078 1 97.69 346 PRO B CA 1
ATOM 5669 C C . PRO B 1 346 ? -10.664 -23.406 -22.297 1 97.69 346 PRO B C 1
ATOM 5671 O O . PRO B 1 346 ? -11.203 -24.266 -23 1 97.69 346 PRO B O 1
ATOM 5674 N N . ASP B 1 347 ? -11.297 -22.469 -21.656 1 93.44 347 ASP B N 1
ATOM 5675 C CA . ASP B 1 347 ? -12.727 -22.219 -21.781 1 93.44 347 ASP B CA 1
ATOM 5676 C C . ASP B 1 347 ? -13.539 -23.406 -21.281 1 93.44 347 ASP B C 1
ATOM 5678 O O . ASP B 1 347 ? -14.625 -23.688 -21.797 1 93.44 347 ASP B O 1
ATOM 5682 N N . LYS B 1 348 ? -13 -24.156 -20.391 1 98.12 348 LYS B N 1
ATOM 5683 C CA . LYS B 1 348 ? -13.703 -25.328 -19.875 1 98.12 348 LYS B CA 1
ATOM 5684 C C . LYS B 1 348 ? -13.656 -25.359 -18.344 1 98.12 348 LYS B C 1
ATOM 5686 O O . LYS B 1 348 ? -12.578 -25.359 -17.75 1 98.12 348 LYS B O 1
ATOM 5691 N N . GLY B 1 349 ? -14.805 -25.453 -17.781 1 98.69 349 GLY B N 1
ATOM 5692 C CA . GLY B 1 349 ? -14.906 -25.641 -16.344 1 98.69 349 GLY B CA 1
ATOM 5693 C C . GLY B 1 349 ? -14.836 -27.094 -15.93 1 98.69 349 GLY B C 1
ATOM 5694 O O . GLY B 1 349 ? -14.547 -27.969 -16.75 1 98.69 349 GLY B O 1
ATOM 5695 N N . LEU B 1 350 ? -15.039 -27.359 -14.656 1 98.88 350 LEU B N 1
ATOM 5696 C CA . LEU B 1 350 ? -14.992 -28.703 -14.094 1 98.88 350 LEU B CA 1
ATOM 5697 C C . LEU B 1 350 ? -16.375 -29.344 -14.133 1 98.88 350 LEU B C 1
ATOM 5699 O O . LEU B 1 350 ? -17.297 -28.906 -13.438 1 98.88 350 LEU B O 1
ATOM 5703 N N . ASP B 1 351 ? -16.562 -30.328 -14.922 1 98.5 351 ASP B N 1
ATOM 5704 C CA . ASP B 1 351 ? -17.797 -31.109 -14.891 1 98.5 351 ASP B CA 1
ATOM 5705 C C . ASP B 1 351 ? -17.906 -31.906 -13.594 1 98.5 351 ASP B C 1
ATOM 5707 O O . ASP B 1 351 ? -16.922 -32.5 -13.148 1 98.5 351 ASP B O 1
ATOM 5711 N N . TYR B 1 352 ? -19.062 -31.906 -13.047 1 97.75 352 TYR B N 1
ATOM 5712 C CA . TYR B 1 352 ? -19.297 -32.625 -11.805 1 97.75 352 TYR B CA 1
ATOM 5713 C C . TYR B 1 352 ? -20.703 -33.25 -11.781 1 97.75 352 TYR B C 1
ATOM 5715 O O . TYR B 1 352 ? -21.609 -32.75 -12.445 1 97.75 352 TYR B O 1
ATOM 5723 N N . THR B 1 353 ? -20.891 -34.312 -11.102 1 96.88 353 THR B N 1
ATOM 5724 C CA . THR B 1 353 ? -22.172 -35.031 -11.016 1 96.88 353 THR B CA 1
ATOM 5725 C C . THR B 1 353 ? -22.453 -35.438 -9.578 1 96.88 353 THR B C 1
ATOM 5727 O O . THR B 1 353 ? -21.594 -36 -8.906 1 96.88 353 THR B O 1
ATOM 5730 N N . ILE B 1 354 ? -23.594 -35.125 -9.125 1 94.56 354 ILE B N 1
ATOM 5731 C CA . ILE B 1 354 ? -24.125 -35.719 -7.91 1 94.56 354 ILE B CA 1
ATOM 5732 C C . ILE B 1 354 ? -25.047 -36.875 -8.281 1 94.56 354 ILE B C 1
ATOM 5734 O O . ILE B 1 354 ? -26.062 -36.688 -8.938 1 94.56 354 ILE B O 1
ATOM 5738 N N . LYS B 1 355 ? -24.719 -37.938 -7.855 1 92.69 355 LYS B N 1
ATOM 5739 C CA . LYS B 1 355 ? -25.516 -39.125 -8.156 1 92.69 355 LYS B CA 1
ATOM 5740 C C . LYS B 1 355 ? -26.625 -39.312 -7.113 1 92.69 355 LYS B C 1
ATOM 5742 O O . LYS B 1 355 ? -26.359 -39.281 -5.91 1 92.69 355 LYS B O 1
ATOM 5747 N N . LEU B 1 356 ? -27.812 -39.5 -7.664 1 92.25 356 LEU B N 1
ATOM 5748 C CA . LEU B 1 356 ? -28.969 -39.625 -6.797 1 92.25 356 LEU B CA 1
ATOM 5749 C C . LEU B 1 356 ? -29.469 -41.062 -6.797 1 92.25 356 LEU B C 1
ATOM 5751 O O . LEU B 1 356 ? -29.469 -41.719 -7.836 1 92.25 356 LEU B O 1
#